Protein AF-A0A2T0KG97-F1 (afdb_monomer_lite)

Radius of gyration: 26.68 Å; chains: 1; bounding box: 82×50×94 Å

pLDDT: mean 86.03, std 17.77, range [30.09, 98.81]

Sequence (440 aa):
MPATPQTSSATMTTAQDMPTYDVTVTDRVVIFIIYCAPLDAGNSMYQFVHPNDSSLYGVTDSASFLTRMPYVVVDADTKKVIFPRVNENGETAAIQSVSSTNVLHDGARKVHALPAIHIPHDVHRIALHIANDAFHYNRKFQLFAWTVPDVAHSKVHIYEMRSDLKGRFSSVNNITSPADNSLVQKPAVTDEYYGYLDGDLWLNISHEFTDQDITRLCPPETLSRNVLAGALQQTTPVGSIASAGATQTGTGIVASSTEQVHIDWLVALAPLYASGNGSRSMASFTVEITILNITLIFSARALANAINTSAHTTVQEALRRTSPRTFAAILKAAWRLHINTVSLSSSWRPMLGSRLHKMGLGLDVTKIEDSAEHVTFTIHNSATTDRGQHFPTGAAGQKMARLYQELNGDHEVLGGAVYTPWVNWVEPHDAHMHITVKDE

Secondary structure (DSSP, 8-state):
-PPPP----------TTS------TT-EEEEEEEEPPPPSTT-HHHHHHSTT-GGG---S-TTTTTTT-EEEEEETTT--EEES-S-SS---EEPPSP-EEEEETTEEEEEEEPPPEEEPTT--EEEEEEGGGGSTTT----EEEEEPPSSSEEEEEEEE--GGGHHHHHHHTT---PPTT--EEPTT-TTEEEEEE-HHHHHHHS----HHHHHHHS--EEEEEEPPTTGGG----S------------------PEEEEEE-HHHHHHHHHHTTTT----S-EEEEEGGGTEEEEEPTTTTHHHHHH-SS--HHHHHHTS-HHHHHHHHHHHHHTT--EEEEEES--SSSS-HHHHTT-EEEEEEEEETTTTEEEE---SSGGGTT-PPPSSHHHHHHHHHHHHHHH-TTEEEEEEE-SSSS--TTTTS-EEEEEPP-

Foldseek 3Di:
DDDDDDDDDDDDDDDDPDPDDPDDLQWEKEKEKEWAADFLVPWPLNCVLPPPDPLLGQFHPQQVAQFFWWKFKAQLVVRFTQPPPPDRADDTDGFHHFPDWDQDPRGITTMTMDDIGTDDPPRQWMFMAIFLCRHRVNVDDGQATDGRDSDRYAYEYEYEAFPSSQVVSCVRRVHDADDPSHWDADPPDPRYIYHYCFLANLLVSQGQADLVLQCVVPPKDKAKAFDPPPPPPDDDDDDDDDDDDDDDDDDDPPDRDMDMATDDLSLQCVQQLPPFVVHLAQDKDWTASPSLLAIEIEHRNQCSNSSSRDVRDTSNSLSSSARSLQVVLLSSLCSNLQWRYWYWSYFAHCRDDHNQSSNNFKTWTAWIDHVVVRATDGFADPDLVQAQAQFDPDPNSVSVVSSVVSSCPDPQWDHLPWEGRHHNDDPPRRRTTMTGGDRD

Structure (mmCIF, N/CA/C/O backbone):
data_AF-A0A2T0KG97-F1
#
_entry.id   AF-A0A2T0KG97-F1
#
loop_
_atom_site.group_PDB
_atom_site.id
_atom_site.type_symbol
_atom_site.label_atom_id
_atom_site.label_alt_id
_atom_site.label_comp_id
_atom_site.label_asym_id
_atom_site.label_entity_id
_atom_site.label_seq_id
_atom_site.pdbx_PDB_ins_code
_atom_site.Cartn_x
_atom_site.Cartn_y
_atom_site.Cartn_z
_atom_site.occupancy
_atom_site.B_iso_or_equiv
_atom_site.auth_seq_id
_atom_site.auth_comp_id
_atom_site.auth_asym_id
_atom_site.auth_atom_id
_atom_site.pdbx_PDB_model_num
ATOM 1 N N . MET A 1 1 ? 60.417 6.047 -35.564 1.00 42.12 1 MET A N 1
ATOM 2 C CA . MET A 1 1 ? 59.883 5.884 -34.196 1.00 42.12 1 MET A CA 1
ATOM 3 C C . MET A 1 1 ? 58.372 6.036 -34.275 1.00 42.12 1 MET A C 1
ATOM 5 O O . MET A 1 1 ? 57.956 7.053 -34.820 1.00 42.12 1 MET A O 1
ATOM 9 N N . PRO A 1 2 ? 57.563 5.038 -33.880 1.00 38.75 2 PRO A N 1
ATOM 10 C CA . PRO A 1 2 ? 56.111 5.147 -33.964 1.00 38.75 2 PRO A CA 1
ATOM 11 C C . PRO A 1 2 ? 55.573 5.980 -32.793 1.00 38.75 2 PRO A C 1
ATOM 13 O O . PRO A 1 2 ? 56.109 5.920 -31.687 1.00 38.75 2 PRO A O 1
ATOM 16 N N . ALA A 1 3 ? 54.546 6.783 -33.066 1.00 41.44 3 ALA A N 1
ATOM 17 C CA . ALA A 1 3 ? 53.888 7.642 -32.090 1.00 41.44 3 ALA A CA 1
ATOM 18 C C . ALA A 1 3 ? 53.044 6.815 -31.108 1.00 41.44 3 ALA A C 1
ATOM 20 O O . ALA A 1 3 ? 52.254 5.963 -31.515 1.00 41.44 3 ALA A O 1
ATOM 21 N N . THR A 1 4 ? 53.222 7.083 -29.819 1.00 34.28 4 THR A N 1
ATOM 22 C CA . THR A 1 4 ? 52.458 6.503 -28.711 1.00 34.28 4 THR A CA 1
ATOM 23 C C . THR A 1 4 ? 51.016 7.032 -28.732 1.00 34.28 4 THR A C 1
ATOM 25 O O . THR A 1 4 ? 50.840 8.249 -28.838 1.00 34.28 4 THR A O 1
ATOM 28 N N . PRO A 1 5 ? 49.977 6.185 -28.618 1.00 36.38 5 PRO A N 1
ATOM 29 C CA . PRO A 1 5 ? 48.604 6.661 -28.542 1.00 36.38 5 PRO A CA 1
ATOM 30 C C . PRO A 1 5 ? 48.338 7.273 -27.163 1.00 36.38 5 PRO A C 1
ATOM 32 O O . PRO A 1 5 ? 48.619 6.675 -26.125 1.00 36.38 5 PRO A O 1
ATOM 35 N N . GLN A 1 6 ? 47.810 8.493 -27.169 1.00 30.09 6 GLN A N 1
ATOM 36 C CA . GLN A 1 6 ? 47.467 9.263 -25.982 1.00 30.09 6 GLN A CA 1
ATOM 37 C C . GLN A 1 6 ? 46.063 8.847 -25.515 1.00 30.09 6 GLN A C 1
ATOM 39 O O . GLN A 1 6 ? 45.062 9.234 -26.112 1.00 30.09 6 GLN A O 1
ATOM 44 N N . THR A 1 7 ? 45.975 8.030 -24.465 1.00 35.22 7 THR A N 1
ATOM 45 C CA . THR A 1 7 ? 44.713 7.726 -23.776 1.00 35.22 7 THR A CA 1
ATOM 46 C C . THR A 1 7 ? 44.373 8.868 -22.823 1.00 35.22 7 THR A C 1
ATOM 48 O O . THR A 1 7 ? 45.009 9.025 -21.782 1.00 35.22 7 THR A O 1
ATOM 51 N N . SER A 1 8 ? 43.386 9.690 -23.178 1.00 32.53 8 SER A N 1
ATOM 52 C CA . SER A 1 8 ? 42.800 10.675 -22.268 1.00 32.53 8 SER A CA 1
ATOM 53 C C . SER A 1 8 ? 41.711 10.012 -21.420 1.00 32.53 8 SER A C 1
ATOM 55 O O . SER A 1 8 ? 40.623 9.738 -21.925 1.00 32.53 8 SER A O 1
ATOM 57 N N . SER A 1 9 ? 41.987 9.771 -20.137 1.00 32.94 9 SER A N 1
ATOM 58 C CA . SER A 1 9 ? 40.950 9.442 -19.152 1.00 32.94 9 SER A CA 1
ATOM 59 C C . SER A 1 9 ? 40.164 10.707 -18.814 1.00 32.94 9 SER A C 1
ATOM 61 O O . SER A 1 9 ? 40.729 11.674 -18.302 1.00 32.94 9 SER A O 1
ATOM 63 N N . ALA A 1 10 ? 38.866 10.718 -19.113 1.00 32.50 10 ALA A N 1
ATOM 64 C CA . ALA A 1 10 ? 37.961 11.755 -18.639 1.00 32.50 10 ALA A CA 1
ATOM 65 C C . ALA A 1 10 ? 37.619 11.476 -17.169 1.00 32.50 10 ALA A C 1
ATOM 67 O O . ALA A 1 10 ? 36.984 10.474 -16.848 1.00 32.50 10 ALA A O 1
ATOM 68 N N . THR A 1 11 ? 38.059 12.352 -16.269 1.00 31.52 11 THR A N 1
ATOM 69 C CA . THR A 1 11 ? 37.733 12.275 -14.843 1.00 31.52 11 THR A CA 1
ATOM 70 C C . THR A 1 11 ? 36.270 12.673 -14.639 1.00 31.52 11 THR A C 1
ATOM 72 O O . THR A 1 11 ? 35.933 13.854 -14.660 1.00 31.52 11 THR A O 1
ATOM 75 N N . MET A 1 12 ? 35.389 11.688 -14.467 1.00 31.06 12 MET A N 1
ATOM 76 C CA . MET A 1 12 ? 34.019 11.894 -13.989 1.00 31.06 12 MET A CA 1
ATOM 77 C C . MET A 1 12 ? 34.054 12.083 -12.469 1.00 31.06 12 MET A C 1
ATOM 79 O O . MET A 1 12 ? 34.499 11.201 -11.740 1.00 31.06 12 MET A O 1
ATOM 83 N N . THR A 1 13 ? 33.596 13.232 -11.978 1.00 32.66 13 THR A N 1
ATOM 84 C CA . THR A 1 13 ? 33.411 13.488 -10.545 1.00 32.66 13 THR A CA 1
ATOM 85 C C . THR A 1 13 ? 32.213 12.686 -10.033 1.00 32.66 13 THR A C 1
ATOM 87 O O . THR A 1 13 ? 31.061 13.059 -10.249 1.00 32.66 13 THR A O 1
ATOM 90 N N . THR A 1 14 ? 32.472 11.565 -9.361 1.00 38.44 14 THR A N 1
ATOM 91 C CA . THR A 1 14 ? 31.462 10.806 -8.611 1.00 38.44 14 THR A CA 1
ATOM 92 C C . THR A 1 14 ? 31.265 11.392 -7.212 1.00 38.44 14 THR A C 1
ATOM 94 O O . THR A 1 14 ? 32.182 11.974 -6.634 1.00 38.44 14 THR A O 1
ATOM 97 N N . ALA A 1 15 ? 30.055 11.242 -6.667 1.00 38.53 15 ALA A N 1
ATOM 98 C CA . ALA A 1 15 ? 29.722 11.616 -5.294 1.00 38.53 15 ALA A CA 1
ATOM 99 C C . ALA A 1 15 ? 30.658 10.930 -4.276 1.00 38.53 15 ALA A C 1
ATOM 101 O O . ALA A 1 15 ? 31.108 9.805 -4.490 1.00 38.53 15 ALA A O 1
ATOM 102 N N . GLN A 1 16 ? 30.931 11.632 -3.178 1.00 38.34 16 GLN A N 1
ATOM 103 C CA . GLN A 1 16 ? 32.115 11.498 -2.320 1.00 38.34 16 GLN A CA 1
ATOM 104 C C . GLN A 1 16 ? 32.244 10.190 -1.503 1.00 38.34 16 GLN A C 1
ATOM 106 O O . GLN A 1 16 ? 33.244 10.031 -0.818 1.00 38.34 16 GLN A O 1
ATOM 111 N N . ASP A 1 17 ? 31.317 9.233 -1.629 1.00 41.47 17 ASP A N 1
ATOM 112 C CA . ASP A 1 17 ? 31.310 7.972 -0.857 1.00 41.47 17 ASP A CA 1
ATOM 113 C C . ASP A 1 17 ? 31.095 6.707 -1.715 1.00 41.47 17 ASP A C 1
ATOM 115 O O . ASP A 1 17 ? 30.746 5.641 -1.208 1.00 41.47 17 ASP A O 1
ATOM 119 N N . MET A 1 18 ? 31.297 6.788 -3.033 1.00 40.12 18 MET A N 1
ATOM 120 C CA . MET A 1 18 ? 31.281 5.596 -3.888 1.00 40.12 18 MET A CA 1
ATOM 121 C C . MET A 1 18 ? 32.681 4.961 -3.907 1.00 40.12 18 MET A C 1
ATOM 123 O O . MET A 1 18 ? 33.646 5.681 -4.178 1.00 40.12 18 MET A O 1
ATOM 127 N N . PRO A 1 19 ? 32.837 3.645 -3.654 1.00 40.31 19 PRO A N 1
ATOM 128 C CA . PRO A 1 19 ? 34.126 2.979 -3.819 1.00 40.31 19 PRO A CA 1
ATOM 129 C C . PRO A 1 19 ? 34.681 3.254 -5.222 1.00 40.31 19 PRO A C 1
ATOM 131 O O . PRO A 1 19 ? 33.989 3.075 -6.223 1.00 40.31 19 PRO A O 1
ATOM 134 N N . THR A 1 20 ? 35.922 3.736 -5.294 1.00 43.66 20 THR A N 1
ATOM 135 C CA . THR A 1 20 ? 36.640 3.961 -6.552 1.00 43.66 20 THR A CA 1
ATOM 136 C C . THR A 1 20 ? 36.920 2.621 -7.218 1.00 43.66 20 THR A C 1
ATOM 138 O O . THR A 1 20 ? 37.691 1.818 -6.693 1.00 43.66 20 THR A O 1
ATOM 141 N N . TYR A 1 21 ? 36.286 2.386 -8.363 1.00 48.84 21 TYR A N 1
ATOM 142 C CA . TYR A 1 21 ? 36.544 1.241 -9.229 1.00 48.84 21 TYR A CA 1
ATOM 143 C C . TYR A 1 21 ? 37.561 1.612 -10.313 1.00 48.84 21 TYR A C 1
ATOM 145 O O . TYR A 1 21 ? 37.482 2.699 -10.891 1.00 48.84 21 TYR A O 1
ATOM 153 N N . ASP A 1 22 ? 38.460 0.682 -10.645 1.00 45.31 22 ASP A N 1
ATOM 154 C CA . ASP A 1 22 ? 39.129 0.674 -11.947 1.00 45.31 22 ASP A CA 1
ATOM 155 C C . ASP A 1 22 ? 38.078 0.305 -13.004 1.00 45.31 22 ASP A C 1
ATOM 157 O O . ASP A 1 22 ? 37.777 -0.867 -13.230 1.00 45.31 22 ASP A O 1
ATOM 161 N N . VAL A 1 23 ? 37.458 1.322 -13.606 1.00 42.06 23 VAL A N 1
ATOM 162 C CA . VAL A 1 23 ? 36.462 1.145 -14.669 1.00 42.06 23 VAL A CA 1
ATOM 163 C C . VAL A 1 23 ? 37.177 0.587 -15.898 1.00 42.06 23 VAL A C 1
ATOM 165 O O . VAL A 1 23 ? 37.922 1.296 -16.578 1.00 42.06 23 VAL A O 1
ATOM 168 N N . THR A 1 24 ? 36.957 -0.691 -16.201 1.00 50.56 24 THR A N 1
ATOM 169 C CA . THR A 1 24 ? 37.301 -1.231 -17.520 1.00 50.56 24 THR A CA 1
ATOM 170 C C . THR A 1 24 ? 36.191 -0.845 -18.499 1.00 50.56 24 THR A C 1
ATOM 172 O O . THR A 1 24 ? 35.019 -0.784 -18.145 1.00 50.56 24 THR A O 1
ATOM 175 N N . VAL A 1 25 ? 36.553 -0.553 -19.751 1.00 47.94 25 VAL A N 1
ATOM 176 C CA . VAL A 1 25 ? 35.677 -0.020 -20.825 1.00 47.94 25 VAL A CA 1
ATOM 177 C C . VAL A 1 25 ? 34.510 -0.969 -21.209 1.00 47.94 25 VAL A C 1
ATOM 179 O O . VAL A 1 25 ? 33.734 -0.680 -22.112 1.00 47.94 25 VAL A O 1
ATOM 182 N N . THR A 1 26 ? 34.350 -2.091 -20.504 1.00 56.16 26 THR A N 1
ATOM 183 C CA . THR A 1 26 ? 33.327 -3.132 -20.692 1.00 56.16 26 THR A CA 1
ATOM 184 C C . THR A 1 26 ? 32.205 -3.114 -19.645 1.00 56.16 26 THR A C 1
ATOM 186 O O . THR A 1 26 ? 31.354 -4.003 -19.657 1.00 56.16 26 THR A O 1
ATOM 189 N N . ASP A 1 27 ? 32.186 -2.153 -18.719 1.00 71.81 27 ASP A N 1
ATOM 190 C CA . ASP A 1 27 ? 31.155 -2.102 -17.679 1.00 71.81 27 ASP A CA 1
ATOM 191 C C . ASP A 1 27 ? 29.784 -1.747 -18.271 1.00 71.81 27 ASP A C 1
ATOM 193 O O . ASP A 1 27 ? 29.528 -0.610 -18.667 1.00 71.81 27 ASP A O 1
ATOM 197 N N . ARG A 1 28 ? 28.875 -2.727 -18.297 1.00 91.50 28 ARG A N 1
ATOM 198 C CA . ARG A 1 28 ? 27.463 -2.500 -18.616 1.00 91.50 28 ARG A CA 1
ATOM 199 C C . ARG A 1 28 ? 26.819 -1.739 -17.465 1.00 91.50 28 ARG A C 1
ATOM 201 O O . ARG A 1 28 ? 26.800 -2.217 -16.330 1.00 91.50 28 ARG A O 1
ATOM 208 N N . VAL A 1 29 ? 26.258 -0.573 -17.752 1.00 94.38 29 VAL A N 1
ATOM 209 C CA . VAL A 1 29 ? 25.577 0.270 -16.764 1.00 94.38 29 VAL A CA 1
ATOM 210 C C . VAL A 1 29 ? 24.089 0.335 -17.074 1.00 94.38 29 VAL A C 1
ATOM 212 O O . VAL A 1 29 ? 23.698 0.614 -18.205 1.00 94.38 29 VAL A O 1
ATOM 215 N N . VAL A 1 30 ? 23.249 0.135 -16.060 1.00 96.00 30 VAL A N 1
ATOM 216 C CA . VAL A 1 30 ? 21.789 0.250 -16.174 1.00 96.00 30 VAL A CA 1
ATOM 217 C C . VAL A 1 30 ? 21.278 1.386 -15.293 1.00 96.00 30 VAL A C 1
ATOM 219 O O . VAL A 1 30 ? 21.689 1.528 -14.142 1.00 96.00 30 VAL A O 1
ATOM 222 N N . ILE A 1 31 ? 20.354 2.185 -15.827 1.00 95.94 31 ILE A N 1
ATOM 223 C CA . ILE A 1 31 ? 19.616 3.214 -15.083 1.00 95.94 31 ILE A CA 1
ATOM 224 C C . ILE A 1 31 ? 18.120 2.930 -15.209 1.00 95.94 31 ILE A C 1
ATOM 226 O O . ILE A 1 31 ? 17.586 2.891 -16.317 1.00 95.94 31 ILE A O 1
ATOM 230 N N . PHE A 1 32 ? 17.427 2.787 -14.080 1.00 97.00 32 PHE A N 1
ATOM 231 C CA . PHE A 1 32 ? 15.966 2.702 -14.054 1.00 97.00 32 PHE A CA 1
ATOM 232 C C . PHE A 1 32 ? 15.359 4.087 -13.840 1.00 97.00 32 PHE A C 1
ATOM 234 O O . PHE A 1 32 ? 15.790 4.843 -12.969 1.00 97.00 32 PHE A O 1
ATOM 241 N N . ILE A 1 33 ? 14.337 4.409 -14.626 1.00 95.62 33 ILE A N 1
ATOM 242 C CA . ILE A 1 33 ? 13.612 5.675 -14.591 1.00 95.62 33 ILE A CA 1
ATOM 243 C C . ILE A 1 33 ? 12.133 5.353 -14.408 1.00 95.62 33 ILE A C 1
ATOM 245 O O . ILE A 1 33 ? 11.494 4.828 -15.317 1.00 95.62 33 ILE A O 1
ATOM 249 N N . ILE A 1 34 ? 11.585 5.665 -13.240 1.00 95.12 34 ILE A N 1
ATOM 250 C CA . ILE A 1 34 ? 10.194 5.382 -12.891 1.00 95.12 34 ILE A CA 1
ATOM 251 C C . ILE A 1 34 ? 9.360 6.643 -13.100 1.00 95.12 34 ILE A C 1
ATOM 253 O O . ILE A 1 34 ? 9.625 7.687 -12.504 1.00 95.12 34 ILE A O 1
ATOM 257 N N . TYR A 1 35 ? 8.342 6.528 -13.944 1.00 93.31 35 TYR A N 1
ATOM 258 C CA . TYR A 1 35 ? 7.373 7.568 -14.251 1.00 93.31 35 TYR A CA 1
ATOM 259 C C . TYR A 1 35 ? 6.098 7.291 -13.472 1.00 93.31 35 TYR A C 1
ATOM 261 O O . TYR A 1 35 ? 5.338 6.390 -13.828 1.00 93.31 35 TYR A O 1
ATOM 269 N N . CYS A 1 36 ? 5.849 8.080 -12.434 1.00 91.00 36 CYS A N 1
ATOM 270 C CA . CYS A 1 36 ? 4.699 7.893 -11.561 1.00 91.00 36 CYS A CA 1
ATOM 271 C C . CYS A 1 36 ? 3.387 8.073 -12.324 1.00 91.00 36 CYS A C 1
ATOM 273 O O . CYS A 1 36 ? 3.302 8.892 -13.249 1.00 91.00 36 CYS A O 1
ATOM 275 N N . ALA A 1 37 ? 2.368 7.317 -11.924 1.00 89.31 37 ALA A N 1
ATOM 276 C CA . ALA A 1 37 ? 1.039 7.458 -12.498 1.00 89.31 37 ALA A CA 1
ATOM 277 C C . ALA A 1 37 ? 0.488 8.872 -12.216 1.00 89.31 37 ALA A C 1
ATOM 279 O O . ALA A 1 37 ? 0.588 9.345 -11.076 1.00 89.31 37 ALA A O 1
ATOM 280 N N . PRO A 1 38 ? -0.078 9.562 -13.222 1.00 85.94 38 PRO A N 1
ATOM 281 C CA . PRO A 1 38 ? -0.749 10.837 -13.002 1.00 85.94 38 PRO A CA 1
ATOM 282 C C . PRO A 1 38 ? -2.032 10.639 -12.183 1.00 85.94 38 PRO A C 1
ATOM 284 O O . PRO A 1 38 ? -2.613 9.557 -12.172 1.00 85.94 38 PRO A O 1
ATOM 287 N N . LEU A 1 39 ? -2.484 11.703 -11.517 1.00 87.62 39 LEU A N 1
ATOM 288 C CA . LEU A 1 39 ? -3.774 11.736 -10.817 1.00 87.62 39 LEU A CA 1
ATOM 289 C C . LEU A 1 39 ? -4.910 11.392 -11.778 1.00 87.62 39 LEU A C 1
ATOM 291 O O . LEU A 1 39 ? -4.916 11.935 -12.872 1.00 87.62 39 LEU A O 1
ATOM 295 N N . ASP A 1 40 ? -5.895 10.588 -11.377 1.00 88.62 40 ASP A N 1
ATOM 296 C CA . ASP A 1 40 ? -7.073 10.337 -12.226 1.00 88.62 40 ASP A CA 1
ATOM 297 C C . ASP A 1 40 ? -7.926 11.608 -12.381 1.00 88.62 40 ASP A C 1
ATOM 299 O O . ASP A 1 40 ? -8.459 11.909 -13.454 1.00 88.62 40 ASP A O 1
ATOM 303 N N . ALA A 1 41 ? -8.026 12.397 -11.308 1.00 87.12 41 ALA A N 1
ATOM 304 C CA . ALA A 1 41 ? -8.751 13.658 -11.308 1.00 87.12 41 ALA A CA 1
ATOM 305 C C . ALA A 1 41 ? -8.102 14.661 -12.277 1.00 87.12 41 ALA A C 1
ATOM 307 O O . ALA A 1 41 ? -6.958 15.075 -12.100 1.00 87.12 41 ALA A O 1
ATOM 308 N N . GLY A 1 42 ? -8.858 15.069 -13.300 1.00 85.31 42 GLY A N 1
ATOM 309 C CA . GLY A 1 42 ? -8.390 16.004 -14.329 1.00 85.31 42 GLY A CA 1
ATOM 310 C C . GLY A 1 42 ? -7.505 15.375 -15.409 1.00 85.31 42 GLY A C 1
ATOM 311 O O . GLY A 1 42 ? -7.004 16.094 -16.272 1.00 85.31 42 GLY A O 1
ATOM 312 N N . ASN A 1 43 ? -7.321 14.053 -15.401 1.00 87.81 43 ASN A N 1
ATOM 313 C CA . ASN A 1 43 ? -6.556 13.364 -16.427 1.00 87.81 43 ASN A CA 1
ATOM 314 C C . ASN A 1 43 ? -7.415 13.054 -17.654 1.00 87.81 43 ASN A C 1
ATOM 316 O O . ASN A 1 43 ? -8.420 12.350 -17.573 1.00 87.81 43 ASN A O 1
ATOM 320 N N . SER A 1 44 ? -6.992 13.557 -18.813 1.00 89.00 44 SER A N 1
ATOM 321 C CA . SER A 1 44 ? -7.712 13.390 -20.078 1.00 89.00 44 SER A CA 1
ATOM 322 C C . SER A 1 44 ? -7.784 11.932 -20.543 1.00 89.00 44 SER A C 1
ATOM 324 O O . SER A 1 44 ? -8.768 11.532 -21.162 1.00 89.00 44 SER A O 1
ATOM 326 N N . MET A 1 45 ? -6.770 11.120 -20.238 1.00 88.75 45 MET A N 1
ATOM 327 C CA . MET A 1 45 ? -6.763 9.689 -20.535 1.00 88.75 45 MET A CA 1
ATOM 328 C C . MET A 1 45 ? -7.790 8.949 -19.690 1.00 88.75 45 MET A C 1
ATOM 330 O O . MET A 1 45 ? -8.565 8.165 -20.235 1.00 88.75 45 MET A O 1
ATOM 334 N N . TYR A 1 46 ? -7.823 9.239 -18.390 1.00 90.56 46 TYR A N 1
ATOM 335 C CA . TYR A 1 46 ? -8.831 8.693 -17.493 1.00 90.56 46 TYR A CA 1
ATOM 336 C C . TYR A 1 46 ? -10.236 9.102 -17.945 1.00 90.56 46 TYR A C 1
ATOM 338 O O . TYR A 1 46 ? -11.077 8.240 -18.169 1.00 90.56 46 TYR A O 1
ATOM 346 N N . GLN A 1 47 ? -10.478 10.398 -18.167 1.00 91.38 47 GLN A N 1
ATOM 347 C CA . GLN A 1 47 ? -11.782 10.919 -18.597 1.00 91.38 47 GLN A CA 1
ATOM 348 C C . GLN A 1 47 ? -12.254 10.343 -19.936 1.00 91.38 47 GLN A C 1
ATOM 350 O O . GLN A 1 47 ? -13.454 10.261 -20.178 1.00 91.38 47 GLN A O 1
ATOM 355 N N . PHE A 1 48 ? -11.327 9.951 -20.811 1.00 91.44 48 PHE A N 1
ATOM 356 C CA . PHE A 1 48 ? -11.665 9.292 -22.066 1.00 91.44 48 PHE A CA 1
ATOM 357 C C . PHE A 1 48 ? -12.185 7.865 -21.850 1.00 91.44 48 PHE A C 1
ATOM 359 O O . PHE A 1 48 ? -13.145 7.465 -22.502 1.00 91.44 48 PHE A O 1
ATOM 366 N N . VAL A 1 49 ? -11.544 7.093 -20.966 1.00 92.12 49 VAL A N 1
ATOM 367 C CA . VAL A 1 49 ? -11.932 5.699 -20.688 1.00 92.12 49 VAL A CA 1
ATOM 368 C C . VAL A 1 49 ? -13.150 5.639 -19.759 1.00 92.12 49 VAL A C 1
ATOM 370 O O . VAL A 1 49 ? -14.046 4.829 -19.977 1.00 92.12 49 VAL A O 1
ATOM 373 N N . HIS A 1 50 ? -13.212 6.542 -18.779 1.00 93.00 50 HIS A N 1
ATOM 374 C CA . HIS A 1 50 ? -14.221 6.605 -17.718 1.00 93.00 50 HIS A CA 1
ATOM 375 C C . HIS A 1 50 ? -14.864 8.000 -17.662 1.00 93.00 50 HIS A C 1
ATOM 377 O O . HIS A 1 50 ? -14.574 8.794 -16.758 1.00 93.00 50 HIS A O 1
ATOM 383 N N . PRO A 1 51 ? -15.717 8.355 -18.640 1.00 92.31 51 PRO A N 1
ATOM 384 C CA . PRO A 1 51 ? -16.276 9.698 -18.738 1.00 92.31 51 PRO A CA 1
ATOM 385 C C . PRO A 1 51 ? -17.150 10.033 -17.526 1.00 92.31 51 PRO A C 1
ATOM 387 O O . PRO A 1 51 ? -18.221 9.463 -17.334 1.00 92.31 51 PRO A O 1
ATOM 390 N N . ASN A 1 52 ? -16.702 11.014 -16.736 1.00 86.31 52 ASN A N 1
ATOM 391 C CA . ASN A 1 52 ? -17.379 11.540 -15.543 1.00 86.31 52 ASN A CA 1
ATOM 392 C C . ASN A 1 52 ? -17.617 10.525 -14.408 1.00 86.31 52 ASN A C 1
ATOM 394 O O . ASN A 1 52 ? -18.422 10.798 -13.518 1.00 86.31 52 ASN A O 1
ATOM 398 N N . ASP A 1 53 ? -16.913 9.391 -14.393 1.00 89.62 53 ASP A N 1
ATOM 399 C CA . ASP A 1 53 ? -17.051 8.405 -13.320 1.00 89.62 53 ASP A CA 1
ATOM 400 C C . ASP A 1 53 ? -15.948 8.576 -12.268 1.00 89.62 53 ASP A C 1
ATOM 402 O O . ASP A 1 53 ? -14.848 8.039 -12.385 1.00 89.62 53 ASP A O 1
ATOM 406 N N . SER A 1 54 ? -16.235 9.336 -11.211 1.00 88.06 54 SER A N 1
ATOM 407 C CA . SER A 1 54 ? -15.327 9.477 -10.064 1.00 88.06 54 SER A CA 1
ATOM 408 C C . SER A 1 54 ? -15.349 8.267 -9.123 1.00 88.06 54 SER A C 1
ATOM 410 O O . SER A 1 54 ? -14.451 8.108 -8.292 1.00 88.06 54 SER A O 1
ATOM 412 N N . SER A 1 55 ? -16.334 7.372 -9.258 1.00 87.38 55 SER A N 1
ATOM 413 C CA . SER A 1 55 ? -16.404 6.137 -8.474 1.00 87.38 55 SER A CA 1
ATOM 414 C C . SER A 1 55 ? -15.336 5.126 -8.904 1.00 87.38 55 SER A C 1
ATOM 416 O O . SER A 1 55 ? -14.995 4.211 -8.151 1.00 87.38 55 SER A O 1
ATOM 418 N N . LEU A 1 56 ? -14.722 5.320 -10.064 1.00 88.31 56 LEU A N 1
ATOM 419 C CA . LEU A 1 56 ? -13.609 4.499 -10.512 1.00 88.31 56 LEU A CA 1
ATOM 420 C C . LEU A 1 56 ? -12.245 5.115 -10.214 1.00 88.31 56 LEU A C 1
ATOM 422 O O . LEU A 1 56 ? -11.249 4.477 -10.538 1.00 88.31 56 LEU A O 1
ATOM 426 N N . TYR A 1 57 ? -12.157 6.273 -9.541 1.00 89.06 57 TYR A N 1
ATOM 427 C CA . TYR A 1 57 ? -10.864 6.845 -9.156 1.00 89.06 57 TYR A CA 1
ATOM 428 C C . TYR A 1 57 ? -10.031 5.848 -8.343 1.00 89.06 57 TYR A C 1
ATOM 430 O O . TYR A 1 57 ? -10.519 5.174 -7.430 1.00 89.06 57 TYR A O 1
ATOM 438 N N . GLY A 1 58 ? -8.764 5.764 -8.726 1.00 79.25 58 GLY A N 1
ATOM 439 C CA . GLY A 1 58 ? -7.758 4.858 -8.210 1.00 79.25 58 GLY A CA 1
ATOM 440 C C . GLY A 1 58 ? -6.443 5.582 -7.943 1.00 79.25 58 GLY A C 1
ATOM 441 O O . GLY A 1 58 ? -5.853 5.327 -6.912 1.00 79.25 58 GLY A O 1
ATOM 442 N N . VAL A 1 59 ? -5.993 6.528 -8.767 1.00 76.56 59 VAL A N 1
ATOM 443 C CA . VAL A 1 59 ? -4.698 7.214 -8.581 1.00 76.56 59 VAL A CA 1
ATOM 444 C C . VAL A 1 59 ? -4.893 8.647 -8.083 1.00 76.56 59 VAL A C 1
ATOM 446 O O . VAL A 1 59 ? -5.569 9.437 -8.742 1.00 76.56 59 VAL A O 1
ATOM 449 N N . THR A 1 60 ? -4.286 9.015 -6.944 1.00 68.56 60 THR A N 1
ATOM 450 C CA . THR A 1 60 ? -4.421 10.382 -6.384 1.00 68.56 60 THR A CA 1
ATOM 451 C C . THR A 1 60 ? -3.145 11.063 -5.879 1.00 68.56 60 THR A C 1
ATOM 453 O O . THR A 1 60 ? -3.274 12.197 -5.439 1.00 68.56 60 THR A O 1
ATOM 456 N N . ASP A 1 61 ? -1.958 10.443 -5.933 1.00 69.94 61 ASP A N 1
ATOM 457 C CA . ASP A 1 61 ? -0.635 11.125 -5.905 1.00 69.94 61 ASP A CA 1
ATOM 458 C C . ASP A 1 61 ? 0.495 10.084 -5.891 1.00 69.94 61 ASP A C 1
ATOM 460 O O . ASP A 1 61 ? 1.197 9.928 -4.906 1.00 69.94 61 ASP A O 1
ATOM 464 N N . SER A 1 62 ? 0.696 9.302 -6.954 1.00 75.12 62 SER A N 1
ATOM 465 C CA . SER A 1 62 ? 1.671 8.198 -6.858 1.00 75.12 62 SER A CA 1
ATOM 466 C C . SER A 1 62 ? 3.132 8.657 -6.658 1.00 75.12 62 SER A C 1
ATOM 468 O O . SER A 1 62 ? 3.977 7.906 -6.169 1.00 75.12 62 SER A O 1
ATOM 470 N N . ALA A 1 63 ? 3.431 9.913 -6.994 1.00 62.16 63 ALA A N 1
ATOM 471 C CA . ALA A 1 63 ? 4.774 10.474 -7.023 1.00 62.16 63 ALA A CA 1
ATOM 472 C C . ALA A 1 63 ? 5.405 10.705 -5.653 1.00 62.16 63 ALA A C 1
ATOM 474 O O . ALA A 1 63 ? 6.520 10.249 -5.389 1.00 62.16 63 ALA A O 1
ATOM 475 N N . SER A 1 64 ? 4.689 11.382 -4.756 1.00 65.69 64 SER A N 1
ATOM 476 C CA . SER A 1 64 ? 5.180 11.641 -3.397 1.00 65.69 64 SER A CA 1
ATOM 477 C C . SER A 1 64 ? 5.485 10.340 -2.644 1.00 65.69 64 SER A C 1
ATOM 479 O O . SER A 1 64 ? 6.276 10.323 -1.701 1.00 65.69 64 SER A O 1
ATOM 481 N N . PHE A 1 65 ? 4.907 9.227 -3.098 1.00 74.31 65 PHE A N 1
ATOM 482 C CA . PHE A 1 65 ? 4.885 7.952 -2.397 1.00 74.31 65 PHE A CA 1
ATOM 483 C C . PHE A 1 65 ? 5.848 6.896 -2.941 1.00 74.31 65 PHE A C 1
ATOM 485 O O . PHE A 1 65 ? 5.885 5.793 -2.400 1.00 74.31 65 PHE A O 1
ATOM 492 N N . LEU A 1 66 ? 6.665 7.213 -3.951 1.00 86.81 66 LEU A N 1
ATOM 493 C CA . LEU A 1 66 ? 7.828 6.383 -4.295 1.00 86.81 66 LEU A CA 1
ATOM 494 C C . LEU A 1 66 ? 9.104 6.837 -3.589 1.00 86.81 66 LEU A C 1
ATOM 496 O O . LEU A 1 66 ? 10.017 6.037 -3.412 1.00 86.81 66 LEU A O 1
ATOM 500 N N . THR A 1 67 ? 9.171 8.088 -3.131 1.00 88.06 67 THR A N 1
ATOM 501 C CA . THR A 1 67 ? 10.328 8.583 -2.373 1.00 88.06 67 THR A CA 1
ATOM 502 C C . THR A 1 67 ? 10.564 7.711 -1.138 1.00 88.06 67 THR A C 1
ATOM 504 O O . THR A 1 67 ? 9.654 7.451 -0.351 1.00 88.06 67 THR A O 1
ATOM 507 N N . ARG A 1 68 ? 11.809 7.269 -0.956 1.00 90.06 68 ARG A N 1
ATOM 508 C CA . ARG A 1 68 ? 12.265 6.326 0.073 1.00 90.06 68 ARG A CA 1
ATOM 509 C C . ARG A 1 68 ? 11.636 4.926 0.004 1.00 90.06 68 ARG A C 1
ATOM 511 O O . ARG A 1 68 ? 11.729 4.192 0.987 1.00 90.06 68 ARG A O 1
ATOM 518 N N . MET A 1 69 ? 10.976 4.544 -1.087 1.00 92.25 69 MET A N 1
ATOM 519 C CA . MET A 1 69 ? 10.551 3.154 -1.278 1.00 92.25 69 MET A CA 1
ATOM 520 C C . MET A 1 69 ? 11.798 2.260 -1.365 1.00 92.25 69 MET A C 1
ATOM 522 O O . MET A 1 69 ? 12.735 2.634 -2.078 1.00 92.25 69 MET A O 1
ATOM 526 N N . PRO A 1 70 ? 11.859 1.125 -0.656 1.00 94.50 70 PRO A N 1
ATOM 527 C CA . PRO A 1 70 ? 12.989 0.216 -0.771 1.00 94.50 70 PRO A CA 1
ATOM 528 C C . PRO A 1 70 ? 13.019 -0.470 -2.143 1.00 94.50 70 PRO A C 1
ATOM 530 O O . PRO A 1 70 ? 11.974 -0.727 -2.746 1.00 94.50 70 PRO A O 1
ATOM 533 N N . TYR A 1 71 ? 14.221 -0.770 -2.631 1.00 95.94 71 TYR A N 1
ATOM 534 C CA . TYR A 1 71 ? 14.444 -1.596 -3.813 1.00 95.94 71 TYR A CA 1
ATOM 535 C C . TYR A 1 71 ? 15.782 -2.336 -3.758 1.00 95.94 71 TYR A C 1
ATOM 537 O O . TYR A 1 71 ? 16.717 -1.919 -3.067 1.00 95.94 71 TYR A O 1
ATOM 545 N N . VAL A 1 72 ? 15.877 -3.410 -4.539 1.00 96.25 72 VAL A N 1
ATOM 546 C CA . VAL A 1 72 ? 17.134 -4.079 -4.890 1.00 96.25 72 VAL A CA 1
ATOM 547 C C . VAL A 1 72 ? 17.125 -4.492 -6.358 1.00 96.25 72 VAL A C 1
ATOM 549 O O . VAL A 1 72 ? 16.071 -4.770 -6.928 1.00 96.25 72 VAL A O 1
ATOM 552 N N . VAL A 1 73 ? 18.307 -4.568 -6.965 1.00 96.44 73 VAL A N 1
ATOM 553 C CA . VAL A 1 73 ? 18.505 -5.236 -8.256 1.00 96.44 73 VAL A CA 1
ATOM 554 C C . VAL A 1 73 ? 19.235 -6.537 -8.003 1.00 96.44 73 VAL A C 1
ATOM 556 O O . VAL A 1 73 ? 20.247 -6.553 -7.302 1.00 96.44 73 VAL A O 1
ATOM 559 N N . VAL A 1 74 ? 18.717 -7.620 -8.567 1.00 95.94 74 VAL A N 1
ATOM 560 C CA . VAL A 1 74 ? 19.260 -8.968 -8.405 1.00 95.94 74 VAL A CA 1
ATOM 561 C C . VAL A 1 74 ? 19.654 -9.551 -9.749 1.00 95.94 74 VAL A C 1
ATOM 563 O O . VAL A 1 74 ? 19.112 -9.169 -10.787 1.00 95.94 74 VAL A O 1
ATOM 566 N N . ASP A 1 75 ? 20.568 -10.509 -9.717 1.00 96.12 75 ASP A N 1
ATOM 567 C CA . ASP A 1 75 ? 20.744 -11.458 -10.806 1.00 96.12 75 ASP A CA 1
ATOM 568 C C . ASP A 1 75 ? 19.456 -12.280 -10.910 1.00 96.12 75 ASP A C 1
ATOM 570 O O . ASP A 1 75 ? 19.003 -12.892 -9.936 1.00 96.12 75 ASP A O 1
ATOM 574 N N . ALA A 1 76 ? 18.819 -12.242 -12.079 1.00 97.38 76 ALA A N 1
ATOM 575 C CA . ALA A 1 76 ? 17.523 -12.875 -12.262 1.00 97.38 76 ALA A CA 1
ATOM 576 C C . ALA A 1 76 ? 17.600 -14.401 -12.081 1.00 97.38 76 ALA A C 1
ATOM 578 O O . ALA A 1 76 ? 16.646 -15.006 -11.579 1.00 97.38 76 ALA A O 1
ATOM 579 N N . ASP A 1 77 ? 18.732 -15.002 -12.443 1.00 96.81 77 ASP A N 1
ATOM 580 C CA . ASP A 1 77 ? 18.932 -16.445 -12.473 1.00 96.81 77 ASP A CA 1
ATOM 581 C C . ASP A 1 77 ? 19.418 -16.957 -11.111 1.00 96.81 77 ASP A C 1
ATOM 583 O O . ASP A 1 77 ? 18.848 -17.907 -10.572 1.00 96.81 77 ASP A O 1
ATOM 587 N N . THR A 1 78 ? 20.408 -16.291 -10.503 1.00 95.19 78 THR A N 1
ATOM 588 C CA . THR A 1 78 ? 20.989 -16.725 -9.214 1.00 95.19 78 THR A CA 1
ATOM 589 C C . THR A 1 78 ? 20.315 -16.115 -7.982 1.00 95.19 78 THR A C 1
ATOM 591 O O . THR A 1 78 ? 20.575 -16.554 -6.864 1.00 95.19 78 THR A O 1
ATOM 594 N N . LYS A 1 79 ? 19.452 -15.105 -8.164 1.00 93.81 79 LYS A N 1
ATOM 595 C CA . LYS A 1 79 ? 18.799 -14.305 -7.102 1.00 93.81 79 LYS A CA 1
ATOM 596 C C . LYS A 1 79 ? 19.758 -13.491 -6.227 1.00 93.81 79 LYS A C 1
ATOM 598 O O . LYS A 1 79 ? 19.318 -12.848 -5.273 1.00 93.81 79 LYS A O 1
ATOM 603 N N . LYS A 1 80 ? 21.053 -13.474 -6.549 1.00 92.69 80 LYS A N 1
ATOM 604 C CA . LYS A 1 80 ? 22.059 -12.705 -5.816 1.00 92.69 80 LYS A CA 1
ATOM 605 C C . LYS A 1 80 ? 21.802 -11.207 -5.958 1.00 92.69 80 LYS A C 1
ATOM 607 O O . LYS A 1 80 ? 21.585 -10.720 -7.066 1.00 92.69 80 LYS A O 1
ATOM 612 N N . VAL A 1 81 ? 21.884 -10.459 -4.856 1.00 93.62 81 VAL A N 1
ATOM 613 C CA . VAL A 1 81 ? 21.779 -8.992 -4.888 1.00 93.62 81 VAL A CA 1
ATOM 614 C C . VAL A 1 81 ? 22.987 -8.395 -5.616 1.00 93.62 81 VAL A C 1
ATOM 616 O O . VAL A 1 81 ? 24.137 -8.598 -5.231 1.00 93.62 81 VAL A O 1
ATOM 619 N N . ILE A 1 82 ? 22.712 -7.639 -6.677 1.00 92.69 82 ILE A N 1
ATOM 620 C CA . ILE A 1 82 ? 23.692 -6.860 -7.444 1.00 92.69 82 ILE A CA 1
ATOM 621 C C . ILE A 1 82 ? 23.779 -5.441 -6.895 1.00 92.69 82 ILE A C 1
ATOM 623 O O . ILE A 1 82 ? 24.862 -4.858 -6.908 1.00 92.69 82 ILE A O 1
ATOM 627 N N . PHE A 1 83 ? 22.652 -4.884 -6.439 1.00 93.44 83 PHE A N 1
ATOM 628 C CA . PHE A 1 83 ? 22.569 -3.535 -5.894 1.00 93.44 83 PHE A CA 1
ATOM 629 C C . PHE A 1 83 ? 21.465 -3.416 -4.821 1.00 93.44 83 PHE A C 1
ATOM 631 O O . PHE A 1 83 ? 20.356 -3.893 -5.069 1.00 93.44 83 PHE A O 1
ATOM 638 N N . PRO A 1 84 ? 21.717 -2.737 -3.684 1.00 89.19 84 PRO A N 1
ATOM 639 C CA . PRO A 1 84 ? 23.014 -2.211 -3.260 1.00 89.19 84 PRO A CA 1
ATOM 640 C C . PRO A 1 84 ? 23.965 -3.356 -2.869 1.00 89.19 84 PRO A C 1
ATOM 642 O O . PRO A 1 84 ? 23.539 -4.394 -2.366 1.00 89.19 84 PRO A O 1
ATOM 645 N N . ARG A 1 85 ? 25.271 -3.188 -3.110 1.00 71.31 85 ARG A N 1
ATOM 646 C CA . ARG A 1 85 ? 26.284 -4.185 -2.723 1.00 71.31 85 ARG A CA 1
ATOM 647 C C . ARG A 1 85 ? 26.739 -3.955 -1.297 1.00 71.31 85 ARG A C 1
ATOM 649 O O . ARG A 1 85 ? 27.785 -3.355 -1.079 1.00 71.31 85 ARG A O 1
ATOM 656 N N . VAL A 1 86 ? 25.953 -4.426 -0.342 1.00 67.25 86 VAL A N 1
ATOM 657 C CA . VAL A 1 86 ? 26.343 -4.349 1.071 1.00 67.25 86 VAL A CA 1
ATOM 658 C C . VAL A 1 86 ? 26.738 -5.733 1.590 1.00 67.25 86 VAL A C 1
ATOM 660 O O . VAL A 1 86 ? 27.793 -5.881 2.198 1.00 67.25 86 VAL A O 1
ATOM 663 N N . ASN A 1 87 ? 25.974 -6.777 1.252 1.00 59.31 87 ASN A N 1
ATOM 664 C CA . ASN A 1 87 ? 26.342 -8.193 1.390 1.00 59.31 87 ASN A CA 1
ATOM 665 C C . ASN A 1 87 ? 25.427 -9.067 0.496 1.00 59.31 87 ASN A C 1
ATOM 667 O O . ASN A 1 87 ? 24.570 -8.535 -0.207 1.00 59.31 87 ASN A O 1
ATOM 671 N N . GLU A 1 88 ? 25.601 -10.397 0.497 1.00 56.72 88 GLU A N 1
ATOM 672 C CA . GLU A 1 88 ? 24.827 -11.323 -0.361 1.00 56.72 88 GLU A CA 1
ATOM 673 C C . GLU A 1 88 ? 23.308 -11.259 -0.127 1.00 56.72 88 GLU A C 1
ATOM 675 O O . GLU A 1 88 ? 22.531 -11.525 -1.046 1.00 56.72 88 GLU A O 1
ATOM 680 N N . ASN A 1 89 ? 22.886 -10.859 1.077 1.00 62.50 89 ASN A N 1
ATOM 681 C CA . ASN A 1 89 ? 21.494 -10.914 1.508 1.00 62.50 89 ASN A CA 1
ATOM 682 C C . ASN A 1 89 ? 20.819 -9.538 1.627 1.00 62.50 89 ASN A C 1
ATOM 684 O O . ASN A 1 89 ? 19.607 -9.439 1.410 1.00 62.50 89 ASN A O 1
ATOM 688 N N . GLY A 1 90 ? 21.557 -8.484 1.967 1.00 64.19 90 GLY A N 1
ATOM 689 C CA . GLY A 1 90 ? 21.011 -7.356 2.714 1.00 64.19 90 GLY A CA 1
ATOM 690 C C . GLY A 1 90 ? 21.804 -6.070 2.543 1.00 64.19 90 GLY A C 1
ATOM 691 O O . GLY A 1 90 ? 22.918 -5.934 3.020 1.00 64.19 90 GLY A O 1
ATOM 692 N N . GLU A 1 91 ? 21.224 -5.127 1.829 1.00 81.06 91 GLU A N 1
ATOM 693 C CA . GLU A 1 91 ? 20.415 -4.032 2.368 1.00 81.06 91 GLU A CA 1
ATOM 694 C C . GLU A 1 91 ? 19.440 -3.663 1.242 1.00 81.06 91 GLU A C 1
ATOM 696 O O . GLU A 1 91 ? 19.577 -4.144 0.113 1.00 81.06 91 GLU A O 1
ATOM 701 N N . THR A 1 92 ? 18.426 -2.854 1.518 1.00 88.31 92 THR A N 1
ATOM 702 C CA . THR A 1 92 ? 17.633 -2.246 0.445 1.00 88.31 92 THR A CA 1
ATOM 703 C C . THR A 1 92 ? 18.163 -0.851 0.180 1.00 88.31 92 THR A C 1
ATOM 705 O O . THR A 1 92 ? 18.366 -0.081 1.119 1.00 88.31 92 THR A O 1
ATOM 708 N N . ALA A 1 93 ? 18.326 -0.487 -1.086 1.00 92.75 93 ALA A N 1
ATOM 709 C CA . ALA A 1 93 ? 18.482 0.914 -1.434 1.00 92.75 93 ALA A CA 1
ATOM 710 C C . ALA A 1 93 ? 17.119 1.607 -1.330 1.00 92.75 93 ALA A C 1
ATOM 712 O O . ALA A 1 93 ? 16.078 0.957 -1.382 1.00 92.75 93 ALA A O 1
ATOM 713 N N . ALA A 1 94 ? 17.112 2.929 -1.197 1.00 92.25 94 ALA A N 1
ATOM 714 C CA . ALA A 1 94 ? 15.886 3.712 -1.132 1.00 92.25 94 ALA A CA 1
ATOM 715 C C . ALA A 1 94 ? 15.768 4.592 -2.380 1.00 92.25 94 ALA A C 1
ATOM 717 O O . ALA A 1 94 ? 16.732 5.259 -2.764 1.00 92.25 94 ALA A O 1
ATOM 718 N N . ILE A 1 95 ? 14.600 4.596 -3.029 1.00 90.81 95 ILE A N 1
ATOM 719 C CA . ILE A 1 95 ? 14.339 5.477 -4.173 1.00 90.81 95 ILE A CA 1
ATOM 720 C C . ILE A 1 95 ? 14.513 6.929 -3.710 1.00 90.81 95 ILE A C 1
ATOM 722 O O . ILE A 1 95 ? 13.931 7.353 -2.709 1.00 90.81 95 ILE A O 1
ATOM 726 N N . GLN A 1 96 ? 15.336 7.693 -4.423 1.00 88.69 96 GLN A N 1
ATOM 727 C CA . GLN A 1 96 ? 15.613 9.087 -4.081 1.00 88.69 96 GLN A CA 1
ATOM 728 C C . GLN A 1 96 ? 14.409 9.987 -4.396 1.00 88.69 96 GLN A C 1
ATOM 730 O O . GLN A 1 96 ? 13.443 9.566 -5.038 1.00 88.69 96 GLN A O 1
ATOM 735 N N . SER A 1 97 ? 14.438 11.233 -3.921 1.00 83.38 97 SER A N 1
ATOM 736 C CA . SER A 1 97 ? 13.386 12.208 -4.220 1.00 83.38 97 SER A CA 1
ATOM 737 C C . SER A 1 97 ? 13.229 12.433 -5.726 1.00 83.38 97 SER A C 1
ATOM 739 O O . SER A 1 97 ? 14.134 12.148 -6.510 1.00 83.38 97 SER A O 1
ATOM 741 N N . VAL A 1 98 ? 12.073 12.969 -6.121 1.00 76.56 98 VAL A N 1
ATOM 742 C CA . VAL A 1 98 ? 11.738 13.270 -7.519 1.00 76.56 98 VAL A CA 1
ATOM 743 C C . VAL A 1 98 ? 12.880 14.027 -8.200 1.00 76.56 98 VAL A C 1
ATOM 745 O O . VAL A 1 98 ? 13.298 15.085 -7.731 1.00 76.56 98 VAL A O 1
ATOM 748 N N . SER A 1 99 ? 13.358 13.501 -9.325 1.00 73.69 99 SER A N 1
ATOM 749 C CA . SER A 1 99 ? 14.470 14.079 -10.082 1.00 73.69 99 SER A CA 1
ATOM 750 C C . SER A 1 99 ? 14.007 15.077 -11.143 1.00 73.69 99 SER A C 1
ATOM 752 O O . SER A 1 99 ? 14.764 15.965 -11.526 1.00 73.69 99 SER A O 1
ATOM 754 N N . SER A 1 100 ? 12.779 14.937 -11.655 1.00 81.69 100 SER A N 1
ATOM 755 C CA . SER A 1 100 ? 12.233 15.823 -12.691 1.00 81.69 100 SER A CA 1
ATOM 756 C C . SER A 1 100 ? 10.717 15.662 -12.872 1.00 81.69 100 SER A C 1
ATOM 758 O O . SER A 1 100 ? 10.067 14.820 -12.250 1.00 81.69 100 SER A O 1
ATOM 760 N N . THR A 1 101 ? 10.132 16.507 -13.726 1.00 77.50 101 THR A N 1
ATOM 761 C CA . THR A 1 101 ? 8.778 16.326 -14.268 1.00 77.50 101 THR A CA 1
ATOM 762 C C . THR A 1 101 ? 8.894 16.111 -15.776 1.00 77.50 101 THR A C 1
ATOM 764 O O . THR A 1 101 ? 9.630 16.837 -16.440 1.00 77.50 101 THR A O 1
ATOM 767 N N . ASN A 1 102 ? 8.190 15.118 -16.312 1.00 77.69 102 ASN A N 1
ATOM 768 C CA . ASN A 1 102 ? 8.137 14.820 -17.740 1.00 77.69 102 ASN A CA 1
ATOM 769 C C . ASN A 1 102 ? 6.695 14.977 -18.231 1.00 77.69 102 ASN A C 1
ATOM 771 O O . ASN A 1 102 ? 5.771 14.490 -17.582 1.00 77.69 102 ASN A O 1
ATOM 775 N N . VAL A 1 103 ? 6.503 15.680 -19.345 1.00 72.38 103 VAL A N 1
ATOM 776 C CA . VAL A 1 103 ? 5.185 15.852 -19.957 1.00 72.38 103 VAL A CA 1
ATOM 777 C C . VAL A 1 103 ? 5.045 14.817 -21.064 1.00 72.38 103 VAL A C 1
ATOM 779 O O . VAL A 1 103 ? 5.707 14.916 -22.095 1.00 72.38 103 VAL A O 1
ATOM 782 N N . LEU A 1 104 ? 4.177 13.837 -20.839 1.00 75.88 104 LEU A N 1
ATOM 783 C CA . LEU A 1 104 ? 3.712 12.907 -21.865 1.00 75.88 104 LEU A CA 1
ATOM 784 C C . LEU A 1 104 ? 2.275 13.271 -22.257 1.00 75.88 104 LEU A C 1
ATOM 786 O O . LEU A 1 104 ? 1.658 14.163 -21.668 1.00 75.88 104 LEU A O 1
ATOM 790 N N . HIS A 1 105 ? 1.713 12.576 -23.248 1.00 73.75 105 HIS A N 1
ATOM 791 C CA . HIS A 1 105 ? 0.345 12.838 -23.712 1.00 73.75 105 HIS A CA 1
ATOM 792 C C . HIS A 1 105 ? -0.736 12.577 -22.652 1.00 73.75 105 HIS A C 1
ATOM 794 O O . HIS A 1 105 ? -1.874 13.012 -22.817 1.00 73.75 105 HIS A O 1
ATOM 800 N N . ASP A 1 106 ? -0.391 11.897 -21.560 1.00 69.81 106 ASP A N 1
ATOM 801 C CA . ASP A 1 106 ? -1.270 11.623 -20.427 1.00 69.81 106 ASP A CA 1
ATOM 802 C C . ASP A 1 106 ? -1.068 12.581 -19.244 1.00 69.81 106 ASP A C 1
ATOM 804 O O . ASP A 1 106 ? -1.637 12.369 -18.174 1.00 69.81 106 ASP A O 1
ATOM 808 N N . GLY A 1 107 ? -0.288 13.646 -19.444 1.00 75.25 107 GLY A N 1
ATOM 809 C CA . GLY A 1 107 ? -0.077 14.717 -18.481 1.00 75.25 107 GLY A CA 1
ATOM 810 C C . GLY A 1 107 ? 1.346 14.788 -17.932 1.00 75.25 107 GLY A C 1
ATOM 811 O O . GLY A 1 107 ? 2.284 14.145 -18.407 1.00 75.25 107 GLY A O 1
ATOM 812 N N . ALA A 1 108 ? 1.510 15.637 -16.918 1.00 81.38 108 ALA A N 1
ATOM 813 C CA . ALA A 1 108 ? 2.773 15.804 -16.218 1.00 81.38 108 ALA A CA 1
ATOM 814 C C . ALA A 1 108 ? 2.988 14.644 -15.239 1.00 81.38 108 ALA A C 1
ATOM 816 O O . ALA A 1 108 ? 2.267 14.505 -14.251 1.00 81.38 108 ALA A O 1
ATOM 817 N N . ARG A 1 109 ? 4.016 13.838 -15.491 1.00 85.56 109 ARG A N 1
ATOM 818 C CA . ARG A 1 109 ? 4.450 12.756 -14.612 1.00 85.56 109 ARG A CA 1
ATOM 819 C C . ARG A 1 109 ? 5.669 13.188 -13.817 1.00 85.56 109 ARG A C 1
ATOM 821 O O . ARG A 1 109 ? 6.614 13.765 -14.359 1.00 85.56 109 ARG A O 1
ATOM 828 N N . LYS A 1 110 ? 5.666 12.887 -12.524 1.00 88.56 110 LYS A N 1
ATOM 829 C CA . LYS A 1 110 ? 6.878 12.974 -11.709 1.00 88.56 110 LYS A CA 1
ATOM 830 C C . LYS A 1 110 ? 7.760 11.770 -12.005 1.00 88.56 110 LYS A C 1
ATOM 832 O O . LYS A 1 110 ? 7.259 10.689 -12.315 1.00 88.56 110 LYS A O 1
ATOM 837 N N . VAL A 1 111 ? 9.065 11.991 -11.949 1.00 91.12 111 VAL A N 1
ATOM 838 C CA . VAL A 1 111 ? 10.056 11.000 -12.354 1.00 91.12 111 VAL A CA 1
ATOM 839 C C . VAL A 1 111 ? 11.040 10.761 -11.223 1.00 91.12 111 VAL A C 1
ATOM 841 O O . VAL A 1 111 ? 11.563 11.716 -10.647 1.00 91.12 111 VAL A O 1
ATOM 844 N N . HIS A 1 112 ? 11.318 9.490 -10.951 1.00 92.06 112 HIS A N 1
ATOM 845 C CA . HIS A 1 112 ? 12.418 9.053 -10.100 1.00 92.06 112 HIS A CA 1
ATOM 846 C C . HIS A 1 112 ? 13.446 8.323 -10.954 1.00 92.06 112 HIS A C 1
ATOM 848 O O . HIS A 1 112 ? 13.120 7.326 -11.596 1.00 92.06 112 HIS A O 1
ATOM 854 N N . ALA A 1 113 ? 14.684 8.802 -10.954 1.00 93.00 113 ALA A N 1
ATOM 855 C CA . ALA A 1 113 ? 15.810 8.061 -11.502 1.00 93.00 113 ALA A CA 1
ATOM 856 C C . ALA A 1 113 ? 16.535 7.335 -10.365 1.00 93.00 113 ALA A C 1
ATOM 858 O O . ALA A 1 113 ? 16.876 7.941 -9.348 1.00 93.00 113 ALA A O 1
ATOM 859 N N . LEU A 1 114 ? 16.762 6.036 -10.536 1.00 94.00 114 LEU A N 1
ATOM 860 C CA . LEU A 1 114 ? 17.675 5.290 -9.677 1.00 94.00 114 LEU A CA 1
ATOM 861 C C . LEU A 1 114 ? 19.126 5.652 -10.057 1.00 94.00 114 LEU A C 1
ATOM 863 O O . LEU A 1 114 ? 19.365 6.082 -11.191 1.00 94.00 114 LEU A O 1
ATOM 867 N N . PRO A 1 115 ? 20.101 5.513 -9.141 1.00 92.88 115 PRO A N 1
ATOM 868 C CA . PRO A 1 115 ? 21.512 5.671 -9.473 1.00 92.88 115 PRO A CA 1
ATOM 869 C C . PRO A 1 115 ? 21.930 4.734 -10.613 1.00 92.88 115 PRO A C 1
ATOM 871 O O . PRO A 1 115 ? 21.277 3.729 -10.892 1.00 92.88 115 PRO A O 1
ATOM 874 N N . ALA A 1 116 ? 23.048 5.063 -11.259 1.00 93.75 116 ALA A N 1
ATOM 875 C CA . ALA A 1 116 ? 23.685 4.179 -12.223 1.00 93.75 116 ALA A CA 1
ATOM 876 C C . ALA A 1 116 ? 24.148 2.890 -11.530 1.00 93.75 116 ALA A C 1
ATOM 878 O O . ALA A 1 116 ? 24.873 2.937 -10.535 1.00 93.75 116 ALA A O 1
ATOM 879 N N . ILE A 1 117 ? 23.717 1.744 -12.055 1.00 94.25 117 ILE A N 1
ATOM 880 C CA . ILE A 1 117 ? 24.008 0.429 -11.487 1.00 94.25 117 ILE A CA 1
ATOM 881 C C . ILE A 1 117 ? 24.935 -0.315 -12.444 1.00 94.25 117 ILE A C 1
ATOM 883 O O . ILE A 1 117 ? 24.572 -0.582 -13.589 1.00 94.25 117 ILE A O 1
ATOM 887 N N . HIS A 1 118 ? 26.129 -0.653 -11.963 1.00 93.69 118 HIS A N 1
ATOM 888 C CA . HIS A 1 118 ? 27.105 -1.442 -12.711 1.00 93.69 118 HIS A CA 1
ATOM 889 C C . HIS A 1 118 ? 26.722 -2.924 -12.670 1.00 93.69 118 HIS A C 1
ATOM 891 O O . HIS A 1 118 ? 26.560 -3.512 -11.595 1.00 93.69 118 HIS A O 1
ATOM 897 N N . ILE A 1 119 ? 26.582 -3.525 -13.849 1.00 93.88 119 ILE A N 1
ATOM 898 C CA . ILE A 1 119 ? 26.233 -4.932 -14.022 1.00 93.88 119 ILE A CA 1
ATOM 899 C C . ILE A 1 119 ? 27.519 -5.732 -14.243 1.00 93.88 119 ILE A C 1
ATOM 901 O O . ILE A 1 119 ? 28.241 -5.463 -15.204 1.00 93.88 119 ILE A O 1
ATOM 905 N N . PRO A 1 120 ? 27.817 -6.730 -13.392 1.00 91.81 120 PRO A N 1
ATOM 906 C CA . PRO A 1 120 ? 28.979 -7.595 -13.574 1.00 91.81 120 PRO A CA 1
ATOM 907 C C . PRO A 1 120 ? 29.008 -8.268 -14.928 1.00 91.81 120 PRO A C 1
ATOM 909 O O . PRO A 1 120 ? 27.963 -8.607 -15.477 1.00 91.81 120 PRO A O 1
ATOM 912 N N . HIS A 1 121 ? 30.206 -8.540 -15.432 1.00 89.62 121 HIS A N 1
ATOM 913 C CA . HIS A 1 121 ? 30.380 -9.247 -16.695 1.00 89.62 121 HIS A CA 1
ATOM 914 C C . HIS A 1 121 ? 29.722 -10.643 -16.696 1.00 89.62 121 HIS A C 1
ATOM 916 O O . HIS A 1 121 ? 29.191 -11.066 -17.717 1.00 89.62 121 HIS A O 1
ATOM 922 N N . ASP A 1 122 ? 29.718 -11.345 -15.560 1.00 90.94 122 ASP A N 1
ATOM 923 C CA . ASP A 1 122 ? 29.124 -12.678 -15.391 1.00 90.94 122 ASP A CA 1
ATOM 924 C C . ASP A 1 122 ? 27.595 -12.674 -15.204 1.00 90.94 122 ASP A C 1
ATOM 926 O O . ASP A 1 122 ? 26.965 -13.725 -15.288 1.00 90.94 122 ASP A O 1
ATOM 930 N N . VAL A 1 123 ? 26.971 -11.508 -14.999 1.00 93.94 123 VAL A N 1
ATOM 931 C CA . VAL A 1 123 ? 25.515 -11.387 -14.838 1.00 93.94 123 VAL A CA 1
ATOM 932 C C . VAL A 1 123 ? 24.860 -11.035 -16.168 1.00 93.94 123 VAL A C 1
ATOM 934 O O . VAL A 1 123 ? 24.944 -9.903 -16.637 1.00 93.94 123 VAL A O 1
ATOM 937 N N . HIS A 1 124 ? 24.132 -11.961 -16.783 1.00 94.94 124 HIS A N 1
ATOM 938 C CA . HIS A 1 124 ? 23.467 -11.692 -18.066 1.00 94.94 124 HIS A CA 1
ATOM 939 C C . HIS A 1 124 ? 22.027 -11.202 -17.924 1.00 94.94 124 HIS A C 1
ATOM 941 O O . HIS A 1 124 ? 21.562 -10.433 -18.766 1.00 94.94 124 HIS A O 1
ATOM 947 N N . ARG A 1 125 ? 21.326 -11.612 -16.864 1.00 97.56 125 ARG A N 1
ATOM 948 C CA . ARG A 1 125 ? 19.930 -11.249 -16.622 1.00 97.56 125 ARG A CA 1
ATOM 949 C C . ARG A 1 125 ? 19.775 -10.582 -15.269 1.00 97.56 125 ARG A C 1
ATOM 951 O O . ARG A 1 125 ? 20.325 -11.051 -14.277 1.00 97.56 125 ARG A O 1
ATOM 958 N N . ILE A 1 126 ? 18.997 -9.509 -15.224 1.00 97.69 126 ILE A N 1
ATOM 959 C CA . ILE A 1 126 ? 18.696 -8.784 -13.989 1.00 97.69 126 ILE A CA 1
ATOM 960 C C . ILE A 1 126 ? 17.195 -8.695 -13.766 1.00 97.69 126 ILE A C 1
ATOM 962 O O . ILE A 1 126 ? 16.415 -8.768 -14.714 1.00 97.69 126 ILE A O 1
ATOM 966 N N . ALA A 1 127 ? 16.801 -8.523 -12.512 1.00 98.06 127 ALA A N 1
ATOM 967 C CA . ALA A 1 127 ? 15.435 -8.210 -12.127 1.00 98.06 127 ALA A CA 1
ATOM 968 C C . ALA A 1 127 ? 15.423 -7.163 -11.013 1.00 98.06 127 ALA A C 1
ATOM 970 O O . ALA A 1 127 ? 16.378 -7.044 -10.239 1.00 98.06 127 ALA A O 1
ATOM 971 N N . LEU A 1 128 ? 14.326 -6.420 -10.931 1.00 97.75 128 LEU A N 1
ATOM 972 C CA . LEU A 1 128 ? 14.067 -5.458 -9.875 1.00 97.75 128 LEU A CA 1
ATOM 973 C C . LEU A 1 128 ? 13.153 -6.098 -8.819 1.00 97.75 128 LEU A C 1
ATOM 975 O O . LEU A 1 128 ? 12.212 -6.813 -9.152 1.00 97.75 128 LEU A O 1
ATOM 979 N N . HIS A 1 129 ? 13.410 -5.807 -7.551 1.00 96.81 129 HIS A N 1
ATOM 980 C CA . HIS A 1 129 ? 12.447 -5.980 -6.465 1.00 96.81 129 HIS A CA 1
ATOM 981 C C . HIS A 1 129 ? 12.236 -4.608 -5.822 1.00 96.81 129 HIS A C 1
ATOM 983 O O . HIS A 1 129 ? 13.214 -3.900 -5.571 1.00 96.81 129 HIS A O 1
ATOM 989 N N . ILE A 1 130 ? 10.987 -4.210 -5.579 1.00 95.12 130 ILE A N 1
ATOM 990 C CA . ILE A 1 130 ? 10.638 -2.912 -4.976 1.00 95.12 130 ILE A CA 1
ATOM 991 C C . ILE A 1 130 ? 9.624 -3.090 -3.849 1.00 95.12 130 ILE A C 1
ATOM 993 O O . ILE A 1 130 ? 8.979 -4.128 -3.747 1.00 95.12 130 ILE A O 1
ATOM 997 N N . ALA A 1 131 ? 9.450 -2.050 -3.032 1.00 92.62 131 ALA A N 1
ATOM 998 C CA . ALA A 1 131 ? 8.529 -2.053 -1.898 1.00 92.62 131 ALA A CA 1
ATOM 999 C C . ALA A 1 131 ? 8.817 -3.215 -0.931 1.00 92.62 131 ALA A C 1
ATOM 1001 O O . ALA A 1 131 ? 9.978 -3.544 -0.694 1.00 92.62 131 ALA A O 1
ATOM 1002 N N . ASN A 1 132 ? 7.797 -3.804 -0.310 1.00 91.31 132 ASN A N 1
ATOM 1003 C CA . ASN A 1 132 ? 8.016 -4.843 0.696 1.00 91.31 132 ASN A CA 1
ATOM 1004 C C . ASN A 1 132 ? 8.619 -6.143 0.118 1.00 91.31 132 ASN A C 1
ATOM 1006 O O . ASN A 1 132 ? 9.300 -6.849 0.854 1.00 91.31 132 ASN A O 1
ATOM 1010 N N . ASP A 1 133 ? 8.484 -6.413 -1.182 1.00 93.19 133 ASP A N 1
ATOM 1011 C CA . ASP A 1 133 ? 9.179 -7.508 -1.877 1.00 93.19 133 ASP A CA 1
ATOM 1012 C C . ASP A 1 133 ? 10.687 -7.244 -2.050 1.00 93.19 133 ASP A C 1
ATOM 1014 O O . ASP A 1 133 ? 11.445 -8.172 -2.293 1.00 93.19 133 ASP A O 1
ATOM 1018 N N . ALA A 1 134 ? 11.186 -6.021 -1.825 1.00 93.25 134 ALA A N 1
ATOM 1019 C CA . ALA A 1 134 ? 12.628 -5.753 -1.815 1.00 93.25 134 ALA A CA 1
ATOM 1020 C C . ALA A 1 134 ? 13.363 -6.384 -0.618 1.00 93.25 134 ALA A C 1
ATOM 1022 O O . ALA A 1 134 ? 14.586 -6.573 -0.681 1.00 93.25 134 ALA A O 1
ATOM 1023 N N . PHE A 1 135 ? 12.658 -6.714 0.467 1.00 90.94 135 PHE A N 1
ATOM 1024 C CA . PHE A 1 135 ? 13.248 -7.334 1.653 1.00 90.94 135 PHE A CA 1
ATOM 1025 C C . PHE A 1 135 ? 13.528 -8.819 1.423 1.00 90.94 135 PHE A C 1
ATOM 1027 O O . PHE A 1 135 ? 12.731 -9.522 0.813 1.00 90.94 135 PHE A O 1
ATOM 1034 N N . HIS A 1 136 ? 14.662 -9.311 1.931 1.00 88.38 136 HIS A N 1
ATOM 1035 C CA . HIS A 1 136 ? 15.175 -10.655 1.633 1.00 88.38 136 HIS A CA 1
ATOM 1036 C C . HIS A 1 136 ? 14.137 -11.774 1.816 1.00 88.38 136 HIS A C 1
ATOM 1038 O O . HIS A 1 136 ? 14.008 -12.619 0.937 1.00 88.38 136 HIS A O 1
ATOM 1044 N N . TYR A 1 137 ? 13.371 -11.754 2.911 1.00 85.88 137 TYR A N 1
ATOM 1045 C CA . TYR A 1 137 ? 12.364 -12.780 3.212 1.00 85.88 137 TYR A CA 1
ATOM 1046 C C . TYR A 1 137 ? 11.113 -12.716 2.323 1.00 85.88 137 TYR A C 1
ATOM 1048 O O . TYR A 1 137 ? 10.373 -13.697 2.233 1.00 85.88 137 TYR A O 1
ATOM 1056 N N . ASN A 1 138 ? 10.907 -11.598 1.627 1.00 90.38 138 ASN A N 1
ATOM 1057 C CA . ASN A 1 138 ? 9.692 -11.319 0.869 1.00 90.38 138 ASN A CA 1
ATOM 1058 C C . ASN A 1 138 ? 9.895 -11.381 -0.645 1.00 90.38 138 ASN A C 1
ATOM 1060 O O . ASN A 1 138 ? 8.898 -11.416 -1.357 1.00 90.38 138 ASN A O 1
ATOM 1064 N N . ARG A 1 139 ? 11.148 -11.438 -1.128 1.00 91.50 139 ARG A N 1
ATOM 1065 C CA . ARG A 1 139 ? 11.513 -11.509 -2.556 1.00 91.50 139 ARG A CA 1
ATOM 1066 C C . ARG A 1 139 ? 10.936 -12.761 -3.216 1.00 91.50 139 ARG A C 1
ATOM 1068 O O . ARG A 1 139 ? 11.586 -13.806 -3.271 1.00 91.50 139 ARG A O 1
ATOM 1075 N N . LYS A 1 140 ? 9.725 -12.652 -3.751 1.00 92.19 140 LYS A N 1
ATOM 1076 C CA . LYS A 1 140 ? 8.996 -13.743 -4.414 1.00 92.19 140 LYS A CA 1
ATOM 1077 C C . LYS A 1 140 ? 8.723 -13.434 -5.878 1.00 92.19 140 LYS A C 1
ATOM 1079 O O . LYS A 1 140 ? 8.627 -14.370 -6.673 1.00 92.19 140 LYS A O 1
ATOM 1084 N N . PHE A 1 141 ? 8.653 -12.157 -6.258 1.00 96.19 141 PHE A N 1
ATOM 1085 C CA . PHE A 1 141 ? 8.345 -11.760 -7.629 1.00 96.19 141 PHE A CA 1
ATOM 1086 C C . PHE A 1 141 ? 9.460 -10.926 -8.256 1.00 96.19 141 PHE A C 1
ATOM 1088 O O . PHE A 1 141 ? 9.835 -9.875 -7.759 1.00 96.19 141 PHE A O 1
ATOM 1095 N N . GLN A 1 142 ? 9.978 -11.371 -9.399 1.00 97.19 142 GLN A N 1
ATOM 1096 C CA . GLN A 1 142 ? 10.980 -10.619 -10.150 1.00 97.19 142 GLN A CA 1
ATOM 1097 C C . GLN A 1 142 ? 10.320 -9.661 -11.131 1.00 97.19 142 GLN A C 1
ATOM 1099 O O . GLN A 1 142 ? 9.840 -10.077 -12.190 1.00 97.19 142 GLN A O 1
ATOM 1104 N N . LEU A 1 143 ? 10.334 -8.373 -10.793 1.00 97.75 143 LEU A N 1
ATOM 1105 C CA . LEU A 1 143 ? 9.834 -7.321 -11.664 1.00 97.75 143 LEU A CA 1
ATOM 1106 C C . LEU A 1 143 ? 10.823 -7.101 -12.818 1.00 97.75 143 LEU A C 1
ATOM 1108 O O . LEU A 1 143 ? 12.001 -6.809 -12.603 1.00 97.75 143 LEU A O 1
ATOM 1112 N N . PHE A 1 144 ? 10.331 -7.243 -14.047 1.00 97.69 144 PHE A N 1
ATOM 1113 C CA . PHE A 1 144 ? 11.075 -7.052 -15.292 1.00 97.69 144 PHE A CA 1
ATOM 1114 C C . PHE A 1 144 ? 12.365 -7.878 -15.390 1.00 97.69 144 PHE A C 1
ATOM 1116 O O . PHE A 1 144 ? 13.428 -7.344 -15.704 1.00 97.69 144 PHE A O 1
ATOM 1123 N N . ALA A 1 145 ? 12.277 -9.191 -15.145 1.00 97.38 145 ALA A N 1
ATOM 1124 C CA . ALA A 1 145 ? 13.395 -10.099 -15.393 1.00 97.38 145 ALA A CA 1
ATOM 1125 C C . ALA A 1 145 ? 13.820 -10.040 -16.872 1.00 97.38 145 ALA A C 1
ATOM 1127 O O . ALA A 1 145 ? 13.097 -10.493 -17.761 1.00 97.38 145 ALA A O 1
ATOM 1128 N N . TRP A 1 146 ? 15.001 -9.489 -17.142 1.00 95.88 146 TRP A N 1
ATOM 1129 C CA . TRP A 1 146 ? 15.413 -9.087 -18.485 1.00 95.88 146 TRP A CA 1
ATOM 1130 C C . TRP A 1 146 ? 16.901 -9.334 -18.728 1.00 95.88 146 TRP A C 1
ATOM 1132 O O . TRP A 1 146 ? 17.719 -9.241 -17.814 1.00 95.88 146 TRP A O 1
ATOM 1142 N N . THR A 1 147 ? 17.246 -9.665 -19.972 1.00 96.56 147 THR A N 1
ATOM 1143 C CA . THR A 1 147 ? 18.626 -9.874 -20.422 1.00 96.56 147 THR A CA 1
ATOM 1144 C C . THR A 1 147 ? 19.268 -8.536 -20.749 1.00 96.56 147 THR A C 1
ATOM 1146 O O . THR A 1 147 ? 18.828 -7.860 -21.676 1.00 96.56 147 THR A O 1
ATOM 1149 N N . VAL A 1 148 ? 20.319 -8.174 -20.015 1.00 94.12 148 VAL A N 1
ATOM 1150 C CA . VAL A 1 148 ? 21.031 -6.908 -20.208 1.00 94.12 148 VAL A CA 1
ATOM 1151 C C . VAL A 1 148 ? 21.837 -6.981 -21.513 1.00 94.12 148 VAL A C 1
ATOM 1153 O O . VAL A 1 148 ? 22.711 -7.847 -21.618 1.00 94.12 148 VAL A O 1
ATOM 1156 N N . PRO A 1 149 ? 21.577 -6.100 -22.496 1.00 91.69 149 PRO A N 1
ATOM 1157 C CA . PRO A 1 149 ? 22.286 -6.073 -23.765 1.00 91.69 149 PRO A CA 1
ATOM 1158 C C . PRO A 1 149 ? 23.772 -5.802 -23.558 1.00 91.69 149 PRO A C 1
ATOM 1160 O O . PRO A 1 149 ? 24.176 -5.182 -22.572 1.00 91.69 149 PRO A O 1
ATOM 1163 N N . ASP A 1 150 ? 24.578 -6.227 -24.525 1.00 86.69 150 ASP A N 1
ATOM 1164 C CA . ASP A 1 150 ? 26.014 -5.952 -24.548 1.00 86.69 150 ASP A CA 1
ATOM 1165 C C . 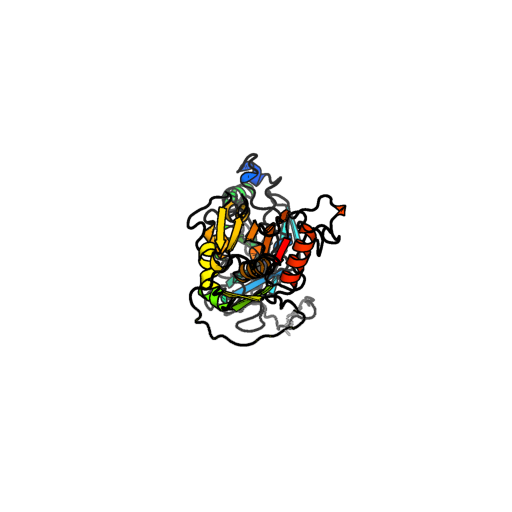ASP A 1 150 ? 26.295 -4.539 -25.086 1.00 86.69 150 ASP A C 1
ATOM 1167 O O . ASP A 1 150 ? 26.868 -4.338 -26.155 1.00 86.69 150 ASP A O 1
ATOM 1171 N N . VAL A 1 151 ? 25.775 -3.542 -24.369 1.00 83.00 151 VAL A N 1
ATOM 1172 C CA . VAL A 1 151 ? 25.943 -2.113 -24.652 1.00 83.00 151 VAL A CA 1
ATOM 1173 C C . VAL A 1 151 ? 26.414 -1.413 -23.385 1.00 83.00 151 VAL A C 1
ATOM 1175 O O . VAL A 1 151 ? 26.025 -1.788 -22.278 1.00 83.00 151 VAL A O 1
ATOM 1178 N N . ALA A 1 152 ? 27.238 -0.375 -23.537 1.00 81.19 152 ALA A N 1
ATOM 1179 C CA . ALA A 1 152 ? 27.864 0.296 -22.397 1.00 81.19 152 ALA A CA 1
ATOM 1180 C C . ALA A 1 152 ? 26.834 0.874 -21.406 1.00 81.19 152 ALA A C 1
ATOM 1182 O O . ALA A 1 152 ? 27.013 0.780 -20.193 1.00 81.19 152 ALA A O 1
ATOM 1183 N N . HIS A 1 153 ? 25.728 1.441 -21.903 1.00 91.75 153 HIS A N 1
ATOM 1184 C CA . HIS A 1 153 ? 24.732 2.110 -21.065 1.00 91.75 153 HIS A CA 1
ATOM 1185 C C . HIS A 1 153 ? 23.313 1.811 -21.537 1.00 91.75 153 HIS A C 1
ATOM 1187 O O . HIS A 1 153 ? 22.943 2.210 -22.632 1.00 91.75 153 HIS A O 1
ATOM 1193 N N . SER A 1 154 ? 22.500 1.182 -20.690 1.00 95.06 154 SER A N 1
ATOM 1194 C CA . SER A 1 154 ? 21.072 0.965 -20.929 1.00 95.06 154 SER A CA 1
ATOM 1195 C C . SER A 1 154 ? 20.214 1.812 -19.989 1.00 95.06 154 SER A C 1
ATOM 1197 O O . SER A 1 154 ? 20.509 1.937 -18.797 1.00 95.06 154 SER A O 1
ATOM 1199 N N . LYS A 1 155 ? 19.099 2.348 -20.491 1.00 96.31 155 LYS A N 1
ATOM 1200 C CA . LYS A 1 155 ? 18.057 2.964 -19.654 1.00 96.31 155 LYS A CA 1
ATOM 1201 C C . LYS A 1 155 ? 16.768 2.163 -19.720 1.00 96.31 155 LYS A C 1
ATOM 1203 O O . LYS A 1 155 ? 16.331 1.766 -20.796 1.00 96.31 155 LYS A O 1
ATOM 1208 N N . VAL A 1 156 ? 16.126 1.983 -18.574 1.00 97.38 156 VAL A N 1
ATOM 1209 C CA . VAL A 1 156 ? 14.848 1.279 -18.448 1.00 97.38 156 VAL A CA 1
ATOM 1210 C C . VAL A 1 156 ? 13.796 2.249 -17.923 1.00 97.38 156 VAL A C 1
ATOM 1212 O O . VAL A 1 156 ? 13.874 2.713 -16.790 1.00 97.38 156 VAL A O 1
ATOM 1215 N N . HIS A 1 157 ? 12.800 2.555 -18.747 1.00 96.31 157 HIS A N 1
ATOM 1216 C CA . HIS A 1 157 ? 11.676 3.426 -18.427 1.00 96.31 157 HIS A CA 1
ATOM 1217 C C . HIS A 1 157 ? 10.501 2.592 -17.897 1.00 96.31 157 HIS A C 1
ATOM 1219 O O . HIS A 1 157 ? 9.890 1.818 -18.627 1.00 96.31 157 HIS A O 1
ATOM 1225 N N . ILE A 1 158 ? 10.159 2.755 -16.625 1.00 96.75 158 ILE A N 1
ATOM 1226 C CA . ILE A 1 158 ? 9.030 2.074 -15.990 1.00 96.75 158 ILE A CA 1
ATOM 1227 C C . ILE A 1 158 ? 7.873 3.062 -15.900 1.00 96.75 158 ILE A C 1
ATOM 1229 O O . ILE A 1 158 ? 7.942 4.029 -15.143 1.00 96.75 158 ILE A O 1
ATOM 1233 N N . TYR A 1 159 ? 6.806 2.834 -16.661 1.00 94.94 159 TYR A N 1
ATOM 1234 C CA . TYR A 1 159 ? 5.608 3.669 -16.597 1.00 94.94 159 TYR A CA 1
ATOM 1235 C C . TYR A 1 159 ? 4.607 3.076 -15.618 1.00 94.94 159 TYR A C 1
ATOM 1237 O O . TYR A 1 159 ? 3.970 2.064 -15.905 1.00 94.94 159 TYR A O 1
ATOM 1245 N N . GLU A 1 160 ? 4.449 3.721 -14.468 1.00 93.75 160 GLU A N 1
ATOM 1246 C CA . GLU A 1 160 ? 3.409 3.353 -13.522 1.00 93.75 160 GLU A CA 1
ATOM 1247 C C . GLU A 1 160 ? 2.043 3.824 -14.048 1.00 93.75 160 GLU A C 1
ATOM 1249 O O . GLU A 1 160 ? 1.904 4.976 -14.471 1.00 93.75 160 GLU A O 1
ATOM 1254 N N . MET A 1 161 ? 1.032 2.956 -14.085 1.00 90.88 161 MET A N 1
ATOM 1255 C CA . MET A 1 161 ? -0.304 3.303 -14.599 1.00 90.88 161 MET A CA 1
ATOM 1256 C C . MET A 1 161 ? -1.372 2.319 -14.137 1.00 90.88 161 MET A C 1
ATOM 1258 O O . MET A 1 161 ? -1.059 1.250 -13.649 1.00 90.88 161 MET A O 1
ATOM 1262 N N . ARG A 1 162 ? -2.650 2.641 -14.306 1.00 90.94 162 ARG A N 1
ATOM 1263 C CA . ARG A 1 162 ? -3.707 1.661 -14.046 1.00 90.94 162 ARG A CA 1
ATOM 1264 C C . ARG A 1 162 ? -3.763 0.614 -15.154 1.00 90.94 162 ARG A C 1
ATOM 1266 O O . ARG A 1 162 ? -3.506 0.926 -16.320 1.00 90.94 162 ARG A O 1
ATOM 1273 N N . SER A 1 163 ? -4.159 -0.600 -14.790 1.00 91.50 163 SER A N 1
ATOM 1274 C CA . SER A 1 163 ? -4.207 -1.746 -15.711 1.00 91.50 163 SER A CA 1
ATOM 1275 C C . SER A 1 163 ? -5.172 -1.495 -16.884 1.00 91.50 163 SER A C 1
ATOM 1277 O O . SER A 1 163 ? -4.862 -1.797 -18.035 1.00 91.50 163 SER A O 1
ATOM 1279 N N . ASP A 1 164 ? -6.301 -0.832 -16.617 1.00 91.69 164 ASP A N 1
ATOM 1280 C CA . ASP A 1 164 ? -7.336 -0.463 -17.595 1.00 91.69 164 ASP A CA 1
ATOM 1281 C C . ASP A 1 164 ? -6.938 0.683 -18.547 1.00 91.69 164 ASP A C 1
ATOM 1283 O O . ASP A 1 164 ? -7.561 0.862 -19.594 1.00 91.69 164 ASP A O 1
ATOM 1287 N N . LEU A 1 165 ? -5.881 1.442 -18.234 1.00 92.12 165 LEU A N 1
ATOM 1288 C CA . LEU A 1 165 ? -5.405 2.554 -19.065 1.00 92.12 165 LEU A CA 1
ATOM 1289 C C . LEU A 1 165 ? -4.253 2.169 -20.006 1.00 92.12 165 LEU A C 1
ATOM 1291 O O . LEU A 1 165 ? -3.936 2.948 -20.909 1.00 92.12 165 LEU A O 1
ATOM 1295 N N . LYS A 1 166 ? -3.661 0.972 -19.861 1.00 91.94 166 LYS A N 1
ATOM 1296 C CA . LYS A 1 166 ? -2.510 0.497 -20.657 1.00 91.94 166 LYS A CA 1
ATOM 1297 C C . LYS A 1 166 ? -2.702 0.681 -22.162 1.00 91.94 166 LYS A C 1
ATOM 1299 O O . LYS A 1 166 ? -1.901 1.346 -22.815 1.00 91.94 166 LYS A O 1
ATOM 1304 N N . GLY A 1 167 ? -3.794 0.145 -22.712 1.00 91.69 167 GLY A N 1
ATOM 1305 C CA . GLY A 1 167 ? -4.055 0.192 -24.155 1.00 91.69 167 GLY A CA 1
ATOM 1306 C C . GLY A 1 167 ? -4.207 1.620 -24.686 1.00 91.69 167 GLY A C 1
ATOM 1307 O O . GLY A 1 167 ? -3.681 1.960 -25.749 1.00 91.69 167 GLY A O 1
ATOM 1308 N N . ARG A 1 168 ? -4.866 2.494 -23.914 1.00 92.75 168 ARG A N 1
ATOM 1309 C CA . ARG A 1 168 ? -5.006 3.907 -24.274 1.00 92.75 168 ARG A CA 1
ATOM 1310 C C . ARG A 1 168 ? -3.662 4.627 -24.204 1.00 92.75 168 ARG A C 1
ATOM 1312 O O . ARG A 1 168 ? -3.352 5.369 -25.132 1.00 92.75 168 ARG A O 1
ATOM 1319 N N . PHE A 1 169 ? -2.867 4.387 -23.162 1.00 92.31 169 PHE A N 1
ATOM 1320 C CA . PHE A 1 169 ? -1.524 4.948 -23.023 1.00 92.31 169 PHE A CA 1
ATOM 1321 C C . PHE A 1 169 ? -0.620 4.567 -24.192 1.00 92.31 169 PHE A C 1
ATOM 1323 O O . PHE A 1 169 ? 0.006 5.450 -24.782 1.00 92.31 169 PHE A O 1
ATOM 1330 N N . SER A 1 170 ? -0.604 3.288 -24.573 1.00 92.50 170 SER A N 1
ATOM 1331 C CA . SER A 1 170 ? 0.138 2.811 -25.742 1.00 92.50 170 SER A CA 1
ATOM 1332 C C . SER A 1 170 ? -0.304 3.534 -27.020 1.00 92.50 170 SER A C 1
ATOM 1334 O O . SER A 1 170 ? 0.526 4.080 -27.747 1.00 92.50 170 SER A O 1
ATOM 1336 N N . SER A 1 171 ? -1.621 3.618 -27.250 1.00 92.31 171 SER A N 1
ATOM 1337 C CA . SER A 1 171 ? -2.199 4.247 -28.442 1.00 92.31 171 SER A CA 1
ATOM 1338 C C . SER A 1 171 ? -1.868 5.736 -28.559 1.00 92.31 171 SER A C 1
ATOM 1340 O O . SER A 1 171 ? -1.439 6.168 -29.624 1.00 92.31 171 SER A O 1
ATOM 1342 N N . VAL A 1 172 ? -2.036 6.531 -27.496 1.00 91.19 172 VAL A N 1
ATOM 1343 C CA . VAL A 1 172 ? -1.827 7.991 -27.590 1.00 91.19 172 VAL A CA 1
ATOM 1344 C C . VAL A 1 172 ? -0.355 8.385 -27.663 1.00 91.19 172 VAL A C 1
ATOM 1346 O O . VAL A 1 172 ? -0.044 9.453 -28.177 1.00 91.19 172 VAL A O 1
ATOM 1349 N N . ASN A 1 173 ? 0.549 7.541 -27.159 1.00 88.62 173 ASN A N 1
ATOM 1350 C CA . ASN A 1 173 ? 1.990 7.788 -27.215 1.00 88.62 173 ASN A CA 1
ATOM 1351 C C . ASN A 1 173 ? 2.667 7.101 -28.413 1.00 88.62 173 ASN A C 1
ATOM 1353 O O . ASN A 1 173 ? 3.886 7.180 -28.530 1.00 88.62 173 ASN A O 1
ATOM 1357 N N . ASN A 1 174 ? 1.905 6.446 -29.302 1.00 89.75 174 ASN A N 1
ATOM 1358 C CA . ASN A 1 174 ? 2.422 5.700 -30.456 1.00 89.75 174 ASN A CA 1
ATOM 1359 C C . ASN A 1 174 ? 3.522 4.689 -30.081 1.00 89.75 174 ASN A C 1
ATOM 1361 O O . ASN A 1 174 ? 4.536 4.566 -30.768 1.00 89.75 174 ASN A O 1
ATOM 1365 N N . ILE A 1 175 ? 3.321 3.971 -28.976 1.00 89.88 175 ILE A N 1
ATOM 1366 C CA . ILE A 1 175 ? 4.221 2.909 -28.516 1.00 89.88 175 ILE A CA 1
ATOM 1367 C C . ILE A 1 175 ? 3.479 1.575 -28.478 1.00 89.88 175 ILE A C 1
ATOM 1369 O O . ILE A 1 175 ? 2.267 1.526 -28.275 1.00 89.88 175 ILE A O 1
ATOM 1373 N N . THR A 1 176 ? 4.207 0.475 -28.639 1.00 92.38 176 THR A N 1
ATOM 1374 C CA . THR A 1 176 ? 3.641 -0.870 -28.488 1.00 92.38 176 THR A CA 1
ATOM 1375 C C . THR A 1 176 ? 3.353 -1.146 -27.015 1.00 92.38 176 THR A C 1
ATOM 1377 O O . THR A 1 176 ? 4.132 -0.747 -26.149 1.00 92.38 176 THR A O 1
ATOM 1380 N N . SER A 1 177 ? 2.254 -1.835 -26.714 1.00 93.06 177 SER A N 1
ATOM 1381 C CA . SER A 1 177 ? 1.993 -2.326 -25.358 1.00 93.06 177 SER A CA 1
ATOM 1382 C C . SER A 1 177 ? 2.939 -3.497 -25.059 1.00 93.06 177 SER A C 1
ATOM 1384 O O . SER A 1 177 ? 2.851 -4.509 -25.760 1.00 93.06 177 SER A O 1
ATOM 1386 N N . PRO A 1 178 ? 3.862 -3.390 -24.085 1.00 94.31 178 PRO A N 1
ATOM 1387 C CA . PRO A 1 178 ? 4.649 -4.530 -23.632 1.00 94.31 178 PRO A CA 1
ATOM 1388 C C . PRO A 1 178 ? 3.720 -5.605 -23.060 1.00 94.31 178 PRO A C 1
ATOM 1390 O O . PRO A 1 178 ? 2.666 -5.284 -22.509 1.00 94.31 178 PRO A O 1
ATOM 1393 N N . ALA A 1 179 ? 4.127 -6.872 -23.140 1.00 94.75 179 ALA A N 1
ATOM 1394 C CA . ALA A 1 179 ? 3.475 -7.916 -22.357 1.00 94.75 179 ALA A CA 1
ATOM 1395 C C . ALA A 1 179 ? 3.655 -7.643 -20.853 1.00 94.75 179 ALA A C 1
ATOM 1397 O O . ALA A 1 179 ? 4.589 -6.937 -20.444 1.00 94.75 179 ALA A O 1
ATOM 1398 N N . ASP A 1 180 ? 2.792 -8.223 -20.023 1.00 94.25 180 ASP A N 1
ATOM 1399 C CA . ASP A 1 180 ? 2.892 -8.063 -18.574 1.00 94.25 180 ASP A CA 1
ATOM 1400 C C . ASP A 1 180 ? 4.258 -8.523 -18.055 1.00 94.25 180 ASP A C 1
ATOM 1402 O O . ASP A 1 180 ? 4.817 -9.526 -18.502 1.00 94.25 180 ASP A O 1
ATOM 1406 N N . ASN A 1 181 ? 4.813 -7.747 -17.123 1.00 97.19 181 ASN A N 1
ATOM 1407 C CA . ASN A 1 181 ? 6.144 -7.952 -16.551 1.00 97.19 181 ASN A CA 1
ATOM 1408 C C . ASN A 1 181 ? 7.302 -8.023 -17.574 1.00 97.19 181 ASN A C 1
ATOM 1410 O O . ASN A 1 181 ? 8.353 -8.593 -17.278 1.00 97.19 181 ASN A O 1
ATOM 1414 N N . SER A 1 182 ? 7.142 -7.456 -18.774 1.00 97.06 182 SER A N 1
ATOM 1415 C CA . SER A 1 182 ? 8.180 -7.460 -19.812 1.00 97.06 182 SER A CA 1
ATOM 1416 C C . SER A 1 182 ? 8.720 -6.064 -20.117 1.00 97.06 182 SER A C 1
ATOM 1418 O O . SER A 1 182 ? 8.050 -5.051 -19.898 1.00 97.06 182 SER A O 1
ATOM 1420 N N . LEU A 1 183 ? 9.946 -6.029 -20.642 1.00 97.06 183 LEU A N 1
ATOM 1421 C CA . LEU A 1 183 ? 10.559 -4.834 -21.210 1.00 97.06 183 LEU A CA 1
ATOM 1422 C C . LEU A 1 183 ? 10.638 -4.974 -22.725 1.00 97.06 183 LEU A C 1
ATOM 1424 O O . LEU A 1 183 ? 11.030 -6.023 -23.237 1.00 97.06 183 LEU A O 1
ATOM 1428 N N . VAL A 1 184 ? 10.325 -3.897 -23.437 1.00 95.75 184 VAL A N 1
ATOM 1429 C CA . VAL A 1 184 ? 10.517 -3.797 -24.888 1.00 95.75 184 VAL A CA 1
ATOM 1430 C C . VAL A 1 184 ? 11.396 -2.597 -25.214 1.00 95.75 184 VAL A C 1
ATOM 1432 O O . VAL A 1 184 ? 11.407 -1.602 -24.491 1.00 95.75 184 VAL A O 1
ATOM 1435 N N . GLN A 1 185 ? 12.162 -2.692 -26.294 1.00 95.25 185 GLN A N 1
ATOM 1436 C CA . GLN A 1 185 ? 13.025 -1.606 -26.748 1.00 95.25 185 GLN A CA 1
ATOM 1437 C C . GLN A 1 185 ? 12.182 -0.425 -27.251 1.00 95.25 185 GLN A C 1
ATOM 1439 O O . GLN A 1 185 ? 11.166 -0.617 -27.926 1.00 95.25 185 GLN A O 1
ATOM 1444 N N . LYS A 1 186 ? 12.591 0.807 -26.935 1.00 91.94 186 LYS A N 1
ATOM 1445 C CA . LYS A 1 186 ? 11.934 2.011 -27.454 1.00 91.94 186 LYS A CA 1
ATOM 1446 C C . LYS A 1 186 ? 12.193 2.140 -28.959 1.00 91.94 186 LYS A C 1
ATOM 1448 O O . LYS A 1 186 ? 13.315 1.905 -29.411 1.00 91.94 186 LYS A O 1
ATOM 1453 N N . PRO A 1 187 ? 11.192 2.560 -29.751 1.00 86.75 187 PRO A N 1
ATOM 1454 C CA . PRO A 1 187 ? 11.401 2.822 -31.168 1.00 86.75 187 PRO A CA 1
ATOM 1455 C C . PRO A 1 187 ? 12.526 3.844 -31.387 1.00 86.75 187 PRO A C 1
ATOM 1457 O O . PRO A 1 187 ? 12.576 4.867 -30.707 1.00 86.75 187 PRO A O 1
ATOM 1460 N N . ALA A 1 188 ? 13.401 3.572 -32.359 1.00 84.94 188 ALA A N 1
ATOM 1461 C CA . ALA A 1 188 ? 14.489 4.453 -32.799 1.00 84.94 188 ALA A CA 1
ATOM 1462 C C . ALA A 1 188 ? 15.611 4.753 -31.778 1.00 84.94 188 ALA A C 1
ATOM 1464 O O . ALA A 1 188 ? 16.476 5.576 -32.079 1.00 84.94 188 ALA A O 1
ATOM 1465 N N . VAL A 1 189 ? 15.655 4.082 -30.618 1.00 87.25 189 VAL A N 1
ATOM 1466 C CA . VAL A 1 189 ? 16.744 4.234 -29.635 1.00 87.25 189 VAL A CA 1
ATOM 1467 C C . VAL A 1 189 ? 17.276 2.860 -29.233 1.00 87.25 189 VAL A C 1
ATOM 1469 O O . VAL A 1 189 ? 16.539 2.041 -28.691 1.00 87.25 189 VAL A O 1
ATOM 1472 N N . THR A 1 190 ? 18.556 2.591 -29.503 1.00 84.38 190 THR A N 1
ATOM 1473 C CA . THR A 1 190 ? 19.138 1.243 -29.376 1.00 84.38 190 THR A CA 1
ATOM 1474 C C . THR A 1 190 ? 19.312 0.772 -27.932 1.00 84.38 190 THR A C 1
ATOM 1476 O O . THR A 1 190 ? 19.278 -0.432 -27.686 1.00 84.38 190 THR A O 1
ATOM 1479 N N . ASP A 1 191 ? 19.378 1.694 -26.970 1.00 91.88 191 ASP A N 1
ATOM 1480 C CA . ASP A 1 191 ? 19.755 1.379 -25.584 1.00 91.88 191 ASP A CA 1
ATOM 1481 C C . ASP A 1 191 ? 18.721 1.845 -24.547 1.00 91.88 191 ASP A C 1
ATOM 1483 O O . ASP A 1 191 ? 19.005 1.940 -23.351 1.00 91.88 191 ASP A O 1
ATOM 1487 N N . GLU A 1 192 ? 17.501 2.148 -24.992 1.00 95.75 192 GLU A N 1
ATOM 1488 C CA . GLU A 1 192 ? 16.397 2.478 -24.095 1.00 95.75 192 GLU A CA 1
ATOM 1489 C C . GLU A 1 192 ? 15.277 1.445 -24.201 1.00 95.75 192 GLU A C 1
ATOM 1491 O O . GLU A 1 192 ? 14.830 1.079 -25.286 1.00 95.75 192 GLU A O 1
ATOM 1496 N N . TYR A 1 193 ? 14.792 1.006 -23.046 1.00 96.88 193 TYR A N 1
ATOM 1497 C CA . TYR A 1 193 ? 13.771 -0.022 -22.890 1.00 96.88 193 TYR A CA 1
ATOM 1498 C C . TYR A 1 193 ? 12.629 0.517 -22.044 1.00 96.88 193 TYR A C 1
ATOM 1500 O O . TYR A 1 193 ? 12.819 1.462 -21.280 1.00 96.88 193 TYR A O 1
ATOM 1508 N N . TYR A 1 194 ? 11.441 -0.067 -22.146 1.00 97.00 194 TYR A N 1
ATOM 1509 C CA . TYR A 1 194 ? 10.328 0.312 -21.291 1.00 97.00 194 TYR A CA 1
ATOM 1510 C C . TYR A 1 194 ? 9.388 -0.837 -20.951 1.00 97.00 194 TYR A C 1
ATOM 1512 O O . TYR A 1 194 ? 9.246 -1.790 -21.713 1.00 97.00 194 TYR A O 1
ATOM 1520 N N . GLY A 1 195 ? 8.728 -0.699 -19.803 1.00 97.31 195 GLY A N 1
ATOM 1521 C CA . GLY A 1 195 ? 7.695 -1.598 -19.296 1.00 97.31 195 GLY A CA 1
ATOM 1522 C C . GLY A 1 195 ? 6.622 -0.820 -18.538 1.00 97.31 195 GLY A C 1
ATOM 1523 O O . GLY A 1 195 ? 6.790 0.366 -18.233 1.00 97.31 195 GLY A O 1
ATOM 1524 N N . TYR A 1 196 ? 5.505 -1.478 -18.239 1.00 96.50 196 TYR A N 1
ATOM 1525 C CA . TYR A 1 196 ? 4.410 -0.900 -17.457 1.00 96.50 196 TYR A CA 1
ATOM 1526 C C . TYR A 1 196 ? 4.387 -1.509 -16.064 1.00 96.50 196 TYR A C 1
ATOM 1528 O O . TYR A 1 196 ? 4.443 -2.725 -15.956 1.00 96.50 196 TYR A O 1
ATOM 1536 N N . LEU A 1 197 ? 4.299 -0.676 -15.027 1.00 95.94 197 LEU A N 1
ATOM 1537 C CA . LEU A 1 197 ? 4.074 -1.088 -13.641 1.00 95.94 197 LEU A CA 1
ATOM 1538 C C . LEU A 1 197 ? 2.631 -0.738 -13.274 1.00 95.94 197 LEU A C 1
ATOM 1540 O O . LEU A 1 197 ? 2.330 0.405 -12.932 1.00 95.94 197 LEU A O 1
ATOM 1544 N N . ASP A 1 198 ? 1.725 -1.695 -13.415 1.00 93.75 198 ASP A N 1
ATOM 1545 C CA . ASP A 1 198 ? 0.308 -1.476 -13.147 1.00 93.75 198 ASP A CA 1
ATOM 1546 C C . ASP A 1 198 ? -0.169 -2.060 -11.826 1.00 93.75 198 ASP A C 1
ATOM 1548 O O . ASP A 1 198 ? 0.623 -2.598 -11.057 1.00 93.75 198 ASP A O 1
ATOM 1552 N N . GLY A 1 199 ? -1.461 -1.905 -11.526 1.00 92.50 199 GLY A N 1
ATOM 1553 C CA . GLY A 1 199 ? -2.036 -2.423 -10.288 1.00 92.50 199 GLY A CA 1
ATOM 1554 C C . GLY A 1 199 ? -1.890 -3.939 -10.153 1.00 92.50 199 GLY A C 1
ATOM 1555 O O . GLY A 1 199 ? -1.690 -4.416 -9.041 1.00 92.50 199 GLY A O 1
ATOM 1556 N N . ASP A 1 200 ? -1.933 -4.687 -11.260 1.00 94.88 200 ASP A N 1
ATOM 1557 C CA . ASP A 1 200 ? -1.715 -6.138 -11.255 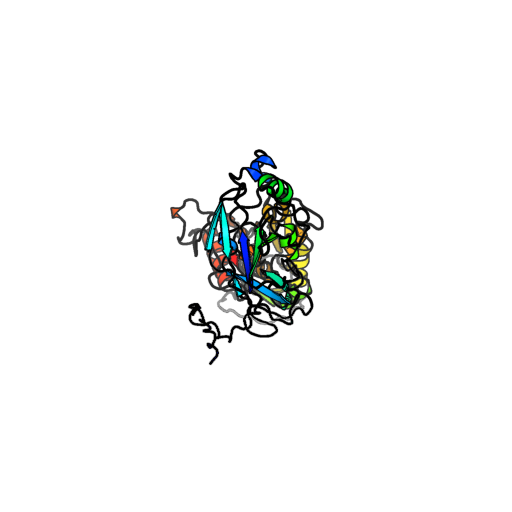1.00 94.88 200 ASP A CA 1
ATOM 1558 C C . ASP A 1 200 ? -0.258 -6.497 -10.924 1.00 94.88 200 ASP A C 1
ATOM 1560 O O . ASP A 1 200 ? 0.007 -7.393 -10.124 1.00 94.88 200 ASP A O 1
ATOM 1564 N N . LEU A 1 201 ? 0.718 -5.767 -11.467 1.00 96.12 201 LEU A N 1
ATOM 1565 C CA . LEU A 1 201 ? 2.114 -5.962 -11.073 1.00 96.12 201 LEU A CA 1
ATOM 1566 C C . LEU A 1 201 ? 2.395 -5.473 -9.654 1.00 96.12 201 LEU A C 1
ATOM 1568 O O . LEU A 1 201 ? 3.157 -6.121 -8.940 1.00 96.12 201 LEU A O 1
ATOM 1572 N N . TRP A 1 202 ? 1.749 -4.394 -9.209 1.00 95.50 202 TRP A N 1
ATOM 1573 C CA . TRP A 1 202 ? 1.795 -3.975 -7.811 1.00 95.50 202 TRP A CA 1
ATOM 1574 C C . TRP A 1 202 ? 1.240 -5.046 -6.869 1.00 95.50 202 TRP A C 1
ATOM 1576 O O . TRP A 1 202 ? 1.808 -5.257 -5.799 1.00 95.50 202 TRP A O 1
ATOM 1586 N N . LEU A 1 203 ? 0.161 -5.733 -7.255 1.00 95.19 203 LEU A N 1
ATOM 1587 C CA . LEU A 1 203 ? -0.377 -6.874 -6.516 1.00 95.19 203 LEU A CA 1
ATOM 1588 C C . LEU A 1 203 ? 0.674 -7.989 -6.401 1.00 95.19 203 LEU A C 1
ATOM 1590 O O . LEU A 1 203 ? 0.878 -8.520 -5.309 1.00 95.19 203 LEU A O 1
ATOM 1594 N N . ASN A 1 204 ? 1.381 -8.296 -7.490 1.00 95.50 204 ASN A N 1
ATOM 1595 C CA . ASN A 1 204 ? 2.394 -9.354 -7.527 1.00 95.50 204 ASN A CA 1
ATOM 1596 C C . ASN A 1 204 ? 3.663 -9.040 -6.718 1.00 95.50 204 ASN A C 1
ATOM 1598 O O . ASN A 1 204 ? 4.199 -9.933 -6.070 1.00 95.50 204 ASN A O 1
ATOM 1602 N N . ILE A 1 205 ? 4.135 -7.790 -6.735 1.00 95.19 205 ILE A N 1
ATOM 1603 C CA . ILE A 1 205 ? 5.317 -7.353 -5.965 1.00 95.19 205 ILE A CA 1
ATOM 1604 C C . ILE A 1 205 ? 4.981 -6.939 -4.532 1.00 95.19 205 ILE A C 1
ATOM 1606 O O . ILE A 1 205 ? 5.864 -6.533 -3.790 1.00 95.19 205 ILE A O 1
ATOM 1610 N N . SER A 1 206 ? 3.711 -6.954 -4.135 1.00 94.25 206 SER A N 1
ATOM 1611 C CA . SER A 1 206 ? 3.351 -6.680 -2.746 1.00 94.25 206 SER A CA 1
ATOM 1612 C C . SER A 1 206 ? 3.275 -7.988 -1.982 1.00 94.25 206 SER A C 1
ATOM 1614 O O . SER A 1 206 ? 2.482 -8.860 -2.338 1.00 94.25 206 SER A O 1
ATOM 1616 N N . HIS A 1 207 ? 4.071 -8.108 -0.919 1.00 94.88 207 HIS A N 1
ATOM 1617 C CA . HIS A 1 207 ? 4.071 -9.294 -0.065 1.00 94.88 207 HIS A CA 1
ATOM 1618 C C . HIS A 1 207 ? 2.675 -9.565 0.498 1.00 94.88 207 HIS A C 1
ATOM 1620 O O . HIS A 1 207 ? 2.066 -8.706 1.140 1.00 94.88 207 HIS A O 1
ATOM 1626 N N . GLU A 1 208 ? 2.188 -10.776 0.250 1.00 95.50 208 GLU A N 1
ATOM 1627 C CA . GLU A 1 208 ? 0.985 -11.315 0.864 1.00 95.50 208 GLU A CA 1
ATOM 1628 C C . GLU A 1 208 ? 1.375 -12.023 2.163 1.00 95.50 208 GLU A C 1
ATOM 1630 O O . GLU A 1 208 ? 2.062 -13.049 2.137 1.00 95.50 208 GLU A O 1
ATOM 1635 N N . PHE A 1 209 ? 0.943 -11.467 3.293 1.00 95.94 209 PHE A N 1
ATOM 1636 C CA . PHE A 1 209 ? 1.208 -12.015 4.615 1.00 95.94 209 PHE A CA 1
ATOM 1637 C C . PHE A 1 209 ? 0.455 -13.334 4.804 1.00 95.94 209 PHE A C 1
ATOM 1639 O O . PHE A 1 209 ? -0.759 -13.428 4.602 1.00 95.94 209 PHE A O 1
ATOM 1646 N N . THR A 1 210 ? 1.208 -14.351 5.203 1.00 95.81 210 THR A N 1
ATOM 1647 C CA . THR A 1 210 ? 0.736 -15.715 5.447 1.00 95.81 210 THR A CA 1
ATOM 1648 C C . THR A 1 210 ? 0.484 -15.965 6.931 1.00 95.81 210 THR A C 1
ATOM 1650 O O . THR A 1 210 ? 0.929 -15.203 7.786 1.00 95.81 210 THR A O 1
ATOM 1653 N N . ASP A 1 211 ? -0.147 -17.089 7.262 1.00 97.62 211 ASP A N 1
ATOM 1654 C CA . ASP A 1 211 ? -0.302 -17.543 8.650 1.00 97.62 211 ASP A CA 1
ATOM 1655 C C . ASP A 1 211 ? 1.047 -17.639 9.382 1.00 97.62 211 ASP A C 1
ATOM 1657 O O . ASP A 1 211 ? 1.163 -17.246 10.542 1.00 97.62 211 ASP A O 1
ATOM 1661 N N . GLN A 1 212 ? 2.098 -18.084 8.681 1.00 96.12 212 GLN A N 1
ATOM 1662 C CA . GLN A 1 212 ? 3.455 -18.129 9.227 1.00 96.12 212 GLN A CA 1
ATOM 1663 C C . GLN A 1 212 ? 3.988 -16.726 9.547 1.00 96.12 212 GLN A C 1
ATOM 1665 O O . GLN A 1 212 ? 4.665 -16.541 10.561 1.00 96.12 212 GLN A O 1
ATOM 1670 N N . ASP A 1 213 ? 3.674 -15.737 8.708 1.00 95.56 213 ASP A N 1
ATOM 1671 C CA . ASP A 1 213 ? 4.032 -14.345 8.973 1.00 95.56 213 ASP A CA 1
ATOM 1672 C C . ASP A 1 213 ? 3.269 -13.801 10.177 1.00 95.56 213 ASP A C 1
ATOM 1674 O O . ASP A 1 213 ? 3.872 -13.128 11.004 1.00 95.56 213 ASP A O 1
ATOM 1678 N N . ILE A 1 214 ? 1.986 -14.142 10.340 1.00 97.50 214 ILE A N 1
ATOM 1679 C CA . ILE A 1 214 ? 1.208 -13.746 11.523 1.00 97.50 214 ILE A CA 1
ATOM 1680 C C . ILE A 1 214 ? 1.846 -14.315 12.793 1.00 97.50 214 ILE A C 1
ATOM 1682 O O . ILE A 1 214 ? 2.132 -13.557 13.715 1.00 97.50 214 ILE A O 1
ATOM 1686 N N . THR A 1 215 ? 2.147 -15.617 12.833 1.00 96.81 215 THR A N 1
ATOM 1687 C CA . THR A 1 215 ? 2.797 -16.244 13.997 1.00 96.81 215 THR A CA 1
ATOM 1688 C C . THR A 1 215 ? 4.160 -15.621 14.310 1.00 96.81 215 THR A C 1
ATOM 1690 O O . THR A 1 215 ? 4.510 -15.453 15.477 1.00 96.81 215 THR A O 1
ATOM 1693 N N . ARG A 1 216 ? 4.939 -15.277 13.276 1.00 95.50 216 ARG A N 1
ATOM 1694 C CA . ARG A 1 216 ? 6.275 -14.682 13.423 1.00 95.50 216 ARG A CA 1
ATOM 1695 C C . ARG A 1 216 ? 6.219 -13.224 13.881 1.00 95.50 216 ARG A C 1
ATOM 1697 O O . ARG A 1 216 ? 7.004 -12.831 14.737 1.00 95.50 216 ARG A O 1
ATOM 1704 N N . LEU A 1 217 ? 5.347 -12.420 13.277 1.00 95.31 217 LEU A N 1
ATOM 1705 C CA . LEU A 1 217 ? 5.283 -10.968 13.473 1.00 95.31 217 LEU A CA 1
ATOM 1706 C C . LEU A 1 217 ? 4.396 -10.558 14.649 1.00 95.31 217 LEU A C 1
ATOM 1708 O O . LEU A 1 217 ? 4.548 -9.449 15.158 1.00 95.31 217 LEU A O 1
ATOM 1712 N N . CYS A 1 218 ? 3.454 -11.413 15.041 1.00 96.94 218 CYS A N 1
ATOM 1713 C CA . CYS A 1 218 ? 2.501 -11.197 16.122 1.00 96.94 218 CYS A CA 1
ATOM 1714 C C . CYS A 1 218 ? 2.407 -12.480 16.968 1.00 96.94 218 CYS A C 1
ATOM 1716 O O . CYS A 1 218 ? 1.409 -13.199 16.891 1.00 96.94 218 CYS A O 1
ATOM 1718 N N . PRO A 1 219 ? 3.448 -12.822 17.750 1.00 97.00 219 PRO A N 1
ATOM 1719 C CA . PRO A 1 219 ? 3.407 -14.007 18.600 1.00 97.00 219 PRO A CA 1
ATOM 1720 C C . PRO A 1 219 ? 2.284 -13.894 19.648 1.00 97.00 219 PRO A C 1
ATOM 1722 O O . PRO A 1 219 ? 1.916 -12.777 20.022 1.00 97.00 219 PRO A O 1
ATOM 1725 N N . PRO A 1 220 ? 1.750 -15.021 20.156 1.00 98.06 220 PRO A N 1
ATOM 1726 C CA . PRO A 1 220 ? 0.728 -14.993 21.194 1.00 98.06 220 PRO A CA 1
ATOM 1727 C C . PRO A 1 220 ? 1.155 -14.180 22.419 1.00 98.06 220 PRO A C 1
ATOM 1729 O O . PRO A 1 220 ? 2.296 -14.268 22.875 1.00 98.06 220 PRO A O 1
ATOM 1732 N N . GLU A 1 221 ? 0.224 -13.420 22.986 1.00 98.12 221 GLU A N 1
ATOM 1733 C CA . GLU A 1 221 ? 0.489 -12.548 24.131 1.00 98.12 221 GLU A CA 1
ATOM 1734 C C . GLU A 1 221 ? -0.703 -12.484 25.091 1.00 98.12 221 GLU A C 1
ATOM 1736 O O . GLU A 1 221 ? -1.796 -12.971 24.802 1.00 98.12 221 GLU A O 1
ATOM 1741 N N . THR A 1 222 ? -0.494 -11.886 26.263 1.00 98.12 222 THR A N 1
ATOM 1742 C CA . THR A 1 222 ? -1.569 -11.607 27.221 1.00 98.12 222 THR A CA 1
ATOM 1743 C C . THR A 1 222 ? -1.755 -10.105 27.332 1.00 98.12 222 THR A C 1
ATOM 1745 O O . THR A 1 222 ? -0.845 -9.391 27.757 1.00 98.12 222 THR A O 1
ATOM 1748 N N . LEU A 1 223 ? -2.948 -9.618 27.001 1.00 97.69 223 LEU A N 1
ATOM 1749 C CA . LEU A 1 223 ? -3.313 -8.227 27.237 1.00 97.69 223 LEU A CA 1
ATOM 1750 C C . LEU A 1 223 ? -3.902 -8.072 28.636 1.00 97.69 223 LEU A C 1
ATOM 1752 O O . LEU A 1 223 ? -4.535 -8.982 29.166 1.00 97.69 223 LEU A O 1
ATOM 1756 N N . SER A 1 224 ? -3.691 -6.904 29.236 1.00 96.62 224 SER A N 1
ATOM 1757 C CA . SER A 1 224 ? -4.270 -6.521 30.526 1.00 96.62 224 SER A CA 1
ATOM 1758 C C . SER A 1 224 ? -4.882 -5.127 30.431 1.00 96.62 224 SER A C 1
ATOM 1760 O O . SER A 1 224 ? -4.302 -4.248 29.792 1.00 96.62 224 SER A O 1
ATOM 1762 N N . ARG A 1 225 ? -6.040 -4.918 31.062 1.00 94.56 225 ARG A N 1
ATOM 1763 C CA . ARG A 1 225 ? -6.690 -3.603 31.184 1.00 94.56 225 ARG A CA 1
ATOM 1764 C C . ARG A 1 225 ? -7.397 -3.462 32.525 1.00 94.56 225 ARG A C 1
ATOM 1766 O O . ARG A 1 225 ? -7.726 -4.451 33.175 1.00 94.56 225 ARG A O 1
ATOM 1773 N N . ASN A 1 226 ? -7.665 -2.227 32.929 1.00 92.25 226 ASN A N 1
ATOM 1774 C CA . ASN A 1 226 ? -8.498 -1.967 34.100 1.00 92.25 226 ASN A CA 1
ATOM 1775 C C . ASN A 1 226 ? -9.972 -2.171 33.743 1.00 92.25 226 ASN A C 1
ATOM 1777 O O . ASN A 1 226 ? -10.429 -1.688 32.705 1.00 92.25 226 ASN A O 1
ATOM 1781 N N . VAL A 1 227 ? -10.718 -2.854 34.610 1.00 87.62 227 VAL A N 1
ATOM 1782 C CA . VAL A 1 227 ? -12.172 -3.001 34.467 1.00 87.62 227 VAL A CA 1
ATOM 1783 C C . VAL A 1 227 ? -12.841 -1.639 34.679 1.00 87.62 227 VAL A C 1
ATOM 1785 O O . VAL A 1 227 ? -12.465 -0.891 35.585 1.00 87.62 227 VAL A O 1
ATOM 1788 N N . LEU A 1 228 ? -13.835 -1.308 33.848 1.00 84.12 228 LEU A N 1
ATOM 1789 C CA . LEU A 1 228 ? -14.608 -0.073 33.995 1.00 84.12 228 LEU A CA 1
ATOM 1790 C C . LEU A 1 228 ? -15.345 -0.050 35.343 1.00 84.12 228 LEU A C 1
ATOM 1792 O O . LEU A 1 228 ? -15.941 -1.047 35.766 1.00 84.12 228 LEU A O 1
ATOM 1796 N N . ALA A 1 229 ? -15.344 1.109 36.006 1.00 68.06 229 ALA A N 1
ATOM 1797 C CA . ALA A 1 229 ? -16.094 1.321 37.239 1.00 68.06 229 ALA A CA 1
ATOM 1798 C C . ALA A 1 229 ? -17.603 1.188 36.951 1.00 68.06 229 ALA A C 1
ATOM 1800 O O . ALA A 1 229 ? -18.217 2.092 36.398 1.00 68.06 229 ALA A O 1
ATOM 1801 N N . GLY A 1 230 ? -18.183 0.030 37.286 1.00 60.31 230 GLY A N 1
ATOM 1802 C CA . GLY A 1 230 ? -19.588 -0.307 37.012 1.00 60.31 230 GLY A CA 1
ATOM 1803 C C . GLY A 1 230 ? -19.802 -1.667 36.337 1.00 60.31 230 GLY A C 1
ATOM 1804 O O . GLY A 1 230 ? -20.897 -2.212 36.420 1.00 60.31 230 GLY A O 1
ATOM 1805 N N . ALA A 1 231 ? -18.764 -2.275 35.750 1.00 55.50 231 ALA A N 1
ATOM 1806 C CA . ALA A 1 231 ? -18.868 -3.578 35.076 1.00 55.50 231 ALA A CA 1
ATOM 1807 C C . ALA A 1 231 ? -18.889 -4.795 36.033 1.00 55.50 231 ALA A C 1
ATOM 1809 O O . ALA A 1 231 ? -19.095 -5.926 35.601 1.00 55.50 231 ALA A O 1
ATOM 1810 N N . LEU A 1 232 ? -18.737 -4.584 37.347 1.00 50.81 232 LEU A N 1
ATOM 1811 C CA . LEU A 1 232 ? -18.705 -5.643 38.371 1.00 50.81 232 LEU A CA 1
ATOM 1812 C C . LEU A 1 232 ? -20.066 -6.312 38.665 1.00 50.81 232 LEU A C 1
ATOM 1814 O O . LEU A 1 232 ? -20.170 -7.066 39.629 1.00 50.81 232 LEU A O 1
ATOM 1818 N N . GLN A 1 233 ? -21.117 -6.071 37.874 1.00 44.28 233 GLN A N 1
ATOM 1819 C CA . GLN A 1 233 ? -22.460 -6.589 38.174 1.00 44.28 233 GLN A CA 1
ATOM 1820 C C . GLN A 1 233 ? -22.909 -7.824 37.382 1.00 44.28 233 GLN A C 1
ATOM 1822 O O . GLN A 1 233 ? -24.023 -8.291 37.611 1.00 44.28 233 GLN A O 1
ATOM 1827 N N . GLN A 1 234 ? -22.079 -8.411 36.512 1.00 41.91 234 GLN A N 1
ATOM 1828 C CA . GLN A 1 234 ? -22.528 -9.557 35.706 1.00 41.91 234 GLN A CA 1
ATOM 1829 C C . GLN A 1 234 ? -21.440 -10.585 35.370 1.00 41.91 234 GLN A C 1
ATOM 1831 O O . GLN A 1 234 ? -21.238 -10.961 34.224 1.00 41.91 234 GLN A O 1
ATOM 1836 N N . THR A 1 235 ? -20.778 -11.132 36.388 1.00 39.84 235 THR A N 1
ATOM 1837 C CA . THR A 1 235 ? -20.133 -12.447 36.250 1.00 39.84 235 THR A CA 1
ATOM 1838 C C . THR A 1 235 ? -20.520 -13.319 37.435 1.00 39.84 235 THR A C 1
ATOM 1840 O O . THR A 1 235 ? -19.929 -13.230 38.508 1.00 39.84 235 THR A O 1
ATOM 1843 N N . THR A 1 236 ? -21.538 -14.159 37.256 1.00 36.22 236 THR A N 1
ATOM 1844 C CA . THR A 1 236 ? -21.766 -15.326 38.117 1.00 36.22 236 THR A CA 1
ATOM 1845 C C . THR A 1 236 ? -20.592 -16.294 37.951 1.00 36.22 236 THR A C 1
ATOM 1847 O O . THR A 1 236 ? -20.394 -16.786 36.837 1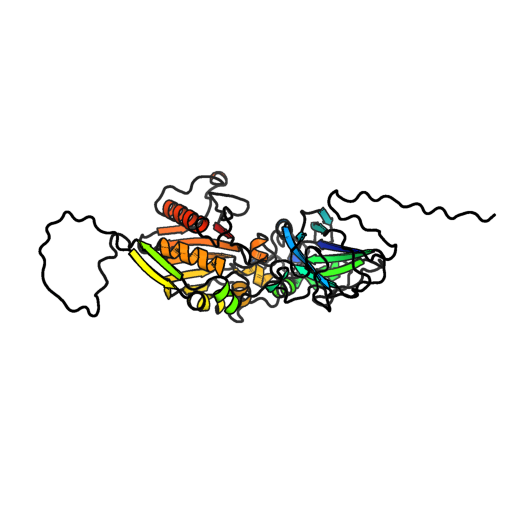.00 36.22 236 THR A O 1
ATOM 1850 N N . PRO A 1 237 ? -19.823 -16.612 39.006 1.00 41.59 237 PRO A N 1
ATOM 1851 C CA . PRO A 1 237 ? -18.814 -17.654 38.929 1.00 41.59 237 PRO A CA 1
ATOM 1852 C C . PRO A 1 237 ? -19.513 -19.014 38.930 1.00 41.59 237 PRO A C 1
ATOM 1854 O O . PRO A 1 237 ? -20.199 -19.378 39.887 1.00 41.59 237 PRO A O 1
ATOM 1857 N N . VAL A 1 238 ? -19.323 -19.788 37.865 1.00 45.53 238 VAL A N 1
ATOM 1858 C CA . VAL A 1 238 ? -19.558 -21.230 37.914 1.00 45.53 238 VAL A CA 1
ATOM 1859 C C . VAL A 1 238 ? -18.407 -21.839 38.714 1.00 45.53 238 VAL A C 1
ATOM 1861 O O . VAL A 1 238 ? -17.281 -21.903 38.237 1.00 45.53 238 VAL A O 1
ATOM 1864 N N . GLY A 1 239 ? -18.710 -22.274 39.938 1.00 45.16 239 GLY A N 1
ATOM 1865 C CA . GLY A 1 239 ? -17.931 -23.265 40.681 1.00 45.16 239 GLY A CA 1
ATOM 1866 C C . GLY A 1 239 ? -16.684 -22.763 41.411 1.00 45.16 239 GLY A C 1
ATOM 1867 O O . GLY A 1 239 ? -15.565 -23.004 40.973 1.00 45.16 239 GLY A O 1
ATOM 1868 N N . SER A 1 240 ? -16.856 -22.213 42.613 1.00 36.91 240 SER A N 1
ATOM 1869 C CA . SER A 1 240 ? -15.821 -22.289 43.649 1.00 36.91 240 SER A CA 1
ATOM 1870 C C . SER A 1 240 ? -16.453 -22.594 45.007 1.00 36.91 240 SER A C 1
ATOM 1872 O O . SER A 1 240 ? -17.399 -21.953 45.461 1.00 36.91 240 SER A O 1
ATOM 1874 N N . ILE A 1 241 ? -15.968 -23.678 45.607 1.00 40.28 241 ILE A N 1
ATOM 1875 C CA . ILE A 1 241 ? -16.436 -24.250 46.867 1.00 40.28 241 ILE A CA 1
ATOM 1876 C C . ILE A 1 241 ? -16.035 -23.300 47.999 1.00 40.28 241 ILE A C 1
ATOM 1878 O O . ILE A 1 241 ? -14.871 -22.927 48.128 1.00 40.28 241 ILE A O 1
ATOM 1882 N N . ALA A 1 242 ? -17.015 -22.906 48.808 1.00 38.41 242 ALA A N 1
ATOM 1883 C CA . ALA A 1 242 ? -16.831 -22.027 49.950 1.00 38.41 242 ALA A CA 1
ATOM 1884 C C . ALA A 1 242 ? -15.963 -22.680 51.041 1.00 38.41 242 ALA A C 1
ATOM 1886 O O . ALA A 1 242 ? -16.280 -23.766 51.525 1.00 38.41 242 ALA A O 1
ATOM 1887 N N . SER A 1 243 ? -14.933 -21.968 51.503 1.00 37.00 243 SER A N 1
ATOM 1888 C CA . SER A 1 243 ? -14.369 -22.145 52.844 1.00 37.00 243 SER A CA 1
ATOM 1889 C C . SER A 1 243 ? -14.590 -20.860 53.637 1.00 37.00 243 SER A C 1
ATOM 1891 O O . SER A 1 243 ? -14.073 -19.800 53.284 1.00 37.00 243 SER A O 1
ATOM 1893 N N . ALA A 1 244 ? -15.404 -20.955 54.683 1.00 43.53 244 ALA A N 1
ATOM 1894 C CA . ALA A 1 244 ? -15.757 -19.853 55.560 1.00 43.53 244 ALA A CA 1
ATOM 1895 C C . ALA A 1 244 ? -14.622 -19.511 56.537 1.00 43.53 244 ALA A C 1
ATOM 1897 O O . ALA A 1 244 ? -14.014 -20.407 57.119 1.00 43.53 244 ALA A O 1
ATOM 1898 N N . GLY A 1 245 ? -14.439 -18.212 56.791 1.00 42.66 245 GLY A N 1
ATOM 1899 C CA . GLY A 1 245 ? -13.849 -17.713 58.033 1.00 42.66 245 GLY A CA 1
ATOM 1900 C C . GLY A 1 245 ? -12.785 -16.636 57.852 1.00 42.66 245 GLY A C 1
ATOM 1901 O O . GLY A 1 245 ? -11.615 -16.965 57.730 1.00 42.66 245 GLY A O 1
ATOM 1902 N N . ALA A 1 246 ? -13.185 -15.362 57.918 1.00 39.47 246 ALA A N 1
ATOM 1903 C CA . ALA A 1 246 ? -12.495 -14.329 58.702 1.00 39.47 246 ALA A CA 1
ATOM 1904 C C . ALA A 1 246 ? -13.192 -12.969 58.547 1.00 39.47 246 ALA A C 1
ATOM 1906 O O . ALA A 1 246 ? -13.350 -12.433 57.453 1.00 39.47 246 ALA A O 1
ATOM 1907 N N . THR A 1 247 ? -13.576 -12.406 59.683 1.00 45.06 247 THR A N 1
ATOM 1908 C CA . THR A 1 247 ? -14.026 -11.031 59.873 1.00 45.06 247 THR A CA 1
ATOM 1909 C C . THR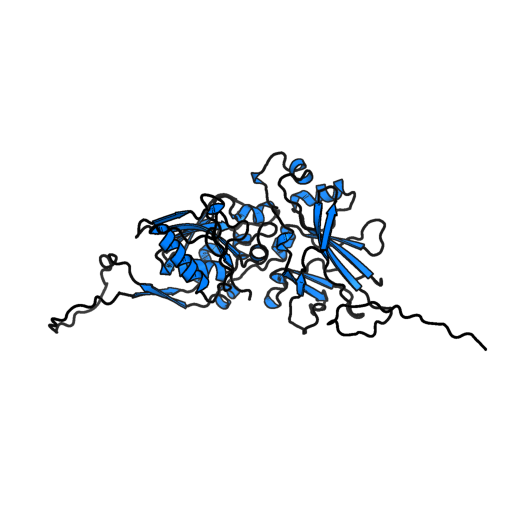 A 1 247 ? -12.834 -10.086 59.684 1.00 45.06 247 THR A C 1
ATOM 1911 O O . THR A 1 247 ? -11.873 -10.170 60.446 1.00 45.06 247 THR A O 1
ATOM 1914 N N . GLN A 1 248 ? -12.885 -9.169 58.715 1.00 41.44 248 GLN A N 1
ATOM 1915 C CA . GLN A 1 248 ? -11.967 -8.025 58.655 1.00 41.44 248 GLN A CA 1
ATOM 1916 C C . GLN A 1 248 ? -12.716 -6.734 58.316 1.00 41.44 248 GLN A C 1
ATOM 1918 O O . GLN A 1 248 ? -13.117 -6.475 57.186 1.00 41.44 248 GLN A O 1
ATOM 1923 N N . THR A 1 249 ? -12.874 -5.908 59.345 1.00 46.34 249 THR A N 1
ATOM 1924 C CA . THR A 1 249 ? -13.060 -4.462 59.258 1.00 46.34 249 THR A CA 1
ATOM 1925 C C . THR A 1 249 ? -11.746 -3.831 58.801 1.00 46.34 249 THR A C 1
ATOM 1927 O O . THR A 1 249 ? -10.797 -3.753 59.579 1.00 46.34 249 THR A O 1
ATOM 1930 N N . GLY A 1 250 ? -11.685 -3.389 57.548 1.00 43.28 250 GLY A N 1
ATOM 1931 C CA . GLY A 1 250 ? -10.554 -2.653 56.993 1.00 43.28 250 GLY A CA 1
ATOM 1932 C C . GLY A 1 250 ? -11.040 -1.710 55.901 1.00 43.28 250 GLY A C 1
ATOM 1933 O O . GLY A 1 250 ? -11.748 -2.125 54.990 1.00 43.28 250 GLY A O 1
ATOM 1934 N N . THR A 1 251 ? -10.698 -0.431 56.030 1.00 45.12 251 THR A N 1
ATOM 1935 C CA . THR A 1 251 ? -10.918 0.644 55.055 1.00 45.12 251 THR A CA 1
ATOM 1936 C C . THR A 1 251 ? -10.497 0.201 53.653 1.00 45.12 251 THR A C 1
ATOM 1938 O O . THR A 1 251 ? -9.306 0.097 53.359 1.00 45.12 251 THR A O 1
ATOM 1941 N N . GLY A 1 252 ? -11.489 -0.105 52.815 1.00 41.31 252 GLY A N 1
ATOM 1942 C CA . GLY A 1 252 ? -11.302 -0.706 51.502 1.00 41.31 252 GLY A CA 1
ATOM 1943 C C . GLY A 1 252 ? -10.667 0.261 50.513 1.00 41.31 252 GLY A C 1
ATOM 1944 O O . GLY A 1 252 ? -11.345 1.109 49.939 1.00 41.31 252 GLY A O 1
ATOM 1945 N N . ILE A 1 253 ? -9.370 0.087 50.269 1.00 46.56 253 ILE A N 1
ATOM 1946 C CA . ILE A 1 253 ? -8.786 0.425 48.974 1.00 46.56 253 ILE A CA 1
ATOM 1947 C C . ILE A 1 253 ? -9.444 -0.546 47.994 1.00 46.56 253 ILE A C 1
ATOM 1949 O O . ILE A 1 253 ? -9.185 -1.748 48.044 1.00 46.56 253 ILE A O 1
ATOM 1953 N N . VAL A 1 254 ? -10.364 -0.046 47.168 1.00 53.41 254 VAL A N 1
ATOM 1954 C CA . VAL A 1 254 ? -10.954 -0.823 46.076 1.00 53.41 254 VAL A CA 1
ATOM 1955 C C . VAL A 1 254 ? -9.802 -1.168 45.140 1.00 53.41 254 VAL A C 1
ATOM 1957 O O . VAL A 1 254 ? -9.342 -0.319 44.380 1.00 53.41 254 VAL A O 1
ATOM 1960 N N . ALA A 1 255 ? -9.272 -2.386 45.258 1.00 54.34 255 ALA A N 1
ATOM 1961 C CA . ALA A 1 255 ? -8.305 -2.906 44.309 1.00 54.34 255 ALA A CA 1
ATOM 1962 C C . ALA A 1 255 ? -8.959 -2.828 42.928 1.00 54.34 255 ALA A C 1
ATOM 1964 O O . ALA A 1 255 ? -10.004 -3.442 42.704 1.00 54.34 255 ALA A O 1
ATOM 1965 N N . SER A 1 256 ? -8.394 -2.018 42.031 1.00 64.12 256 SER A N 1
ATOM 1966 C CA . SER A 1 256 ? -8.857 -1.951 40.650 1.00 64.12 256 SER A CA 1
ATOM 1967 C C . SER A 1 256 ? -8.735 -3.351 40.060 1.00 64.12 256 SER A C 1
ATOM 1969 O O . SER A 1 256 ? -7.624 -3.848 39.875 1.00 64.12 256 SER A O 1
ATOM 1971 N N . SER A 1 257 ? -9.862 -4.013 39.817 1.00 84.50 257 SER A N 1
ATOM 1972 C CA . SER A 1 257 ? -9.860 -5.325 39.184 1.00 84.50 257 SER A CA 1
ATOM 1973 C C . SER A 1 257 ? -9.256 -5.191 37.787 1.00 84.50 257 SER A C 1
ATOM 1975 O O . SER A 1 257 ? -9.699 -4.358 36.992 1.00 84.50 257 SER A O 1
ATOM 1977 N N . THR A 1 258 ? -8.231 -5.987 37.506 1.00 91.62 258 THR A N 1
ATOM 1978 C CA . THR A 1 258 ? -7.606 -6.080 36.186 1.00 91.62 258 THR A CA 1
ATOM 1979 C C . THR A 1 258 ? -8.262 -7.217 35.413 1.00 91.62 258 THR A C 1
ATOM 1981 O O . THR A 1 258 ? -8.412 -8.320 35.933 1.00 91.62 258 THR A O 1
ATOM 1984 N N . GLU A 1 259 ? -8.648 -6.951 34.171 1.00 94.62 259 GLU A N 1
ATOM 1985 C CA . GLU A 1 259 ? -9.084 -7.960 33.210 1.00 94.62 259 GLU A CA 1
ATOM 1986 C C . GLU A 1 259 ? -7.891 -8.368 32.348 1.00 94.62 259 GLU A C 1
ATOM 1988 O O . GLU A 1 259 ? -7.099 -7.512 31.940 1.00 94.62 259 GLU A O 1
ATOM 1993 N N . GLN A 1 260 ? -7.770 -9.664 32.064 1.00 96.81 260 GLN A N 1
ATOM 1994 C CA . GLN A 1 260 ? -6.736 -10.206 31.192 1.00 96.81 260 GLN A CA 1
ATOM 1995 C C . GLN A 1 260 ? -7.348 -11.090 30.112 1.00 96.81 260 GLN A C 1
ATOM 1997 O O . GLN A 1 260 ? -8.300 -11.823 30.373 1.00 96.81 260 GLN A O 1
ATOM 2002 N N . VAL A 1 261 ? -6.761 -11.055 28.919 1.00 97.38 261 VAL A N 1
ATOM 2003 C CA . VAL A 1 261 ? -7.101 -11.962 27.819 1.00 97.38 261 VAL A CA 1
ATOM 2004 C C . VAL A 1 261 ? -5.818 -12.495 27.197 1.00 97.38 261 VAL A C 1
ATOM 2006 O O . VAL A 1 261 ? -4.902 -11.729 26.898 1.00 97.38 261 VAL A O 1
ATOM 2009 N N . HIS A 1 262 ? -5.740 -13.814 27.033 1.00 98.19 262 HIS A N 1
ATOM 2010 C CA . HIS A 1 262 ? -4.686 -14.445 26.247 1.00 98.19 262 HIS A CA 1
ATOM 2011 C C . HIS A 1 262 ? -5.117 -14.482 24.783 1.00 98.19 262 HIS A C 1
ATOM 2013 O O . HIS A 1 262 ? -6.224 -14.930 24.484 1.00 98.19 262 HIS A O 1
ATOM 2019 N N . ILE A 1 263 ? -4.263 -14.002 23.885 1.00 98.12 263 ILE A N 1
ATOM 2020 C CA . ILE A 1 263 ? -4.566 -13.856 22.465 1.00 98.12 263 ILE A CA 1
ATOM 2021 C C . ILE A 1 263 ? -3.556 -14.648 21.660 1.00 98.12 263 ILE A C 1
ATOM 2023 O O . ILE A 1 263 ? -2.356 -14.392 21.726 1.00 98.12 263 ILE A O 1
ATOM 2027 N N . ASP A 1 264 ? -4.074 -15.552 20.839 1.00 98.31 264 ASP A N 1
ATOM 2028 C CA . ASP A 1 264 ? -3.370 -16.056 19.671 1.00 98.31 264 ASP A CA 1
ATOM 2029 C C . ASP A 1 264 ? -3.757 -15.184 18.468 1.00 98.31 264 ASP A C 1
ATOM 2031 O O . ASP A 1 264 ? -4.908 -15.199 18.019 1.00 98.31 264 ASP A O 1
ATOM 2035 N N . TRP A 1 265 ? -2.812 -14.386 17.963 1.00 98.38 265 TRP A N 1
ATOM 2036 C CA . TRP A 1 265 ? -3.071 -13.468 16.853 1.00 98.38 265 TRP A CA 1
ATOM 2037 C C . TRP A 1 265 ? -3.376 -14.179 15.539 1.00 98.38 265 TRP A C 1
ATOM 2039 O O . TRP A 1 265 ? -4.103 -13.614 14.721 1.00 98.38 265 TRP A O 1
ATOM 2049 N N . LEU A 1 266 ? -2.898 -15.414 15.346 1.00 98.50 266 LEU A N 1
ATOM 2050 C CA . LEU A 1 266 ? -3.271 -16.210 14.178 1.00 98.50 266 LEU A CA 1
ATOM 2051 C C . LEU A 1 266 ? -4.780 -16.473 14.183 1.00 98.50 266 LEU A C 1
ATOM 2053 O O . LEU A 1 266 ? -5.458 -16.254 13.181 1.00 98.50 266 LEU A O 1
ATOM 2057 N N . VAL A 1 267 ? -5.323 -16.854 15.340 1.00 98.44 267 VAL A N 1
ATOM 2058 C CA . VAL A 1 267 ? -6.764 -17.074 15.519 1.00 98.44 267 VAL A CA 1
ATOM 2059 C C . VAL A 1 267 ? -7.535 -15.755 15.463 1.00 98.44 267 VAL A C 1
ATOM 2061 O O . VAL A 1 267 ? -8.570 -15.676 14.804 1.00 98.44 267 VAL A O 1
ATOM 2064 N N . ALA A 1 268 ? -7.036 -14.706 16.125 1.00 98.56 268 ALA A N 1
ATOM 2065 C CA . ALA A 1 268 ? -7.719 -13.417 16.197 1.00 98.56 268 ALA A CA 1
ATOM 2066 C C . ALA A 1 268 ? -7.849 -12.735 14.824 1.00 98.56 268 ALA A C 1
ATOM 2068 O O . ALA A 1 268 ? -8.881 -12.127 14.545 1.00 98.56 268 ALA A O 1
ATOM 2069 N N . LEU A 1 269 ? -6.829 -12.835 13.963 1.00 98.69 269 LEU A N 1
ATOM 2070 C CA . LEU A 1 269 ? -6.814 -12.195 12.644 1.00 98.69 269 LEU A CA 1
ATOM 2071 C C . LEU A 1 269 ? -7.388 -13.076 11.524 1.00 98.69 269 LEU A C 1
ATOM 2073 O O . LEU A 1 269 ? -7.700 -12.551 10.455 1.00 98.69 269 LEU A O 1
ATOM 2077 N N . ALA A 1 270 ? -7.593 -14.379 11.743 1.00 98.44 270 ALA A N 1
ATOM 2078 C CA . ALA A 1 270 ? -8.122 -15.282 10.718 1.00 98.44 270 ALA A CA 1
ATOM 2079 C C . ALA A 1 270 ? -9.433 -14.793 10.053 1.00 98.44 270 ALA A C 1
ATOM 2081 O O . ALA A 1 270 ? -9.492 -14.803 8.820 1.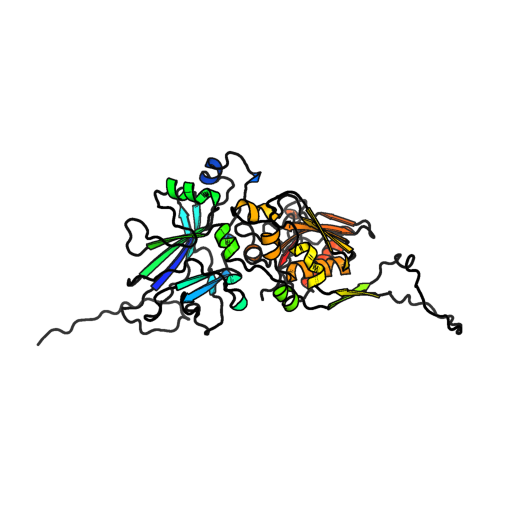00 98.44 270 ALA A O 1
ATOM 2082 N N . PRO A 1 271 ? -10.458 -14.291 10.783 1.00 98.38 271 PRO A N 1
ATOM 2083 C CA . PRO A 1 271 ? -11.678 -13.772 10.154 1.00 98.38 271 PRO A CA 1
ATOM 2084 C C . PRO A 1 271 ? -11.406 -12.599 9.204 1.00 98.38 271 PRO A C 1
ATOM 2086 O O . PRO A 1 271 ? -12.010 -12.493 8.134 1.00 98.38 271 PRO A O 1
ATOM 2089 N N . LEU A 1 272 ? -10.454 -11.737 9.564 1.00 98.19 272 LEU A N 1
ATOM 2090 C CA . LEU A 1 272 ? -10.056 -10.588 8.761 1.00 98.19 272 LEU A CA 1
ATOM 2091 C C . LEU A 1 272 ? -9.345 -11.025 7.475 1.00 98.19 272 LEU A C 1
ATOM 2093 O O . LEU A 1 272 ? -9.725 -10.594 6.392 1.00 98.19 272 LEU A O 1
ATOM 2097 N N . TYR A 1 273 ? -8.377 -11.938 7.566 1.00 98.31 273 TYR A N 1
ATOM 2098 C CA . TYR A 1 273 ? -7.600 -12.421 6.413 1.00 98.31 273 TYR A CA 1
ATOM 2099 C C . TYR A 1 273 ? -8.377 -13.417 5.528 1.00 98.31 273 TYR A C 1
ATOM 2101 O O . TYR A 1 273 ? -7.952 -13.728 4.409 1.00 98.31 273 TYR A O 1
ATOM 2109 N N . ALA A 1 274 ? -9.525 -13.910 5.999 1.00 97.69 274 ALA A N 1
ATOM 2110 C CA . ALA A 1 274 ? -10.489 -14.696 5.226 1.00 97.69 274 ALA A CA 1
ATOM 2111 C C . ALA A 1 274 ? -11.568 -13.836 4.536 1.00 97.69 274 ALA A C 1
ATOM 2113 O O . ALA A 1 274 ? -12.298 -14.332 3.673 1.00 97.69 274 ALA A O 1
ATOM 2114 N N . SER A 1 275 ? -11.693 -12.558 4.910 1.00 97.75 275 SER A N 1
ATOM 2115 C CA . SER A 1 275 ? -12.786 -11.699 4.456 1.00 97.75 275 SER A CA 1
ATOM 2116 C C . SER A 1 275 ? -12.689 -11.358 2.972 1.00 97.75 275 SER A C 1
ATOM 2118 O O . SER A 1 275 ? -11.629 -11.013 2.457 1.00 97.75 275 SER A O 1
ATOM 2120 N N . GLY A 1 276 ? -13.833 -11.410 2.286 1.00 96.12 276 GLY A N 1
ATOM 2121 C CA . GLY A 1 276 ? -13.947 -10.971 0.896 1.00 96.12 276 GLY A CA 1
ATOM 2122 C C . GLY A 1 276 ? -13.223 -11.856 -0.124 1.00 96.12 276 GLY A C 1
ATOM 2123 O O . GLY A 1 276 ? -12.806 -11.348 -1.165 1.00 96.12 276 GLY A O 1
ATOM 2124 N N . ASN A 1 277 ? -13.086 -13.158 0.151 1.00 96.62 277 ASN A N 1
ATOM 2125 C CA . ASN A 1 277 ? -12.533 -14.132 -0.794 1.00 96.62 277 ASN A CA 1
ATOM 2126 C C . ASN A 1 277 ? -13.248 -14.057 -2.157 1.00 96.62 277 ASN A C 1
ATOM 2128 O O . ASN A 1 277 ? -14.476 -14.146 -2.225 1.00 96.62 277 ASN A O 1
ATOM 2132 N N . GLY A 1 278 ? -12.483 -13.835 -3.229 1.00 96.06 278 GLY A N 1
ATOM 2133 C CA . GLY A 1 278 ? -12.998 -13.673 -4.595 1.00 96.06 278 GLY A CA 1
ATOM 2134 C C . GLY A 1 278 ? -13.845 -12.413 -4.834 1.00 96.06 278 GLY A C 1
ATOM 2135 O O . GLY A 1 278 ? -14.297 -12.177 -5.953 1.00 96.06 278 GLY A O 1
ATOM 2136 N N . SER A 1 279 ? -14.086 -11.590 -3.811 1.00 97.75 279 SER A N 1
ATOM 2137 C CA . SER A 1 279 ? -14.939 -10.407 -3.914 1.00 97.75 279 SER A CA 1
ATOM 2138 C C . SER A 1 279 ? -14.138 -9.202 -4.382 1.00 97.75 279 SER A C 1
ATOM 2140 O O . SER A 1 279 ? -13.090 -8.894 -3.829 1.00 97.75 279 SER A O 1
ATOM 2142 N N . ARG A 1 280 ? -14.680 -8.455 -5.343 1.00 96.69 280 ARG A N 1
ATOM 2143 C CA . ARG A 1 280 ? -14.189 -7.124 -5.747 1.00 96.69 280 ARG A CA 1
ATOM 2144 C C . ARG A 1 280 ? -15.146 -6.006 -5.315 1.00 96.69 280 ARG A C 1
ATOM 2146 O O . ARG A 1 280 ? -15.140 -4.917 -5.883 1.00 96.69 280 ARG A O 1
ATOM 2153 N N . SER A 1 281 ? -16.024 -6.284 -4.347 1.00 96.06 281 SER A N 1
ATOM 2154 C CA . SER A 1 281 ? -16.994 -5.301 -3.864 1.00 96.06 281 SER A CA 1
ATOM 2155 C C . SER A 1 281 ? -16.295 -4.142 -3.156 1.00 96.06 281 SER A C 1
ATOM 2157 O O . SER A 1 281 ? -15.459 -4.346 -2.281 1.00 96.06 281 SER A O 1
ATOM 2159 N N . MET A 1 282 ? -16.694 -2.918 -3.500 1.00 95.06 282 MET A N 1
ATOM 2160 C CA . MET A 1 282 ? -16.298 -1.695 -2.795 1.00 95.06 282 MET A CA 1
ATOM 2161 C C . MET A 1 282 ? -17.352 -1.240 -1.772 1.00 95.06 282 MET A C 1
ATOM 2163 O O . MET A 1 282 ? -17.270 -0.119 -1.267 1.00 95.06 282 MET A O 1
ATOM 2167 N N . ALA A 1 283 ? -18.370 -2.056 -1.488 1.00 96.81 283 ALA A N 1
ATOM 2168 C CA . ALA A 1 283 ? -19.331 -1.763 -0.429 1.00 96.81 283 ALA A CA 1
ATOM 2169 C C . ALA A 1 283 ? -18.656 -1.817 0.952 1.00 96.81 283 ALA A C 1
ATOM 2171 O O . ALA A 1 283 ? -17.608 -2.441 1.120 1.00 96.81 283 ALA A O 1
ATOM 2172 N N . SER A 1 284 ? -19.263 -1.169 1.945 1.00 97.56 284 SER A N 1
ATOM 2173 C CA . SER A 1 284 ? -18.830 -1.334 3.332 1.00 97.56 284 SER A CA 1
ATOM 2174 C C . SER A 1 284 ? -19.033 -2.776 3.790 1.00 97.56 284 SER A C 1
ATOM 2176 O O . SER A 1 284 ? -20.030 -3.401 3.422 1.00 97.56 284 SER A O 1
ATOM 2178 N N . PHE A 1 285 ? -18.146 -3.272 4.644 1.00 98.44 285 PHE A N 1
ATOM 2179 C CA . PHE A 1 285 ? -18.285 -4.584 5.273 1.00 98.44 285 PHE A CA 1
ATOM 2180 C C . PHE A 1 285 ? -17.735 -4.561 6.698 1.00 98.44 285 PHE A C 1
ATOM 2182 O O . PHE A 1 285 ? -16.986 -3.656 7.075 1.00 98.44 285 PHE A O 1
ATOM 2189 N N . THR A 1 286 ? -18.126 -5.551 7.492 1.00 98.50 286 THR A N 1
ATOM 2190 C CA . THR A 1 286 ? -17.725 -5.679 8.892 1.00 98.50 286 THR A CA 1
ATOM 2191 C C . THR A 1 286 ? -16.993 -6.990 9.128 1.00 98.50 286 THR A C 1
ATOM 2193 O O . THR A 1 286 ? -17.247 -7.987 8.454 1.00 98.50 286 THR A O 1
ATOM 2196 N N . VAL A 1 287 ? -16.075 -6.979 10.089 1.00 98.62 287 VAL A N 1
ATOM 2197 C CA . VAL A 1 287 ? -15.356 -8.163 10.559 1.00 98.62 287 VAL A CA 1
ATOM 2198 C C . VAL A 1 287 ? -15.392 -8.164 12.077 1.00 98.62 287 VAL A C 1
ATOM 2200 O O . VAL A 1 287 ? -14.964 -7.200 12.711 1.00 98.62 287 VAL A O 1
ATOM 2203 N N . GLU A 1 288 ? -15.893 -9.243 12.663 1.00 98.56 288 GLU A N 1
ATOM 2204 C CA . GLU A 1 288 ? -15.900 -9.423 14.112 1.00 98.56 288 GLU A CA 1
ATOM 2205 C C . GLU A 1 288 ? -14.620 -10.125 14.569 1.00 98.56 288 GLU A C 1
ATOM 2207 O O . GLU A 1 288 ? -14.268 -11.201 14.087 1.00 98.56 288 GLU A O 1
ATOM 2212 N N . ILE A 1 289 ? -13.938 -9.519 15.538 1.00 98.50 289 ILE A N 1
ATOM 2213 C CA . ILE A 1 289 ? -12.792 -10.092 16.240 1.00 98.50 289 ILE A CA 1
ATOM 2214 C C . ILE A 1 289 ? -13.299 -10.587 17.593 1.00 98.50 289 ILE A C 1
ATOM 2216 O O . ILE A 1 289 ? -13.183 -9.911 18.619 1.00 98.50 289 ILE A O 1
ATOM 2220 N N . THR A 1 290 ? -13.924 -11.765 17.583 1.00 97.69 290 THR A N 1
ATOM 2221 C CA . THR A 1 290 ? -14.716 -12.288 18.708 1.00 97.69 290 THR A CA 1
ATOM 2222 C C . THR A 1 290 ? -13.928 -12.372 20.014 1.00 97.69 290 THR A C 1
ATOM 2224 O O . THR A 1 290 ? -14.451 -11.999 21.059 1.00 97.69 290 THR A O 1
ATOM 2227 N N . ILE A 1 291 ? -12.655 -12.787 19.967 1.00 96.75 291 ILE A N 1
ATOM 2228 C CA . ILE A 1 291 ? -11.804 -12.912 21.165 1.00 96.75 291 ILE A CA 1
ATOM 2229 C C . ILE A 1 291 ? -11.575 -11.575 21.887 1.00 96.75 291 ILE A C 1
ATOM 2231 O O . ILE A 1 291 ? -11.342 -11.557 23.092 1.00 96.75 291 ILE A O 1
ATOM 2235 N N . LEU A 1 292 ? -11.680 -10.455 21.167 1.00 97.75 292 LEU A N 1
ATOM 2236 C CA . LEU A 1 292 ? -11.547 -9.107 21.720 1.00 97.75 292 LEU A CA 1
ATOM 2237 C C . LEU A 1 292 ? -12.890 -8.399 21.917 1.00 97.75 292 LEU A C 1
ATOM 2239 O O . LEU A 1 292 ? -12.913 -7.317 22.500 1.00 97.75 292 LEU A O 1
ATOM 2243 N N . ASN A 1 293 ? -13.991 -8.979 21.428 1.00 97.81 293 ASN A N 1
ATOM 2244 C CA . ASN A 1 293 ? -15.288 -8.313 21.309 1.00 97.81 293 ASN A CA 1
ATOM 2245 C C . ASN A 1 293 ? -15.181 -6.952 20.583 1.00 97.81 293 ASN A C 1
ATOM 2247 O O . ASN A 1 293 ? -15.720 -5.941 21.037 1.00 97.81 293 ASN A O 1
ATOM 2251 N N . ILE A 1 294 ? -14.431 -6.921 19.474 1.00 98.75 294 ILE A N 1
ATOM 2252 C CA . ILE A 1 294 ? -14.245 -5.728 18.635 1.00 98.75 294 ILE A CA 1
ATOM 2253 C C . ILE A 1 294 ? -14.815 -5.985 17.243 1.00 98.75 294 ILE A C 1
ATOM 2255 O O . ILE A 1 294 ? -14.513 -7.000 16.622 1.00 98.75 294 ILE A O 1
ATOM 2259 N N . THR A 1 295 ? -15.576 -5.027 16.725 1.00 98.81 295 THR A N 1
ATOM 2260 C CA . THR A 1 295 ? -16.018 -4.981 15.331 1.00 98.81 295 THR A CA 1
ATOM 2261 C C . THR A 1 295 ? -15.144 -4.017 14.537 1.00 98.81 295 THR A C 1
ATOM 2263 O O . THR A 1 295 ? -15.047 -2.829 14.850 1.00 98.81 295 THR A O 1
ATOM 2266 N N . LEU A 1 296 ? -14.526 -4.511 13.470 1.00 98.81 296 LEU A N 1
ATOM 2267 C CA . LEU A 1 296 ? -13.895 -3.676 12.456 1.00 98.81 296 LEU A CA 1
ATOM 2268 C C . LEU A 1 296 ? -14.914 -3.362 11.362 1.00 98.81 296 LEU A C 1
ATOM 2270 O O . LEU A 1 296 ? -15.566 -4.267 10.845 1.00 98.81 296 LEU A O 1
ATOM 2274 N N . ILE A 1 297 ? -15.036 -2.091 10.987 1.00 98.62 297 ILE A N 1
ATOM 2275 C CA . ILE A 1 297 ? -15.904 -1.640 9.895 1.00 98.62 297 ILE A CA 1
ATOM 2276 C C . ILE A 1 297 ? -15.029 -1.061 8.793 1.00 98.62 297 ILE A C 1
ATOM 2278 O O . ILE A 1 297 ? -14.453 0.010 8.952 1.00 98.62 297 ILE A O 1
ATOM 2282 N N . PHE A 1 298 ? -14.961 -1.719 7.645 1.00 98.44 298 PHE A N 1
ATOM 2283 C CA . PHE A 1 298 ? -14.372 -1.118 6.455 1.00 98.44 298 PHE A CA 1
ATOM 2284 C C . PHE A 1 298 ? -15.431 -0.247 5.795 1.00 98.44 298 PHE A C 1
ATOM 2286 O O . PHE A 1 298 ? -16.485 -0.739 5.379 1.00 98.44 298 PHE A O 1
ATOM 2293 N N . SER A 1 299 ? -15.178 1.062 5.725 1.00 97.19 299 SER A N 1
ATOM 2294 C CA . SER A 1 299 ? -16.106 1.989 5.086 1.00 97.19 299 SER A CA 1
ATOM 2295 C C . SER A 1 299 ? -16.278 1.638 3.611 1.00 97.19 299 SER A C 1
ATOM 2297 O O . SER A 1 299 ? -15.411 1.017 2.988 1.00 97.19 299 SER A O 1
ATOM 2299 N N . ALA A 1 300 ? -17.382 2.091 3.015 1.00 95.38 300 ALA A N 1
ATOM 2300 C CA . ALA A 1 300 ? -17.526 2.011 1.570 1.00 95.38 300 ALA A CA 1
ATOM 2301 C C . ALA A 1 300 ? -16.280 2.614 0.908 1.00 95.38 300 ALA A C 1
ATOM 2303 O O . ALA A 1 300 ? -15.780 3.658 1.331 1.00 95.38 300 ALA A O 1
ATOM 2304 N N . ARG A 1 301 ? -15.779 1.926 -0.117 1.00 94.00 301 ARG A N 1
ATOM 2305 C CA . ARG A 1 301 ? -14.598 2.305 -0.895 1.00 94.00 301 ARG A CA 1
ATOM 2306 C C . ARG A 1 301 ? -13.271 2.300 -0.130 1.00 94.00 301 ARG A C 1
ATOM 2308 O O . ARG A 1 301 ? -12.281 2.754 -0.697 1.00 94.00 301 ARG A O 1
ATOM 2315 N N . ALA A 1 302 ? -13.198 1.726 1.075 1.00 94.88 302 ALA A N 1
ATOM 2316 C CA . ALA A 1 302 ? -11.939 1.641 1.823 1.00 94.88 302 ALA A CA 1
ATOM 2317 C C . ALA A 1 302 ? -10.821 0.904 1.054 1.00 94.88 302 ALA A C 1
ATOM 2319 O O . ALA A 1 302 ? -9.640 1.184 1.232 1.00 94.88 302 ALA A O 1
ATOM 2320 N N . LEU A 1 303 ? -11.197 -0.009 0.153 1.00 95.25 303 LEU A N 1
ATOM 2321 C CA . LEU A 1 303 ? -10.278 -0.787 -0.688 1.00 95.25 303 LEU A CA 1
ATOM 2322 C C . LEU A 1 303 ? -10.316 -0.365 -2.167 1.00 95.25 303 LEU A C 1
ATOM 2324 O O . LEU A 1 303 ? -9.789 -1.064 -3.030 1.00 95.25 303 LEU A O 1
ATOM 2328 N N . ALA A 1 304 ? -10.941 0.775 -2.485 1.00 92.75 304 ALA A N 1
ATOM 2329 C CA . ALA A 1 304 ? -11.177 1.183 -3.869 1.00 92.75 304 ALA A CA 1
ATOM 2330 C C . ALA A 1 304 ? -9.884 1.410 -4.656 1.00 92.75 304 ALA A C 1
ATOM 2332 O O . ALA A 1 304 ? -9.843 1.076 -5.832 1.00 92.75 304 ALA A O 1
ATOM 2333 N N . ASN A 1 305 ? -8.812 1.923 -4.037 1.00 92.44 305 ASN A N 1
ATOM 2334 C CA . ASN A 1 305 ? -7.533 2.066 -4.740 1.00 92.44 305 ASN A CA 1
ATOM 2335 C C . ASN A 1 305 ? -6.987 0.708 -5.208 1.00 92.44 305 ASN A C 1
ATOM 2337 O O . ASN A 1 305 ? -6.637 0.561 -6.377 1.00 92.44 305 ASN A O 1
ATOM 2341 N N . ALA A 1 306 ? -6.942 -0.274 -4.310 1.00 92.88 306 ALA A N 1
ATOM 2342 C CA . ALA A 1 306 ? -6.456 -1.615 -4.608 1.00 92.88 306 ALA A CA 1
ATOM 2343 C C . ALA A 1 306 ? -7.294 -2.291 -5.708 1.00 92.88 306 ALA A C 1
ATOM 2345 O O . ALA A 1 306 ? -6.741 -2.853 -6.651 1.00 92.88 306 ALA A O 1
ATOM 2346 N N . ILE A 1 307 ? -8.622 -2.153 -5.638 1.00 95.12 307 ILE A N 1
ATOM 2347 C CA . ILE A 1 307 ? -9.559 -2.770 -6.586 1.00 95.12 307 ILE A CA 1
ATOM 2348 C C . ILE A 1 307 ? -9.584 -2.044 -7.943 1.00 95.12 307 ILE A C 1
ATOM 2350 O O . ILE A 1 307 ? -9.577 -2.698 -8.979 1.00 95.12 307 ILE A O 1
ATOM 2354 N N . ASN A 1 308 ? -9.605 -0.708 -7.978 1.00 93.81 308 ASN A N 1
ATOM 2355 C CA . ASN A 1 308 ? -9.768 0.054 -9.227 1.00 93.81 308 ASN A CA 1
ATOM 2356 C C . ASN A 1 308 ? -8.493 0.123 -10.073 1.00 93.81 308 ASN A C 1
ATOM 2358 O O . ASN A 1 308 ? -8.558 0.435 -11.258 1.00 93.81 308 ASN A O 1
ATOM 2362 N N . THR A 1 309 ? -7.324 -0.124 -9.485 1.00 91.44 309 THR A N 1
ATOM 2363 C CA . THR A 1 309 ? -6.043 -0.024 -10.206 1.00 91.44 309 THR A CA 1
ATOM 2364 C C . THR A 1 309 ? -5.612 -1.339 -10.855 1.00 91.44 309 THR A C 1
ATOM 2366 O O . THR A 1 309 ? -4.776 -1.336 -11.764 1.00 91.44 309 THR A O 1
ATOM 2369 N N . SER A 1 310 ? -6.214 -2.449 -10.430 1.00 93.19 310 SER A N 1
ATOM 2370 C CA . SER A 1 310 ? -5.899 -3.825 -10.816 1.00 93.19 310 SER A CA 1
ATOM 2371 C C . SER A 1 310 ? -7.135 -4.522 -11.375 1.00 93.19 310 SER A C 1
ATOM 2373 O O . SER A 1 310 ? -8.226 -4.381 -10.826 1.00 93.19 310 SER A O 1
ATOM 2375 N N . ALA A 1 311 ? -6.984 -5.330 -12.423 1.00 90.94 311 ALA A N 1
ATOM 2376 C CA . ALA A 1 311 ? -8.077 -6.160 -12.932 1.00 90.94 311 ALA A CA 1
ATOM 2377 C C . ALA A 1 311 ? -8.343 -7.399 -12.056 1.00 90.94 311 ALA A C 1
ATOM 2379 O O . ALA A 1 311 ? -9.419 -7.990 -12.153 1.00 90.94 311 ALA A O 1
ATOM 2380 N N . HIS A 1 312 ? -7.409 -7.744 -11.161 1.00 94.19 312 HIS A N 1
ATOM 2381 C CA . HIS A 1 312 ? -7.422 -9.002 -10.412 1.00 94.19 312 HIS A CA 1
ATOM 2382 C C . HIS A 1 312 ? -7.627 -8.840 -8.900 1.00 94.19 312 HIS A C 1
ATOM 2384 O O . HIS A 1 312 ? -8.367 -9.632 -8.329 1.00 94.19 312 HIS A O 1
ATOM 2390 N N . THR A 1 313 ? -7.140 -7.758 -8.281 1.00 96.44 313 THR A N 1
ATOM 2391 C CA . THR A 1 313 ? -7.224 -7.548 -6.826 1.00 96.44 313 THR A CA 1
ATOM 2392 C C . THR A 1 313 ? -8.637 -7.685 -6.256 1.00 96.44 313 THR A C 1
ATOM 2394 O O . THR A 1 313 ? -9.551 -6.922 -6.582 1.00 96.44 313 THR A O 1
ATOM 2397 N N . THR A 1 314 ? -8.781 -8.618 -5.329 1.00 97.69 314 THR A N 1
ATOM 2398 C CA . THR A 1 314 ? -9.943 -8.846 -4.474 1.00 97.69 314 THR A CA 1
ATOM 2399 C C . THR A 1 314 ? -9.789 -8.141 -3.124 1.00 97.69 314 THR A C 1
ATOM 2401 O O . THR A 1 314 ? -8.710 -7.694 -2.730 1.00 97.69 314 THR A O 1
ATOM 2404 N N . VAL A 1 315 ? -10.889 -8.062 -2.375 1.00 98.12 315 VAL A N 1
ATOM 2405 C CA . VAL A 1 315 ? -10.920 -7.588 -0.987 1.00 98.12 315 VAL A CA 1
ATOM 2406 C C . VAL A 1 315 ? -9.949 -8.400 -0.131 1.00 98.12 315 VAL A C 1
ATOM 2408 O O . VAL A 1 315 ? -9.148 -7.814 0.594 1.00 98.12 315 VAL A O 1
ATOM 2411 N N . GLN A 1 316 ? -9.971 -9.730 -0.253 1.00 98.12 316 GLN A N 1
ATOM 2412 C CA . GLN A 1 316 ? -9.084 -10.595 0.520 1.00 98.12 316 GLN A CA 1
ATOM 2413 C C . GLN A 1 316 ? -7.611 -10.320 0.217 1.00 98.12 316 GLN A C 1
ATOM 2415 O O . GLN A 1 316 ? -6.820 -10.141 1.139 1.00 98.12 316 GLN A O 1
ATOM 2420 N N . GLU A 1 317 ? -7.238 -10.242 -1.060 1.00 97.75 317 GLU A N 1
ATOM 2421 C CA . GLU A 1 317 ? -5.850 -9.993 -1.460 1.00 97.75 317 GLU A CA 1
ATOM 2422 C C . GLU A 1 317 ? -5.324 -8.651 -0.938 1.00 97.75 317 GLU A C 1
ATOM 2424 O O . GLU A 1 317 ? -4.165 -8.573 -0.523 1.00 97.75 317 GLU A O 1
ATOM 2429 N N . ALA A 1 318 ? -6.169 -7.614 -0.902 1.00 97.19 318 ALA A N 1
ATOM 2430 C CA . ALA A 1 318 ? -5.814 -6.316 -0.333 1.00 97.19 318 ALA A CA 1
ATOM 2431 C C . ALA A 1 318 ? -5.640 -6.373 1.197 1.00 97.19 318 ALA A C 1
ATOM 2433 O O . ALA A 1 318 ? -4.705 -5.783 1.744 1.00 97.19 318 ALA A O 1
ATOM 2434 N N . LEU A 1 319 ? -6.510 -7.100 1.905 1.00 98.12 319 LEU A N 1
ATOM 2435 C CA . LEU A 1 319 ? -6.391 -7.285 3.356 1.00 98.12 319 LEU A CA 1
ATOM 2436 C C . LEU A 1 319 ? -5.128 -8.069 3.718 1.00 98.12 319 LEU A C 1
ATOM 2438 O O . LEU A 1 319 ? -4.385 -7.648 4.602 1.00 98.12 319 LEU A O 1
ATOM 2442 N N . ARG A 1 320 ? -4.827 -9.142 2.979 1.00 97.81 320 ARG A N 1
ATOM 2443 C CA . ARG A 1 320 ? -3.626 -9.961 3.192 1.00 97.81 320 ARG A CA 1
ATOM 2444 C C . ARG A 1 320 ? -2.317 -9.257 2.843 1.00 97.81 320 ARG A C 1
ATOM 2446 O O . ARG A 1 320 ? -1.260 -9.729 3.235 1.00 97.81 320 ARG A O 1
ATOM 2453 N N . ARG A 1 321 ? -2.363 -8.124 2.141 1.00 97.12 321 ARG A N 1
ATOM 2454 C CA . ARG A 1 321 ? -1.199 -7.257 1.876 1.00 97.12 321 ARG A CA 1
ATOM 2455 C C . ARG A 1 321 ? -1.041 -6.136 2.893 1.00 97.12 321 ARG A C 1
ATOM 2457 O O . ARG A 1 321 ? -0.174 -5.283 2.744 1.00 97.12 321 ARG A O 1
ATOM 2464 N N . THR A 1 322 ? -1.870 -6.124 3.930 1.00 97.44 322 THR A N 1
ATOM 2465 C CA . THR A 1 322 ? -1.702 -5.254 5.094 1.00 97.44 322 THR A CA 1
ATOM 2466 C C . THR A 1 322 ? -1.048 -6.062 6.209 1.00 97.44 322 THR A C 1
ATOM 2468 O O . THR A 1 322 ? -1.404 -7.218 6.430 1.00 97.44 322 THR A O 1
ATOM 2471 N N . SER A 1 323 ? -0.066 -5.477 6.886 1.00 97.25 323 SER A N 1
ATOM 2472 C CA . SER A 1 323 ? 0.726 -6.149 7.910 1.00 97.25 323 SER A CA 1
ATOM 2473 C C . SER A 1 323 ? -0.147 -6.549 9.100 1.00 97.25 323 SER A C 1
ATOM 2475 O O . SER A 1 323 ? -0.926 -5.720 9.591 1.00 97.25 323 SER A O 1
ATOM 2477 N N . PRO A 1 324 ? 0.005 -7.780 9.627 1.00 98.06 324 PRO A N 1
ATOM 2478 C CA . PRO A 1 324 ? -0.736 -8.208 10.808 1.00 98.06 324 PRO A CA 1
ATOM 2479 C C . PRO A 1 324 ? -0.410 -7.349 12.029 1.00 98.06 324 PRO A C 1
ATOM 2481 O O . PRO A 1 324 ? -1.290 -7.114 12.855 1.00 98.06 324 PRO A O 1
ATOM 2484 N N . ARG A 1 325 ? 0.800 -6.773 12.094 1.00 97.81 325 ARG A N 1
ATOM 2485 C CA . ARG A 1 325 ? 1.191 -5.826 13.148 1.00 97.81 325 ARG A CA 1
ATOM 2486 C C . ARG A 1 325 ? 0.298 -4.595 13.168 1.00 97.81 325 ARG A C 1
ATOM 2488 O O . ARG A 1 325 ? -0.042 -4.119 14.247 1.00 97.81 325 ARG A O 1
ATOM 2495 N N . THR A 1 326 ? -0.110 -4.084 12.005 1.00 96.94 326 THR A N 1
ATOM 2496 C CA . THR A 1 326 ? -0.941 -2.876 11.945 1.00 96.94 326 THR A CA 1
ATOM 2497 C C . THR A 1 326 ? -2.335 -3.140 12.498 1.00 96.94 326 THR A C 1
ATOM 2499 O O . THR A 1 326 ? -2.852 -2.330 13.269 1.00 96.94 326 THR A O 1
ATOM 2502 N N . PHE A 1 327 ? -2.920 -4.297 12.177 1.00 98.50 327 PHE A N 1
ATOM 2503 C CA . PHE A 1 327 ? -4.193 -4.718 12.759 1.00 98.50 327 PHE A CA 1
ATOM 2504 C C . PHE A 1 327 ? -4.064 -5.040 14.250 1.00 98.50 327 PHE A C 1
ATOM 2506 O O . PHE A 1 327 ? -4.878 -4.574 15.045 1.00 98.50 327 PHE A O 1
ATOM 2513 N N . ALA A 1 328 ? -3.024 -5.771 14.655 1.00 98.38 328 ALA A N 1
ATOM 2514 C CA . ALA A 1 328 ? -2.786 -6.099 16.055 1.00 98.38 328 ALA A CA 1
ATOM 2515 C C . ALA A 1 328 ? -2.602 -4.839 16.916 1.00 98.38 328 ALA A C 1
ATOM 2517 O O . ALA A 1 328 ? -3.208 -4.735 17.979 1.00 98.38 328 ALA A O 1
ATOM 2518 N N . ALA A 1 329 ? -1.838 -3.845 16.449 1.00 98.25 329 ALA A N 1
ATOM 2519 C CA . ALA A 1 329 ? -1.614 -2.589 17.165 1.00 98.25 329 ALA A CA 1
ATOM 2520 C C . ALA A 1 329 ? -2.925 -1.847 17.476 1.00 98.25 329 ALA A C 1
ATOM 2522 O O . ALA A 1 329 ? -3.178 -1.497 18.631 1.00 98.25 329 ALA A O 1
ATOM 2523 N N . ILE A 1 330 ? -3.798 -1.654 16.476 1.00 98.44 330 ILE A N 1
ATOM 2524 C CA . ILE A 1 330 ? -5.081 -0.972 16.702 1.00 98.44 330 ILE A CA 1
ATOM 2525 C C . ILE A 1 330 ? -6.035 -1.803 17.561 1.00 98.44 330 ILE A C 1
ATOM 2527 O O . ILE A 1 330 ? -6.718 -1.244 18.415 1.00 98.44 330 ILE A O 1
ATOM 2531 N N . LEU A 1 331 ? -6.051 -3.128 17.399 1.00 98.75 331 LEU A N 1
ATOM 2532 C CA . LEU A 1 331 ? -6.892 -4.023 18.194 1.00 98.75 331 LEU A CA 1
ATOM 2533 C C . LEU A 1 331 ? -6.464 -4.061 19.669 1.00 98.75 331 LEU A C 1
ATOM 2535 O O . LEU A 1 331 ? -7.321 -3.980 20.548 1.00 98.75 331 LEU A O 1
ATOM 2539 N N . LYS A 1 332 ? -5.154 -4.095 19.954 1.00 98.44 332 LYS A N 1
ATOM 2540 C CA . LYS A 1 332 ? -4.602 -3.969 21.315 1.00 98.44 332 LYS A CA 1
ATOM 2541 C C . LYS A 1 332 ? -5.027 -2.664 21.970 1.00 98.44 332 LYS A C 1
ATOM 2543 O O . LYS A 1 332 ? -5.567 -2.671 23.077 1.00 98.44 332 LYS A O 1
ATOM 2548 N N . ALA A 1 333 ? -4.781 -1.553 21.278 1.00 98.38 333 ALA A N 1
ATOM 2549 C CA . ALA A 1 333 ? -5.062 -0.221 21.791 1.00 98.38 333 ALA A CA 1
ATOM 2550 C C . ALA A 1 333 ? -6.572 -0.013 22.010 1.00 98.38 333 ALA A C 1
ATOM 2552 O O . ALA A 1 333 ? -6.986 0.494 23.052 1.00 98.38 333 ALA A O 1
ATOM 2553 N N . ALA A 1 334 ? -7.404 -0.476 21.072 1.00 98.50 334 ALA A N 1
ATOM 2554 C CA . ALA A 1 334 ? -8.856 -0.446 21.200 1.00 98.50 334 ALA A CA 1
ATOM 2555 C C . ALA A 1 334 ? -9.342 -1.277 22.397 1.00 98.50 334 ALA A C 1
ATOM 2557 O O . ALA A 1 334 ? -10.088 -0.759 23.231 1.00 98.50 334 ALA A O 1
ATOM 2558 N N . TRP A 1 335 ? -8.860 -2.517 22.544 1.00 98.44 335 TRP A N 1
ATOM 2559 C CA . TRP A 1 335 ? -9.257 -3.388 23.649 1.00 98.44 335 TRP A CA 1
ATOM 2560 C C . TRP A 1 335 ? -8.883 -2.792 25.010 1.00 98.44 335 TRP A C 1
ATOM 2562 O O . TRP A 1 335 ? -9.732 -2.721 25.899 1.00 98.44 335 TRP A O 1
ATOM 2572 N N . ARG A 1 336 ? -7.657 -2.280 25.180 1.00 97.69 336 ARG A N 1
ATOM 2573 C CA . ARG A 1 336 ? -7.224 -1.644 26.441 1.00 97.69 336 ARG A CA 1
ATOM 2574 C C . ARG A 1 336 ? -8.078 -0.439 26.834 1.00 97.69 336 ARG A C 1
ATOM 2576 O O . ARG A 1 336 ? -8.226 -0.155 28.021 1.00 97.69 336 ARG A O 1
ATOM 2583 N N . LEU A 1 337 ? -8.661 0.238 25.847 1.00 97.31 337 LEU A N 1
ATOM 2584 C CA . LEU A 1 337 ? -9.492 1.427 26.026 1.00 97.31 337 LEU A CA 1
ATOM 2585 C C . LEU A 1 337 ? -10.996 1.154 25.953 1.00 97.31 337 LEU A C 1
ATOM 2587 O O . LEU A 1 337 ? -11.759 2.119 25.889 1.00 97.31 337 LEU A O 1
ATOM 2591 N N . HIS A 1 338 ? -11.410 -0.118 25.971 1.00 97.12 338 HIS A N 1
ATOM 2592 C CA . HIS A 1 338 ? -12.813 -0.553 25.893 1.00 97.12 338 HIS A CA 1
ATOM 2593 C C . HIS A 1 338 ? -13.545 -0.108 24.613 1.00 97.12 338 HIS A C 1
ATOM 2595 O O . HIS A 1 338 ? -14.770 -0.121 24.545 1.00 97.12 338 HIS A O 1
ATOM 2601 N N . ILE A 1 339 ? -12.800 0.242 23.563 1.00 98.31 339 ILE A N 1
ATOM 2602 C CA . ILE A 1 339 ? -13.353 0.540 22.239 1.00 98.31 339 ILE A CA 1
ATOM 2603 C C . ILE A 1 339 ? -13.772 -0.783 21.604 1.00 98.31 339 ILE A C 1
ATOM 2605 O O . ILE A 1 339 ? -12.948 -1.682 21.446 1.00 98.31 339 ILE A O 1
ATOM 2609 N N . ASN A 1 340 ? -15.041 -0.891 21.223 1.00 98.06 340 ASN A N 1
ATOM 2610 C CA . ASN A 1 340 ? -15.609 -2.111 20.649 1.00 98.06 340 ASN A CA 1
ATOM 2611 C C . ASN A 1 340 ? -15.929 -1.992 19.160 1.00 98.06 340 ASN A C 1
ATOM 2613 O O . ASN A 1 340 ? -16.221 -3.000 18.525 1.00 98.06 340 ASN A O 1
ATOM 2617 N N . THR A 1 341 ? -15.822 -0.796 18.579 1.00 98.75 341 THR A N 1
ATOM 2618 C CA . THR A 1 341 ? -15.942 -0.606 17.133 1.00 98.75 341 THR A CA 1
ATOM 2619 C C . THR A 1 341 ? -14.849 0.317 16.618 1.00 98.75 341 THR A C 1
ATOM 2621 O O . THR A 1 341 ? -14.628 1.397 17.166 1.00 98.75 341 THR A O 1
ATOM 2624 N N . VAL A 1 342 ? -14.186 -0.085 15.533 1.00 98.75 342 VAL A N 1
ATOM 2625 C CA . VAL A 1 342 ? -13.178 0.720 14.828 1.00 98.75 342 VAL A CA 1
ATOM 2626 C C . VAL A 1 342 ? -13.533 0.755 13.345 1.00 98.75 342 VAL A C 1
ATOM 2628 O O . VAL A 1 342 ? -13.636 -0.289 12.706 1.00 98.75 342 VAL A O 1
ATOM 2631 N N . SER A 1 343 ? -13.725 1.948 12.781 1.00 98.69 343 SER A N 1
ATOM 2632 C CA . SER A 1 343 ? -13.952 2.117 11.342 1.00 98.69 343 SER A CA 1
ATOM 2633 C C . SER A 1 343 ? -12.671 2.490 10.608 1.00 98.69 343 SER A C 1
ATOM 2635 O O . SER A 1 343 ? -11.910 3.345 11.062 1.00 98.69 343 SER A O 1
ATOM 2637 N N . LEU A 1 344 ? -12.469 1.871 9.451 1.00 98.38 344 LEU A N 1
ATOM 2638 C CA . LEU A 1 344 ? -11.279 1.962 8.620 1.00 98.38 344 LEU A CA 1
ATOM 2639 C C . LEU A 1 344 ? -11.650 2.530 7.251 1.00 98.38 344 LEU A C 1
ATOM 2641 O O . LEU A 1 344 ? -12.607 2.066 6.628 1.00 98.38 344 LEU A O 1
ATOM 2645 N N . SER A 1 345 ? -10.882 3.504 6.767 1.00 95.69 345 SER A N 1
ATOM 2646 C CA . SER A 1 345 ? -11.044 4.067 5.416 1.00 95.69 345 SER A CA 1
ATOM 2647 C C . SER A 1 345 ? -9.994 3.602 4.426 1.00 95.69 345 SER A C 1
ATOM 2649 O O . SER A 1 345 ? -10.105 3.923 3.246 1.00 95.69 345 SER A O 1
ATOM 2651 N N . SER A 1 346 ? -8.955 2.903 4.882 1.00 93.88 346 SER A N 1
ATOM 2652 C CA . SER A 1 346 ? -7.934 2.365 3.992 1.00 93.88 346 SER A CA 1
ATOM 2653 C C . SER A 1 346 ? -7.086 1.290 4.651 1.00 93.88 346 SER A C 1
ATOM 2655 O O . SER A 1 346 ? -6.760 1.394 5.831 1.00 93.88 346 SER A O 1
ATOM 2657 N N . SER A 1 347 ? -6.641 0.333 3.837 1.00 94.38 347 SER A N 1
ATOM 2658 C CA . SER A 1 347 ? -5.569 -0.627 4.133 1.00 94.38 347 SER A CA 1
ATOM 2659 C C . SER A 1 347 ? -4.502 -0.560 3.025 1.00 94.38 347 SER A C 1
ATOM 2661 O O . SER A 1 347 ? -4.198 0.553 2.600 1.00 94.38 347 SER A O 1
ATOM 2663 N N . TRP A 1 348 ? -3.916 -1.666 2.554 1.00 95.69 348 TRP A N 1
ATOM 2664 C CA . TRP A 1 348 ? -2.979 -1.690 1.423 1.00 95.69 348 TRP A CA 1
ATOM 2665 C C . TRP A 1 348 ? -3.497 -0.930 0.188 1.00 95.69 348 TRP A C 1
ATOM 2667 O O . TRP A 1 348 ? -4.650 -1.073 -0.229 1.00 95.69 348 TRP A O 1
ATOM 2677 N N . ARG A 1 349 ? -2.619 -0.106 -0.397 1.00 91.19 349 ARG A N 1
ATOM 2678 C CA . ARG A 1 349 ? -2.917 0.763 -1.544 1.00 91.19 349 ARG A CA 1
ATOM 2679 C C . ARG A 1 349 ? -1.747 0.787 -2.529 1.00 91.19 349 ARG A C 1
ATOM 2681 O O . ARG A 1 349 ? -0.748 1.440 -2.235 1.00 91.19 349 ARG A O 1
ATOM 2688 N N . PRO A 1 350 ? -1.841 0.140 -3.701 1.00 89.88 350 PRO A N 1
ATOM 2689 C CA . PRO A 1 350 ? -0.741 0.095 -4.661 1.00 89.88 350 PRO A CA 1
ATOM 2690 C C . PRO A 1 350 ? -0.461 1.416 -5.382 1.00 89.88 350 PRO A C 1
ATOM 2692 O O . PRO A 1 350 ? 0.668 1.634 -5.804 1.00 89.88 350 PRO A O 1
ATOM 2695 N N . MET A 1 351 ? -1.443 2.313 -5.551 1.00 87.00 351 MET A N 1
ATOM 2696 C CA . MET A 1 351 ? -1.274 3.525 -6.388 1.00 87.00 351 MET A CA 1
ATOM 2697 C C . MET A 1 351 ? -1.888 4.806 -5.792 1.00 87.00 351 MET A C 1
ATOM 2699 O O . MET A 1 351 ? -2.095 5.790 -6.502 1.00 87.00 351 MET A O 1
ATOM 2703 N N . LEU A 1 352 ? -2.194 4.802 -4.490 1.00 80.44 352 LEU A N 1
ATOM 2704 C CA . LEU A 1 352 ? -2.771 5.939 -3.763 1.00 80.44 352 LEU A CA 1
ATOM 2705 C C . LEU A 1 352 ? -2.221 6.024 -2.344 1.00 80.44 352 LEU A C 1
ATOM 2707 O O . LEU A 1 352 ? -2.128 5.017 -1.650 1.00 80.44 352 LEU A O 1
ATOM 2711 N N . GLY A 1 353 ? -1.964 7.244 -1.880 1.00 71.25 353 GLY A N 1
ATOM 2712 C CA . GLY A 1 353 ? -1.576 7.496 -0.494 1.00 71.25 353 GLY A CA 1
ATOM 2713 C C . GLY A 1 353 ? -0.154 7.041 -0.157 1.00 71.25 353 GLY A C 1
ATOM 2714 O O . GLY A 1 353 ? 0.560 6.494 -0.991 1.00 71.25 353 GLY A O 1
ATOM 2715 N N . SER A 1 354 ? 0.244 7.293 1.093 1.00 81.25 354 SER A N 1
ATOM 2716 C CA . SER A 1 354 ? 1.605 7.102 1.614 1.00 81.25 354 SER A CA 1
ATOM 2717 C C . SER A 1 354 ? 2.299 5.821 1.129 1.00 81.25 354 SER A C 1
ATOM 2719 O O . SER A 1 354 ? 1.683 4.753 1.071 1.00 81.25 354 SER A O 1
ATOM 2721 N N . ARG A 1 355 ? 3.625 5.899 0.904 1.00 89.12 355 ARG A N 1
ATOM 2722 C CA . ARG A 1 355 ? 4.501 4.745 0.599 1.00 89.12 355 ARG A CA 1
ATOM 2723 C C . ARG A 1 355 ? 4.265 3.562 1.543 1.00 89.12 355 ARG A C 1
ATOM 2725 O O . ARG A 1 355 ? 4.415 2.410 1.163 1.00 89.12 355 ARG A O 1
ATOM 2732 N N . LEU A 1 356 ? 3.862 3.864 2.775 1.00 92.12 356 LEU A N 1
ATOM 2733 C CA . LEU A 1 356 ? 3.600 2.892 3.823 1.00 92.12 356 LEU A CA 1
ATOM 2734 C C . LEU A 1 356 ? 2.395 2.006 3.493 1.00 92.12 356 LEU A C 1
ATOM 2736 O O . LEU A 1 356 ? 2.441 0.816 3.773 1.00 92.12 356 LEU A O 1
ATOM 2740 N N . HIS A 1 357 ? 1.360 2.522 2.824 1.00 93.69 357 HIS A N 1
ATOM 2741 C CA . HIS A 1 357 ? 0.260 1.678 2.349 1.00 93.69 357 HIS A CA 1
ATOM 2742 C C . HIS A 1 357 ? 0.662 0.794 1.176 1.00 93.69 357 HIS A C 1
ATOM 2744 O O . HIS A 1 357 ? 0.213 -0.346 1.124 1.00 93.69 357 HIS A O 1
ATOM 2750 N N . LYS A 1 358 ? 1.521 1.279 0.269 1.00 92.38 358 LYS A N 1
ATOM 2751 C CA . LYS A 1 358 ? 2.082 0.451 -0.814 1.00 92.38 358 LYS A CA 1
ATOM 2752 C C . LYS A 1 358 ? 2.882 -0.729 -0.248 1.00 92.38 358 LYS A C 1
ATOM 2754 O O . LYS A 1 358 ? 2.823 -1.825 -0.787 1.00 92.38 358 LYS A O 1
ATOM 2759 N N . MET A 1 359 ? 3.579 -0.512 0.870 1.00 92.81 359 MET A N 1
ATOM 2760 C CA . MET A 1 359 ? 4.333 -1.544 1.594 1.00 92.81 359 MET A CA 1
ATOM 2761 C C . MET A 1 359 ? 3.479 -2.398 2.548 1.00 92.81 359 MET A C 1
ATOM 2763 O O . MET A 1 359 ? 4.010 -3.312 3.174 1.00 92.81 359 MET A O 1
ATOM 2767 N N . GLY A 1 360 ? 2.187 -2.093 2.706 1.00 94.94 360 GLY A N 1
ATOM 2768 C CA . GLY A 1 360 ? 1.317 -2.800 3.649 1.00 94.94 360 GLY A CA 1
ATOM 2769 C C . GLY A 1 360 ? 1.508 -2.426 5.121 1.00 94.94 360 GLY A C 1
ATOM 2770 O O . GLY A 1 360 ? 0.954 -3.083 5.990 1.00 94.94 360 GLY A O 1
ATOM 2771 N N . LEU A 1 361 ? 2.275 -1.383 5.430 1.00 95.62 361 LEU A N 1
ATOM 2772 C CA . LEU A 1 361 ? 2.601 -0.960 6.799 1.00 95.62 361 LEU A CA 1
ATOM 2773 C C . LEU A 1 361 ? 1.652 0.117 7.351 1.00 95.62 361 LEU A C 1
ATOM 2775 O O . LEU A 1 361 ? 1.717 0.434 8.538 1.00 95.62 361 LEU A O 1
ATOM 2779 N N . GLY A 1 362 ? 0.796 0.689 6.498 1.00 94.88 362 GLY A N 1
ATOM 2780 C CA . GLY A 1 362 ? -0.134 1.772 6.831 1.00 94.88 362 GLY A CA 1
ATOM 2781 C C . GLY A 1 362 ? -1.592 1.324 6.974 1.00 94.88 362 GLY A C 1
ATOM 2782 O O . GLY A 1 362 ? -2.072 0.510 6.182 1.00 94.88 362 GLY A O 1
ATOM 2783 N N . LEU A 1 363 ? -2.315 1.910 7.931 1.00 96.88 363 LEU A N 1
ATOM 2784 C CA . LEU A 1 363 ? -3.761 1.731 8.123 1.00 96.88 363 LEU A CA 1
ATOM 2785 C C . LEU A 1 363 ? -4.419 3.057 8.515 1.00 96.88 363 LEU A C 1
ATOM 2787 O O . LEU A 1 363 ? -3.913 3.751 9.395 1.00 96.88 363 LEU A O 1
ATOM 2791 N N . ASP A 1 364 ? -5.562 3.374 7.900 1.00 97.12 364 ASP A N 1
ATOM 2792 C CA . ASP A 1 364 ? -6.286 4.625 8.156 1.00 97.12 364 ASP A CA 1
ATOM 2793 C C . ASP A 1 364 ? -7.574 4.347 8.950 1.00 97.12 364 ASP A C 1
ATOM 2795 O O . ASP A 1 364 ? -8.481 3.665 8.464 1.00 97.12 364 ASP A O 1
ATOM 2799 N N . VAL A 1 365 ? -7.663 4.902 10.161 1.00 98.19 365 VAL A N 1
ATOM 2800 C CA . VAL A 1 365 ? -8.823 4.830 11.064 1.00 98.19 365 VAL A CA 1
ATOM 2801 C C . VAL A 1 365 ? -9.628 6.124 10.970 1.00 98.19 365 VAL A C 1
ATOM 2803 O O . VAL A 1 365 ? -9.066 7.209 11.093 1.00 98.19 365 VAL A O 1
ATOM 2806 N N . THR A 1 366 ? -10.947 6.037 10.814 1.00 98.00 366 THR A N 1
ATOM 2807 C CA . THR A 1 366 ? -11.834 7.213 10.689 1.00 98.00 366 THR A CA 1
ATOM 2808 C C . THR A 1 366 ? -12.812 7.380 11.830 1.00 98.00 366 THR A C 1
ATOM 2810 O O . THR A 1 366 ? -13.319 8.479 12.043 1.00 98.00 366 THR A O 1
ATOM 2813 N N . LYS A 1 367 ? -13.111 6.315 12.571 1.00 98.25 367 LYS A N 1
ATOM 2814 C CA . LYS A 1 367 ? -14.099 6.371 13.646 1.00 98.25 367 LYS A CA 1
ATOM 2815 C C . LYS A 1 367 ? -13.804 5.327 14.707 1.00 98.25 367 LYS A C 1
ATOM 2817 O O . LYS A 1 367 ? -13.349 4.232 14.382 1.00 98.25 367 LYS A O 1
ATOM 2822 N N . ILE A 1 368 ? -14.118 5.657 15.952 1.00 98.31 368 ILE A N 1
ATOM 2823 C CA . ILE A 1 368 ? -14.147 4.712 17.068 1.00 98.31 368 ILE A CA 1
ATOM 2824 C C . ILE A 1 368 ? -15.471 4.817 17.820 1.00 98.31 368 ILE A C 1
ATOM 2826 O O . ILE A 1 368 ? -16.051 5.905 17.926 1.00 98.31 368 ILE A O 1
ATOM 2830 N N . GLU A 1 369 ? -15.929 3.693 18.363 1.00 98.25 369 GLU A N 1
ATOM 2831 C CA . GLU A 1 369 ? -17.085 3.636 19.256 1.00 98.25 369 GLU A CA 1
ATOM 2832 C C . GLU A 1 369 ? -16.778 2.777 20.483 1.00 98.25 369 GLU A C 1
ATOM 2834 O O . GLU A 1 369 ? -16.160 1.713 20.397 1.00 98.25 369 GLU A O 1
ATOM 2839 N N . ASP A 1 370 ? -17.222 3.267 21.633 1.00 96.50 370 ASP A N 1
ATOM 2840 C CA . ASP A 1 370 ? -17.284 2.531 22.886 1.00 96.50 370 ASP A CA 1
ATOM 2841 C C . ASP A 1 370 ? -18.720 2.636 23.393 1.00 96.50 370 ASP A C 1
ATOM 2843 O O . ASP A 1 370 ? -19.167 3.691 23.853 1.00 96.50 370 ASP A O 1
ATOM 2847 N N . SER A 1 371 ? -19.454 1.532 23.286 1.00 93.81 371 SER A N 1
ATOM 2848 C CA . SER A 1 371 ? -20.850 1.492 23.710 1.00 93.81 371 SER A CA 1
ATOM 2849 C C . SER A 1 371 ? -21.021 1.501 25.230 1.00 93.81 371 SER A C 1
ATOM 2851 O O . SER A 1 371 ? -22.081 1.908 25.694 1.00 93.81 371 SER A O 1
ATOM 2853 N N . ALA A 1 372 ? -20.022 1.057 26.000 1.00 90.88 372 ALA A N 1
ATOM 2854 C CA . ALA A 1 372 ? -20.088 1.009 27.459 1.00 90.88 372 ALA A CA 1
ATOM 2855 C C . ALA A 1 372 ? -19.961 2.411 28.070 1.00 90.88 372 ALA A C 1
ATOM 2857 O O . ALA A 1 372 ? -20.667 2.737 29.020 1.00 90.88 372 ALA A O 1
ATOM 2858 N N . GLU A 1 373 ? -19.110 3.259 27.489 1.00 91.94 373 GLU A N 1
ATOM 2859 C CA . GLU A 1 373 ? -18.972 4.668 27.883 1.00 91.94 373 GLU A CA 1
ATOM 2860 C C . GLU A 1 373 ? -19.827 5.626 27.027 1.00 91.94 373 GLU A C 1
ATOM 2862 O O . GLU A 1 373 ? -19.726 6.844 27.178 1.00 91.94 373 GLU A O 1
ATOM 2867 N N . HIS A 1 374 ? -20.669 5.098 26.126 1.00 94.06 374 HIS A N 1
ATOM 2868 C CA . HIS A 1 374 ? -21.484 5.864 25.169 1.00 94.06 374 HIS A CA 1
ATOM 2869 C C . HIS A 1 374 ? -20.675 6.889 24.354 1.00 94.06 374 HIS A C 1
ATOM 2871 O O . HIS A 1 374 ? -21.128 8.002 24.073 1.00 94.06 374 HIS A O 1
ATOM 2877 N N . VAL A 1 375 ? -19.457 6.515 23.964 1.00 96.12 375 VAL A N 1
ATOM 2878 C CA . VAL A 1 375 ? -18.572 7.352 23.158 1.00 96.12 375 VAL A CA 1
ATOM 2879 C C . VAL A 1 375 ? -18.693 6.968 21.691 1.00 96.12 375 VAL A C 1
ATOM 2881 O O . VAL A 1 375 ? -18.526 5.816 21.305 1.00 96.12 375 VAL A O 1
ATOM 2884 N N . THR A 1 376 ? -18.907 7.969 20.843 1.00 96.56 376 THR A N 1
ATOM 2885 C CA . THR A 1 376 ? -18.746 7.866 19.393 1.00 96.56 376 THR A CA 1
ATOM 2886 C C . THR A 1 376 ? -17.884 9.027 18.933 1.00 96.56 376 THR A C 1
ATOM 2888 O O . THR A 1 376 ? -18.195 10.183 19.222 1.00 96.56 376 THR A O 1
ATOM 2891 N N . PHE A 1 377 ? -16.797 8.736 18.222 1.00 96.38 377 PHE A N 1
ATOM 2892 C CA . PHE A 1 377 ? -15.875 9.763 17.754 1.00 96.38 377 PHE A CA 1
ATOM 2893 C C . PHE A 1 377 ? -15.513 9.535 16.291 1.00 96.38 377 PHE A C 1
ATOM 2895 O O . PHE A 1 377 ? -14.938 8.506 15.948 1.00 96.38 377 PHE A O 1
ATOM 2902 N N . THR A 1 378 ? -15.847 10.505 15.436 1.00 96.62 378 THR A N 1
ATOM 2903 C CA . THR A 1 378 ? -15.433 10.528 14.025 1.00 96.62 378 THR A CA 1
ATOM 2904 C C . THR A 1 378 ? -14.226 11.442 13.889 1.00 96.62 378 THR A C 1
ATOM 2906 O O . THR A 1 378 ? -14.289 12.615 14.254 1.00 96.62 378 THR A O 1
ATOM 2909 N N . ILE A 1 379 ? -13.134 10.911 13.361 1.00 95.19 379 ILE A N 1
ATOM 2910 C CA . ILE A 1 379 ? -11.856 11.597 13.232 1.00 95.19 379 ILE A CA 1
ATOM 2911 C C . ILE A 1 379 ? -11.937 12.563 12.054 1.00 95.19 379 ILE A C 1
ATOM 2913 O O . ILE A 1 379 ? -11.917 12.144 10.905 1.00 95.19 379 ILE A O 1
ATOM 2917 N N . HIS A 1 380 ? -12.050 13.857 12.341 1.00 92.25 380 HIS A N 1
ATOM 2918 C CA . HIS A 1 380 ? -11.951 14.909 11.338 1.00 92.25 380 HIS A CA 1
ATOM 2919 C C . HIS A 1 380 ? -11.614 16.254 11.983 1.00 92.25 380 HIS A C 1
ATOM 2921 O O . HIS A 1 380 ? -12.071 16.551 13.088 1.00 92.25 380 HIS A O 1
ATOM 2927 N N . ASN A 1 381 ? -10.846 17.076 11.272 1.00 81.81 381 ASN A N 1
ATOM 2928 C CA . ASN A 1 381 ? -10.752 18.504 11.542 1.00 81.81 381 ASN A CA 1
ATOM 2929 C C . ASN A 1 381 ? -12.065 19.180 11.134 1.00 81.81 381 ASN A C 1
ATOM 2931 O O . ASN A 1 381 ? -12.635 18.867 10.087 1.00 81.81 381 ASN A O 1
ATOM 2935 N N . SER A 1 382 ? -12.538 20.124 11.947 1.00 76.75 382 SER A N 1
ATOM 2936 C CA . SER A 1 382 ? -13.687 20.966 11.592 1.00 76.75 382 SER A CA 1
ATOM 2937 C C . SER A 1 382 ? -13.253 22.149 10.720 1.00 76.75 382 SER A C 1
ATOM 2939 O O . SER A 1 382 ? -14.033 22.635 9.902 1.00 76.75 382 SER A O 1
ATOM 2941 N N . ALA A 1 383 ? -11.998 22.588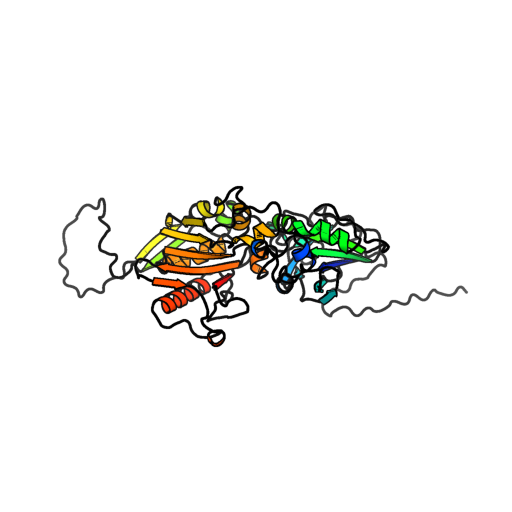 10.856 1.00 80.06 383 ALA A N 1
ATOM 2942 C CA . ALA A 1 383 ? -11.373 23.616 10.032 1.00 80.06 383 ALA A CA 1
ATOM 2943 C C . ALA A 1 383 ? -9.857 23.394 9.882 1.00 80.06 383 ALA A C 1
ATOM 2945 O O . ALA A 1 383 ? -9.225 22.691 10.666 1.00 80.06 383 ALA A O 1
ATOM 2946 N N . THR A 1 384 ? -9.233 24.056 8.902 1.00 83.06 384 THR A N 1
ATOM 2947 C CA . THR A 1 384 ? -7.769 24.017 8.712 1.00 83.06 384 THR A CA 1
ATOM 2948 C C . THR A 1 384 ? -6.991 24.569 9.910 1.00 83.06 384 THR A C 1
ATOM 2950 O O . THR A 1 384 ? -5.829 24.219 10.089 1.00 83.06 384 THR A O 1
ATOM 2953 N N . THR A 1 385 ? -7.621 25.400 10.743 1.00 85.00 385 THR A N 1
ATOM 2954 C CA . THR A 1 385 ? -7.057 25.926 11.995 1.00 85.00 385 THR A CA 1
ATOM 2955 C C . THR A 1 385 ? -6.905 24.869 13.088 1.00 85.00 385 THR A C 1
ATOM 2957 O O . THR A 1 385 ? -6.130 25.083 14.015 1.00 85.00 385 THR A O 1
ATOM 2960 N N . ASP A 1 386 ? -7.601 23.734 12.978 1.00 81.88 386 ASP A N 1
ATOM 2961 C CA . ASP A 1 386 ? -7.529 22.635 13.953 1.00 81.88 386 ASP A CA 1
ATOM 2962 C C . ASP A 1 386 ? -6.277 21.763 13.751 1.00 81.88 386 ASP A C 1
ATOM 2964 O O . ASP A 1 386 ? -5.906 20.970 14.619 1.00 81.88 386 ASP A O 1
ATOM 2968 N N . ARG A 1 387 ? -5.589 21.943 12.615 1.00 88.62 387 ARG A N 1
ATOM 2969 C CA . ARG A 1 387 ? -4.356 21.232 12.273 1.00 88.62 387 ARG A CA 1
ATOM 2970 C C . ARG A 1 387 ? -3.244 21.570 13.258 1.00 88.62 387 ARG A C 1
ATOM 2972 O O . ARG A 1 387 ? -2.972 22.742 13.525 1.00 88.62 387 ARG A O 1
ATOM 2979 N N . GLY A 1 388 ? -2.561 20.545 13.761 1.00 83.00 388 GLY A N 1
ATOM 2980 C CA . GLY A 1 388 ? -1.432 20.735 14.677 1.00 83.00 388 GLY A CA 1
ATOM 2981 C C . GLY A 1 388 ? -1.834 21.155 16.098 1.00 83.00 388 GLY A C 1
ATOM 2982 O O . GLY A 1 388 ? -0.963 21.556 16.869 1.00 83.00 388 GLY A O 1
ATOM 2983 N N . GLN A 1 389 ? -3.127 21.113 16.439 1.00 88.38 389 GLN A N 1
ATOM 2984 C CA . GLN A 1 389 ? -3.636 21.498 17.756 1.00 88.38 389 GLN A CA 1
ATOM 2985 C C . GLN A 1 389 ? -3.681 20.315 18.737 1.00 88.38 389 GLN A C 1
ATOM 2987 O O . GLN A 1 389 ? -3.390 19.167 18.407 1.00 88.38 389 GLN A O 1
ATOM 2992 N N . HIS A 1 390 ? -4.061 20.591 19.984 1.00 91.50 390 HIS A N 1
ATOM 2993 C CA . HIS A 1 390 ? -4.356 19.542 20.958 1.00 91.50 390 HIS A CA 1
ATOM 2994 C C . HIS A 1 390 ? -5.621 18.760 20.578 1.00 91.50 390 HIS A C 1
ATOM 2996 O O . HIS A 1 390 ? -6.521 19.284 19.921 1.00 91.50 390 HIS A O 1
ATOM 3002 N N . PHE A 1 391 ? -5.719 17.514 21.050 1.00 93.69 391 PHE A N 1
ATOM 3003 C CA . PHE A 1 391 ? -6.954 16.738 20.936 1.00 93.69 391 PHE A CA 1
ATOM 3004 C C . PHE A 1 391 ? -8.137 17.467 21.602 1.00 93.69 391 PHE A C 1
ATOM 3006 O O . PHE A 1 391 ? -7.939 18.164 22.605 1.00 93.69 391 PHE A O 1
ATOM 3013 N N . PRO A 1 392 ? -9.377 17.271 21.109 1.00 92.50 392 PRO A N 1
ATOM 3014 C CA . PRO A 1 392 ? -10.560 17.856 21.731 1.00 92.50 392 PRO A CA 1
ATOM 3015 C C . PRO A 1 392 ? -10.676 17.475 23.213 1.00 92.50 392 PRO A C 1
ATOM 3017 O O . PRO A 1 392 ? -10.431 16.333 23.601 1.00 92.50 392 PRO A O 1
ATOM 3020 N N . THR A 1 393 ? -11.082 18.421 24.060 1.00 93.50 393 THR A N 1
ATOM 3021 C CA . THR A 1 393 ? -11.045 18.246 25.523 1.00 93.50 393 THR A CA 1
ATOM 3022 C C . THR A 1 393 ? -12.209 17.434 26.093 1.00 93.50 393 THR A C 1
ATOM 3024 O O . THR A 1 393 ? -12.124 16.983 27.235 1.00 93.50 393 THR A O 1
ATOM 3027 N N . GLY A 1 394 ? -13.280 17.229 25.319 1.00 93.56 394 GLY A N 1
ATOM 3028 C CA . GLY A 1 394 ? -14.429 16.413 25.718 1.00 93.56 394 GLY A CA 1
ATOM 3029 C C . GLY A 1 394 ? -14.085 14.926 25.860 1.00 93.56 394 GLY A C 1
ATOM 3030 O O . GLY A 1 394 ? -13.070 14.462 25.345 1.00 93.56 394 GLY A O 1
ATOM 3031 N N . ALA A 1 395 ? -14.955 14.155 26.521 1.00 92.56 395 ALA A N 1
ATOM 3032 C CA . ALA A 1 395 ? -14.711 12.743 26.847 1.00 92.56 395 ALA A CA 1
ATOM 3033 C C . ALA A 1 395 ? -14.263 11.896 25.638 1.00 92.56 395 ALA A C 1
ATOM 3035 O O . ALA A 1 395 ? -13.301 11.134 25.732 1.00 92.56 395 ALA A O 1
ATOM 3036 N N . ALA A 1 396 ? -14.909 12.087 24.485 1.00 93.94 396 ALA A N 1
ATOM 3037 C CA . ALA A 1 396 ? -14.571 11.390 23.249 1.00 93.94 396 ALA A CA 1
ATOM 3038 C C . ALA A 1 396 ? -13.182 11.779 22.700 1.00 93.94 396 ALA A C 1
ATOM 3040 O O . ALA A 1 396 ? -12.407 10.909 22.308 1.00 93.94 396 ALA A O 1
ATOM 3041 N N . GLY A 1 397 ? -12.828 13.067 22.747 1.00 94.44 397 GLY A N 1
ATOM 3042 C CA . GLY A 1 397 ? -11.503 13.545 22.342 1.00 94.44 397 GLY A CA 1
ATOM 3043 C C . GLY A 1 397 ? -10.393 13.106 23.302 1.00 94.44 397 GLY A C 1
ATOM 3044 O O . GLY A 1 397 ? -9.318 12.720 22.855 1.00 94.44 397 GLY A O 1
ATOM 3045 N N . GLN A 1 398 ? -10.674 13.029 24.606 1.00 95.62 398 GLN A N 1
ATOM 3046 C CA . GLN A 1 398 ? -9.747 12.457 25.589 1.00 95.62 398 GLN A CA 1
ATOM 3047 C C . GLN A 1 398 ? -9.535 10.957 25.377 1.00 95.62 398 GLN A C 1
ATOM 3049 O O . GLN A 1 398 ? -8.417 10.464 25.523 1.00 95.62 398 GLN A O 1
ATOM 3054 N N . LYS A 1 399 ? -10.582 10.213 24.999 1.00 95.94 399 LYS A N 1
ATOM 3055 C CA . LYS A 1 399 ? -10.435 8.806 24.606 1.00 95.94 399 LYS A CA 1
ATOM 3056 C C . LYS A 1 399 ? -9.586 8.670 23.339 1.00 95.94 399 LYS A C 1
ATOM 3058 O O . LYS A 1 399 ? -8.705 7.817 23.308 1.00 95.94 399 LYS A O 1
ATOM 3063 N N . MET A 1 400 ? -9.775 9.544 22.349 1.00 96.31 400 MET A N 1
ATOM 3064 C CA . MET A 1 400 ? -8.925 9.598 21.155 1.00 96.31 400 MET A CA 1
ATOM 3065 C C . MET A 1 400 ? -7.459 9.917 21.499 1.00 96.31 400 MET A C 1
ATOM 3067 O O . MET A 1 400 ? -6.553 9.268 20.983 1.00 96.31 400 MET A O 1
ATOM 3071 N N . ALA A 1 401 ? -7.211 10.853 22.420 1.00 96.38 401 ALA A N 1
ATOM 3072 C CA . ALA A 1 401 ? -5.865 11.168 22.899 1.00 96.38 401 ALA A CA 1
ATOM 3073 C C . ALA A 1 401 ? -5.195 9.958 23.573 1.00 96.38 401 ALA A C 1
ATOM 3075 O O . ALA A 1 401 ? -4.025 9.677 23.314 1.00 96.38 401 ALA A O 1
ATOM 3076 N N . ARG A 1 402 ? -5.941 9.200 24.390 1.00 97.12 402 ARG A N 1
ATOM 3077 C CA . ARG A 1 402 ? -5.454 7.945 24.985 1.00 97.12 402 ARG A CA 1
ATOM 3078 C C . ARG A 1 402 ? -5.193 6.871 23.931 1.00 97.12 402 ARG A C 1
ATOM 3080 O O . ARG A 1 402 ? -4.182 6.190 24.022 1.00 97.12 402 ARG A O 1
ATOM 3087 N N . LEU A 1 403 ? -6.045 6.750 22.909 1.00 97.69 403 LEU A N 1
ATOM 3088 C CA . LEU A 1 403 ? -5.824 5.822 21.793 1.00 97.69 403 LEU A CA 1
ATOM 3089 C C . LEU A 1 403 ? -4.529 6.148 21.046 1.00 97.69 403 LEU A C 1
ATOM 3091 O O . LEU A 1 403 ? -3.725 5.259 20.781 1.00 97.69 403 LEU A O 1
ATOM 3095 N N . TYR A 1 404 ? -4.291 7.429 20.770 1.00 97.00 404 TYR A N 1
ATOM 3096 C CA . TYR A 1 404 ? -3.035 7.897 20.194 1.00 97.00 404 TYR A CA 1
ATOM 3097 C C . TYR A 1 404 ? -1.822 7.562 21.082 1.00 97.00 404 TYR A C 1
ATOM 3099 O O . TYR A 1 404 ? -0.778 7.163 20.568 1.00 97.00 404 TYR A O 1
ATOM 3107 N N . GLN A 1 405 ? -1.944 7.709 22.405 1.00 96.62 405 GLN A N 1
ATOM 3108 C CA . GLN A 1 405 ? -0.878 7.365 23.354 1.00 96.62 405 GLN A CA 1
ATOM 3109 C C . GLN A 1 405 ? -0.603 5.858 23.401 1.00 96.62 405 GLN A C 1
ATOM 3111 O O . GLN A 1 405 ? 0.559 5.470 23.338 1.00 96.62 405 GLN A O 1
ATOM 3116 N N . GLU A 1 406 ? -1.643 5.021 23.454 1.00 96.88 406 GLU A N 1
ATOM 3117 C CA . GLU A 1 406 ? -1.516 3.557 23.397 1.00 96.88 406 GLU A CA 1
ATOM 3118 C C . GLU A 1 406 ? -0.802 3.114 22.118 1.00 96.88 406 GLU A C 1
ATOM 3120 O O . GLU A 1 406 ? 0.126 2.313 22.179 1.00 96.88 406 GLU A O 1
ATOM 3125 N N . LEU A 1 407 ? -1.176 3.683 20.967 1.00 97.25 407 LEU A N 1
ATOM 3126 C CA . LEU A 1 407 ? -0.537 3.368 19.690 1.00 97.25 407 LEU A CA 1
ATOM 3127 C C . LEU A 1 407 ? 0.931 3.805 19.654 1.00 97.25 407 LEU A C 1
ATOM 3129 O O . LEU A 1 407 ? 1.778 3.022 19.249 1.00 97.25 407 LEU A O 1
ATOM 3133 N N . ASN A 1 408 ? 1.266 5.018 20.103 1.00 95.12 408 ASN A N 1
ATOM 3134 C CA . ASN A 1 408 ? 2.668 5.459 20.143 1.00 95.12 408 ASN A CA 1
ATOM 3135 C C . ASN A 1 408 ? 3.512 4.719 21.191 1.00 95.12 408 ASN A C 1
ATOM 3137 O O . ASN A 1 408 ? 4.736 4.704 21.078 1.00 95.12 408 ASN A O 1
ATOM 3141 N N . GLY A 1 409 ? 2.877 4.150 22.216 1.00 95.00 409 GLY A N 1
ATOM 3142 C CA . GLY A 1 409 ? 3.526 3.304 23.213 1.00 95.00 409 GLY A CA 1
ATOM 3143 C C . GLY A 1 409 ? 3.706 1.852 22.765 1.00 95.00 409 GLY A C 1
ATOM 3144 O O . GLY A 1 409 ? 4.433 1.107 23.423 1.00 95.00 409 GLY A O 1
ATOM 3145 N N . ASP A 1 410 ? 3.063 1.432 21.672 1.00 95.88 410 ASP A N 1
ATOM 3146 C CA . ASP A 1 410 ? 3.182 0.073 21.160 1.00 95.88 410 ASP A CA 1
ATOM 3147 C C . ASP A 1 410 ? 4.529 -0.128 20.454 1.00 95.88 410 ASP A C 1
ATOM 3149 O O . ASP A 1 410 ? 4.937 0.651 19.593 1.00 95.88 410 ASP A O 1
ATOM 3153 N N . HIS A 1 411 ? 5.234 -1.200 20.812 1.00 94.25 411 HIS A N 1
ATOM 3154 C CA . HIS A 1 411 ? 6.565 -1.482 20.281 1.00 94.25 411 HIS A CA 1
ATOM 3155 C C . HIS A 1 411 ? 6.556 -1.885 18.802 1.00 94.25 411 HIS A C 1
ATOM 3157 O O . HIS A 1 411 ? 7.618 -1.837 18.181 1.00 94.25 411 HIS A O 1
ATOM 3163 N N . GLU A 1 412 ? 5.408 -2.261 18.239 1.00 94.12 412 GLU A N 1
ATOM 3164 C CA . GLU A 1 412 ? 5.268 -2.573 16.814 1.00 94.12 412 GLU A CA 1
ATOM 3165 C C . GLU A 1 412 ? 4.991 -1.330 15.966 1.00 94.12 412 GLU A C 1
ATOM 3167 O O . GLU A 1 412 ? 5.264 -1.315 14.764 1.00 94.12 412 GLU A O 1
ATOM 3172 N N . VAL A 1 413 ? 4.491 -0.258 16.580 1.00 95.62 413 VAL A N 1
ATOM 3173 C CA . VAL A 1 413 ? 4.261 1.016 15.902 1.00 95.62 413 VAL A CA 1
ATOM 3174 C C . VAL A 1 413 ? 5.594 1.741 15.726 1.00 95.62 413 VAL A C 1
ATOM 3176 O O . VAL A 1 413 ? 6.452 1.779 16.613 1.00 95.62 413 VAL A O 1
ATOM 3179 N N . LEU A 1 414 ? 5.805 2.313 14.541 1.00 92.31 414 LEU A N 1
ATOM 3180 C CA . LEU A 1 414 ? 6.984 3.126 14.285 1.00 92.31 414 LEU A CA 1
ATOM 3181 C C . LEU A 1 414 ? 6.862 4.427 15.096 1.00 92.31 414 LEU A C 1
ATOM 3183 O O . LEU A 1 414 ? 5.914 5.192 14.924 1.00 92.31 414 LEU A O 1
ATOM 3187 N N . GLY A 1 415 ? 7.816 4.674 15.998 1.00 87.81 415 GLY A N 1
ATOM 3188 C CA . GLY A 1 415 ? 7.757 5.801 16.932 1.00 87.81 415 GLY A CA 1
ATOM 3189 C C . GLY A 1 415 ? 7.563 7.146 16.223 1.00 87.81 415 GLY A C 1
ATOM 3190 O O . GLY A 1 415 ? 8.330 7.496 15.326 1.00 87.81 415 GLY A O 1
ATOM 3191 N N . GLY A 1 416 ? 6.528 7.894 16.621 1.00 86.06 416 GLY A N 1
ATOM 3192 C CA . GLY A 1 416 ? 6.173 9.184 16.019 1.00 86.06 416 GLY A CA 1
ATOM 3193 C C . GLY A 1 416 ? 5.488 9.097 14.649 1.00 86.06 416 GLY A C 1
ATOM 3194 O O . GLY A 1 416 ? 5.233 10.134 14.043 1.00 86.06 416 GLY A O 1
ATOM 3195 N N . ALA A 1 417 ? 5.165 7.896 14.162 1.00 91.06 417 ALA A N 1
ATOM 3196 C CA . ALA A 1 417 ? 4.518 7.669 12.867 1.00 91.06 417 ALA A CA 1
ATOM 3197 C C . ALA A 1 417 ? 3.022 7.315 12.995 1.00 91.06 417 ALA A C 1
ATOM 3199 O O . ALA A 1 417 ? 2.456 6.599 12.163 1.00 91.06 417 ALA A O 1
ATOM 3200 N N . VAL A 1 418 ? 2.385 7.841 14.044 1.00 94.56 418 VAL A N 1
ATOM 3201 C CA . VAL A 1 418 ? 0.930 7.970 14.138 1.00 94.56 418 VAL A CA 1
ATOM 3202 C C . VAL A 1 418 ? 0.581 9.412 13.787 1.00 94.56 418 VAL A C 1
ATOM 3204 O O . VAL A 1 418 ? 0.978 10.334 14.502 1.00 94.56 418 VAL A O 1
ATOM 3207 N N . TYR A 1 419 ? -0.138 9.606 12.686 1.00 93.94 419 TYR A N 1
ATOM 3208 C CA . TYR A 1 419 ? -0.513 10.928 12.179 1.00 93.94 419 TYR A CA 1
ATOM 3209 C C . TYR A 1 419 ? -2.005 11.127 12.389 1.00 93.94 419 TYR A C 1
ATOM 3211 O O . TYR A 1 419 ? -2.798 10.229 12.112 1.00 93.94 419 TYR A O 1
ATOM 3219 N N . THR A 1 420 ? -2.399 12.290 12.895 1.00 93.38 420 THR A N 1
ATOM 3220 C CA . THR A 1 420 ? -3.803 12.607 13.176 1.00 93.38 420 THR A CA 1
ATOM 3221 C C . THR A 1 420 ? -4.139 14.019 12.694 1.00 93.38 420 THR A C 1
ATOM 3223 O O . THR A 1 420 ? -3.223 14.797 12.411 1.00 93.38 420 THR A O 1
ATOM 3226 N N . PRO A 1 421 ? -5.430 14.394 12.670 1.00 91.88 421 PRO A N 1
ATOM 3227 C CA . PRO A 1 421 ? -5.839 15.762 12.367 1.00 91.88 421 PRO A CA 1
ATOM 3228 C C . PRO A 1 421 ? -5.242 16.804 13.331 1.00 91.88 421 PRO A C 1
ATOM 3230 O O . PRO A 1 421 ? -4.961 17.929 12.922 1.00 91.88 421 PRO A O 1
ATOM 3233 N N . TRP A 1 422 ? -4.981 16.402 14.582 1.00 91.88 422 TRP A N 1
ATOM 3234 C CA . TRP A 1 422 ? -4.540 17.269 15.679 1.00 91.88 422 TRP A CA 1
ATOM 3235 C C . TRP A 1 422 ? -3.029 17.185 15.921 1.00 91.88 422 TRP A C 1
ATOM 3237 O O . TRP A 1 422 ? -2.317 18.169 15.781 1.00 91.88 422 TRP A O 1
ATOM 3247 N N . VAL A 1 423 ? -2.507 15.999 16.231 1.00 89.12 423 VAL A N 1
ATOM 3248 C CA . VAL A 1 423 ? -1.092 15.767 16.564 1.00 89.12 423 VAL A CA 1
ATOM 3249 C C . VAL A 1 423 ? -0.363 15.086 15.408 1.00 89.12 423 VAL A C 1
ATOM 3251 O O . VAL A 1 423 ? -0.923 14.196 14.761 1.00 89.12 423 VAL A O 1
ATOM 3254 N N . ASN A 1 424 ? 0.892 15.494 15.173 1.00 86.62 424 ASN A N 1
ATOM 3255 C CA . ASN A 1 424 ? 1.727 15.055 14.049 1.00 86.62 424 ASN A CA 1
ATOM 3256 C C . ASN A 1 424 ? 1.004 15.205 12.708 1.00 86.62 424 ASN A C 1
ATOM 3258 O O . ASN A 1 424 ? 1.065 14.325 11.859 1.00 86.62 424 ASN A O 1
ATOM 3262 N N . TRP A 1 425 ? 0.270 16.300 12.523 1.00 88.81 425 TRP A N 1
ATOM 3263 C CA . TRP A 1 425 ? -0.460 16.510 11.283 1.00 88.81 425 TRP A CA 1
ATOM 3264 C C . TRP A 1 425 ? 0.504 16.689 10.106 1.00 88.81 425 TRP A C 1
ATOM 3266 O O . TRP A 1 425 ? 1.407 17.527 10.140 1.00 88.81 425 TRP A O 1
ATOM 3276 N N . VAL A 1 426 ? 0.266 15.922 9.047 1.00 83.50 426 VAL A N 1
ATOM 3277 C CA . VAL A 1 426 ? 0.823 16.134 7.708 1.00 83.50 426 VAL A CA 1
ATOM 3278 C C . VAL A 1 426 ? -0.304 15.924 6.704 1.00 83.50 426 VAL A C 1
ATOM 3280 O O . VAL A 1 426 ? -1.239 15.169 6.970 1.00 83.50 426 VAL A O 1
ATOM 3283 N N . GLU A 1 427 ? -0.260 16.570 5.547 1.00 80.69 427 GLU A N 1
ATOM 3284 C CA . GLU A 1 427 ? -1.267 16.334 4.509 1.00 80.69 427 GLU A CA 1
ATOM 3285 C C . GLU A 1 427 ? -1.219 14.859 4.039 1.00 80.69 427 GLU A C 1
ATOM 3287 O O . GLU A 1 427 ? -0.115 14.324 3.890 1.00 80.69 427 GLU A O 1
ATOM 3292 N N . PRO A 1 428 ? -2.359 14.161 3.831 1.00 81.31 428 PRO A N 1
ATOM 3293 C CA . PRO A 1 428 ? -3.760 14.605 3.893 1.00 81.31 428 PRO A CA 1
ATOM 3294 C C . PRO A 1 428 ? -4.536 14.110 5.140 1.00 81.31 428 PRO A C 1
ATOM 3296 O O . PRO A 1 428 ? -5.697 13.708 5.038 1.00 81.31 428 PRO A O 1
ATOM 3299 N N . HIS A 1 429 ? -3.931 14.103 6.331 1.00 86.88 429 HIS A N 1
ATOM 3300 C CA . HIS A 1 429 ? -4.508 13.485 7.540 1.00 86.88 429 HIS A CA 1
ATOM 3301 C C . HIS A 1 429 ? -5.573 14.347 8.246 1.00 86.88 429 HIS A C 1
ATOM 3303 O O . HIS A 1 429 ? -5.617 14.420 9.469 1.00 86.88 429 HIS A O 1
ATOM 3309 N N . ASP A 1 430 ? -6.449 15.017 7.492 1.00 89.00 430 ASP A N 1
ATOM 3310 C CA . ASP A 1 430 ? -7.520 15.858 8.048 1.00 89.00 430 ASP A CA 1
ATOM 3311 C C . ASP A 1 430 ? -8.744 15.068 8.517 1.00 89.00 430 ASP A C 1
ATOM 3313 O O . ASP A 1 430 ? -9.520 15.583 9.313 1.00 89.00 430 ASP A O 1
ATOM 3317 N N . ALA A 1 431 ? -8.944 13.849 8.015 1.00 92.06 431 ALA A N 1
ATOM 3318 C CA . ALA A 1 431 ? -10.178 13.075 8.208 1.00 92.06 431 ALA A CA 1
ATOM 3319 C C . ALA A 1 431 ? -9.938 11.627 8.668 1.00 92.06 431 ALA A C 1
ATOM 3321 O O . ALA A 1 431 ? -10.821 10.781 8.550 1.00 92.06 431 ALA A O 1
ATOM 3322 N N . HIS A 1 432 ? -8.725 11.313 9.123 1.00 94.81 432 HIS A N 1
ATOM 3323 C CA . HIS A 1 432 ? -8.365 9.986 9.620 1.00 94.81 432 HIS A CA 1
ATOM 3324 C C . HIS A 1 432 ? -7.119 10.049 10.506 1.00 94.81 432 HIS A C 1
ATOM 3326 O O . HIS A 1 432 ? -6.338 10.998 10.441 1.00 94.81 432 HIS A O 1
ATOM 3332 N N . MET A 1 433 ? -6.932 9.016 11.324 1.00 96.50 433 MET A N 1
ATOM 3333 C CA . MET A 1 433 ? -5.667 8.694 11.972 1.00 96.50 433 MET A CA 1
ATOM 3334 C C . MET A 1 433 ? -4.944 7.639 11.137 1.00 96.50 433 MET A C 1
ATOM 3336 O O . MET A 1 433 ? -5.496 6.566 10.905 1.00 96.50 433 MET A O 1
ATOM 3340 N N . HIS A 1 434 ? -3.716 7.928 10.723 1.00 96.19 434 HIS A N 1
ATOM 3341 C CA . HIS A 1 434 ? -2.848 6.977 10.037 1.00 96.19 434 HIS A CA 1
ATOM 3342 C C . HIS A 1 434 ? -1.911 6.303 11.034 1.00 96.19 434 HIS A C 1
ATOM 3344 O O . HIS A 1 434 ? -1.221 6.980 11.799 1.00 96.19 434 HIS A O 1
ATOM 3350 N N . ILE A 1 435 ? -1.876 4.975 11.002 1.00 96.12 435 ILE A N 1
ATOM 3351 C CA . ILE A 1 435 ? -1.026 4.139 11.848 1.00 96.12 435 ILE A CA 1
ATOM 3352 C C . ILE A 1 435 ? 0.046 3.507 10.971 1.00 96.12 435 ILE A C 1
ATOM 3354 O O . ILE A 1 435 ? -0.280 2.818 10.005 1.00 96.12 435 ILE A O 1
ATOM 3358 N N . THR A 1 436 ? 1.308 3.702 11.348 1.00 95.88 436 THR A N 1
ATOM 3359 C CA . THR A 1 436 ? 2.459 3.067 10.699 1.00 95.88 436 THR A CA 1
ATOM 3360 C C . THR A 1 436 ? 3.109 2.069 11.639 1.00 95.88 436 THR A C 1
ATOM 3362 O O . THR A 1 436 ? 3.507 2.438 12.744 1.00 95.88 436 THR A O 1
ATOM 3365 N N . VAL A 1 437 ? 3.300 0.835 11.188 1.00 96.50 437 VAL A N 1
ATOM 3366 C CA . VAL A 1 437 ? 4.119 -0.145 11.914 1.00 96.50 437 VAL A CA 1
ATOM 3367 C C . VAL A 1 437 ? 5.535 -0.221 11.370 1.00 96.50 437 VAL A C 1
ATOM 3369 O O . VAL A 1 437 ? 5.823 0.242 10.264 1.00 96.50 437 VAL A O 1
ATOM 3372 N N . LYS A 1 438 ? 6.426 -0.789 12.178 1.00 93.12 438 LYS A N 1
ATOM 3373 C CA . LYS A 1 438 ? 7.788 -1.114 11.765 1.00 93.12 438 LYS A CA 1
ATOM 3374 C C . LYS A 1 438 ? 7.765 -2.110 10.607 1.00 93.12 438 LYS A C 1
ATOM 3376 O O . LYS A 1 438 ? 6.880 -2.968 10.527 1.00 93.12 438 LYS A O 1
ATOM 3381 N N . ASP A 1 439 ? 8.746 -1.973 9.727 1.00 85.75 439 ASP A N 1
ATOM 3382 C CA . ASP A 1 439 ? 9.086 -3.013 8.767 1.00 85.75 439 ASP A CA 1
ATOM 3383 C C . ASP A 1 439 ? 9.607 -4.275 9.484 1.00 85.75 439 ASP A C 1
ATOM 3385 O O . ASP A 1 439 ? 9.677 -4.344 10.718 1.00 85.75 439 ASP A O 1
ATOM 3389 N N . GLU A 1 440 ? 9.825 -5.329 8.700 1.00 73.19 440 GLU A N 1
ATOM 3390 C CA . GLU A 1 440 ? 10.222 -6.651 9.196 1.00 73.19 440 GLU A CA 1
ATOM 3391 C C . GLU A 1 440 ? 11.670 -6.734 9.672 1.00 73.19 440 GLU A C 1
ATOM 3393 O O . GLU A 1 440 ? 12.554 -6.130 9.020 1.00 73.19 440 GLU A O 1
#